Protein AF-0000000083193748 (afdb_homodimer)

Sequence (412 aa):
MLLKLQGGKSLAHTTGHLLLILLLTEAGKTLGNAHSLHLDLTVKKQSSPGQTWCQVQGSVDAKPFLQYDSDSNKVNDTKAWTELSQTLGEAARELRMVLPVIKLDKKEMRGPPSLQVRLCCQREAEQCSGASLLFSLNGWTALLLDNMSITWTGIDPGATGIKEEWENNQELAEYFRKISVGDCSYWLREFLEHWENMLLPEPTGNMLLKLQGGKSLAHTTGHLLLILLLTEAGKTLGNAHSLHLDLTVKKQSSPGQTWCQVQGSVDAKPFLQYDSDSNKVNDTKAWTELSQTLGEAARELRMVLPVIKLDKKEMRGPPSLQVRLCCQREAEQCSGASLLFSLNGWTALLLDNMSITWTGIDPGATGIKEEWENNQELAEYFRKISVGDCSYWLREFLEHWENMLLPEPTGN

InterPro domains:
  IPR011161 MHC class I-like antigen recognition-like [PF00129] (34-198)
  IPR011162 MHC classes I/II-like antigen recognition protein [SSF54452] (34-198)
  IPR037055 MHC class I-like antigen recognition-like superfamily [G3DSA:3.30.500.10] (33-197)
  IPR050208 Antigen-presenting and immune regulatory MHC class I-related [PTHR16675] (28-201)

Organism: Muntiacus reevesi (NCBI:txid9886)

Solvent-accessible surface area (backbone atoms only — not comparable to full-atom values): 22075 Å² total; per-residue (Å²): 142,77,82,84,79,74,85,84,69,56,64,77,73,60,70,66,50,56,52,57,64,61,48,61,53,80,20,60,52,56,58,75,76,52,44,36,34,39,39,37,41,37,30,30,65,66,45,58,93,95,45,58,34,34,41,39,37,33,22,52,55,60,44,76,43,47,31,36,53,60,84,67,65,62,51,57,94,49,72,57,48,48,52,49,50,52,54,51,49,55,50,40,57,44,48,42,70,36,42,81,46,63,44,54,23,44,77,54,72,63,64,67,50,28,43,34,42,36,37,26,22,26,33,45,85,91,42,70,44,50,47,21,37,37,38,22,49,63,87,38,64,24,39,34,54,36,73,87,78,54,43,72,42,78,40,28,51,50,34,50,31,49,47,54,52,49,62,72,31,60,67,59,40,51,51,51,38,44,28,27,53,48,34,41,46,52,51,42,51,49,48,51,56,48,48,52,55,66,68,42,73,72,77,71,80,125,138,81,80,86,84,74,88,80,64,57,64,72,68,61,66,67,51,56,45,59,66,61,41,73,53,77,17,60,50,55,60,74,76,52,44,36,33,39,39,36,40,37,31,31,65,67,46,58,93,93,46,59,34,37,40,38,38,33,22,54,56,58,44,76,42,49,32,37,52,60,83,66,65,58,50,59,86,46,70,57,48,46,53,48,50,52,52,52,49,54,51,40,58,51,49,43,69,42,43,82,41,63,43,54,21,44,80,50,73,56,65,69,48,28,41,34,43,37,36,25,23,27,33,45,84,94,41,72,44,51,47,20,37,37,38,22,48,64,90,38,63,25,37,36,53,37,74,87,78,55,44,72,44,79,40,28,51,50,36,50,32,49,47,55,54,51,62,72,32,61,66,59,40,51,51,51,38,43,30,25,53,47,34,41,45,52,52,43,50,50,46,49,54,49,49,52,55,65,67,44,73,72,76,73,80,125

Radius of gyration: 22.83 Å; Cα contacts (8 Å, |Δi|>4): 803; chains: 2; bounding box: 43×97×52 Å

pLDDT: mean 73.44, std 21.29, range [18.62, 97.56]

Nearest PDB structures (foldseek):
  5u1r-assembly1_C  TM=7.324E-01  e=1.916E-12  Homo sapiens
  4pji-assembly2_C  TM=7.465E-01  e=1.008E-11  Homo sapiens
  9bu0-assembly1_C  TM=7.450E-01  e=1.688E-11  Homo sapiens
  4l8s-assembly1_C  TM=7.306E-01  e=1.893E-11  Bos taurus
  5u72-assembly1_A  TM=7.216E-01  e=2.004E-11  Homo sapiens

Secondary structure (DSSP, 8-state):
----------SS--HHHHHHHT---------TTEEEEEEEEEEES---TT--SEEEEEEETTEEEEEE-SS-----S-HHHHHHHHHHHHHHHHHHHHGGG---SS----SS-EEEEEEEEEEETTEEEEEEEEEEETTEEEEEEETTTTEEEE--GGGHHHHHHHHT-HHHHHHHHIIIIIIHHHHHHHHHHHHHHHHS------/----------SS--HHHHHHHHH--------TTEEEEEEEEEEES---TT--SEEEEEEETTEEEEEE-SS-----S-HHHHHHHHHHHHHHHHHHHHGGG---SS----SS-EEEEEEEEEEETTEEEEEEEEEEETTEEEEEEETTTTEEEE--GGGHHHHHHHHT-HHHHHHHHIIIIIIHHHHHHHHHHHHHHHHS------

Foldseek 3Di:
DDPPPDDPQDDPNDPPVVCVVVPDPPPPPCPPQKKKKKKKWKAWLDADVVGARIWIWMDINPHIWTATPDPDGPTPDDPLSVVVVVVSVVVNVVVNVCQVVQDFQDCCVDDTKMKMKMWMWMDDDHDIDDFWIWIDIPPHTAWIQDLVVLAIDGDDPRCVVVRVVVRVPSVNSVVVSCCRGPVRVVSSVVVVVVVVVVPPPDPPDD/DDDDPDDCCDDCSPPPVVCVVVPDPPVPPPPPQKKKKKKKWKAFLDDDVVGARIWIWMDINPHIFTAGPDPDGPTDDDPLSNVVVVVSVVVRVVVNVCQVVQDFQDVCVDDTKMKMKMWMWMDDDHDIDDFWIWIDIPPHTAWIQDLVVLAIDGDDPRCVVVRVVVRVPSVNSVVVSCCRGPVRVVSSVVVVVVVVVVVPPDPPDD

Structure (mmCIF, N/CA/C/O backbone):
data_AF-0000000083193748-model_v1
#
loop_
_entity.id
_entity.type
_entity.pdbx_description
1 polymer 'MHC class I-like antigen recognition-like domain-containing protein'
#
loop_
_atom_site.group_PDB
_atom_site.id
_atom_site.type_symbol
_atom_site.label_atom_id
_atom_site.label_alt_id
_atom_site.label_comp_id
_atom_site.label_asym_id
_atom_site.label_entity_id
_atom_site.label_seq_id
_atom_site.pdbx_PDB_ins_code
_atom_site.Cartn_x
_atom_site.Cartn_y
_atom_site.Cartn_z
_atom_site.occupancy
_atom_site.B_iso_or_equiv
_atom_site.auth_seq_id
_atom_site.auth_comp_id
_atom_site.auth_asym_id
_atom_site.auth_atom_id
_atom_site.pdbx_PDB_model_num
ATOM 1 N N . MET A 1 1 ? 5.582 -49.125 -7.113 1 19.84 1 MET A N 1
ATOM 2 C CA . MET A 1 1 ? 6.406 -48.781 -5.961 1 19.84 1 MET A CA 1
ATOM 3 C C . MET A 1 1 ? 6.492 -47.25 -5.781 1 19.84 1 MET A C 1
ATOM 5 O O . MET A 1 1 ? 7.223 -46.594 -6.512 1 19.84 1 MET A O 1
ATOM 9 N N . LEU A 1 2 ? 5.344 -46.594 -5.52 1 19.86 2 LEU A N 1
ATOM 10 C CA . LEU A 1 2 ? 4.5 -45.406 -5.676 1 19.86 2 LEU A CA 1
ATOM 11 C C . LEU A 1 2 ? 4.875 -44.344 -4.656 1 19.86 2 LEU A C 1
ATOM 13 O O . LEU A 1 2 ? 4.703 -44.531 -3.451 1 19.86 2 LEU A O 1
ATOM 17 N N . LEU A 1 3 ? 5.957 -43.656 -4.859 1 21.92 3 LEU A N 1
ATOM 18 C CA . LEU A 1 3 ? 6.637 -42.75 -3.955 1 21.92 3 LEU A CA 1
ATOM 19 C C . LEU A 1 3 ? 5.66 -41.719 -3.387 1 21.92 3 LEU A C 1
ATOM 21 O O . LEU A 1 3 ? 4.844 -41.156 -4.121 1 21.92 3 LEU A O 1
ATOM 25 N N . LYS A 1 4 ? 5.18 -41.844 -2.041 1 25.06 4 LYS A N 1
ATOM 26 C CA . LYS A 1 4 ? 4.551 -41.188 -0.892 1 25.06 4 LYS A CA 1
ATOM 27 C C . LYS A 1 4 ? 4.785 -39.688 -0.906 1 25.06 4 LYS A C 1
ATOM 29 O O . LYS A 1 4 ? 5.898 -39.219 -0.637 1 25.06 4 LYS A O 1
ATOM 34 N N . LEU A 1 5 ? 4.262 -38.875 -1.808 1 26.62 5 LEU A N 1
ATOM 35 C CA . LEU A 1 5 ? 3.979 -37.469 -2.051 1 26.62 5 LEU A CA 1
ATOM 36 C C . LEU A 1 5 ? 3.248 -36.844 -0.864 1 26.62 5 LEU A C 1
ATOM 38 O O . LEU A 1 5 ? 2.021 -36.938 -0.772 1 26.62 5 LEU A O 1
ATOM 42 N N . GLN A 1 6 ? 3.539 -37.188 0.425 1 25.23 6 GLN A N 1
ATOM 43 C CA . GLN A 1 6 ? 2.801 -36.906 1.649 1 25.23 6 GLN A CA 1
ATOM 44 C C . GLN A 1 6 ? 2.262 -35.469 1.637 1 25.23 6 GLN A C 1
ATOM 46 O O . GLN A 1 6 ? 2.635 -34.656 0.779 1 25.23 6 GLN A O 1
ATOM 51 N N . GLY A 1 7 ? 1.93 -34.906 3.049 1 29.66 7 GLY A N 1
ATOM 52 C CA . GLY A 1 7 ? 1.125 -33.906 3.76 1 29.66 7 GLY A CA 1
ATOM 53 C C . GLY A 1 7 ? 1.436 -32.5 3.361 1 29.66 7 GLY A C 1
ATOM 54 O O . GLY A 1 7 ? 2.594 -32.062 3.393 1 29.66 7 GLY A O 1
ATOM 55 N N . GLY A 1 8 ? 0.866 -31.766 2.699 1 35.59 8 GLY A N 1
ATOM 56 C CA . GLY A 1 8 ? 1.01 -30.469 2.064 1 35.59 8 GLY A CA 1
ATOM 57 C C . GLY A 1 8 ? 1.087 -29.312 3.057 1 35.59 8 GLY A C 1
ATOM 58 O O . GLY A 1 8 ? 0.879 -28.156 2.693 1 35.59 8 GLY A O 1
ATOM 59 N N . LYS A 1 9 ? 1.437 -29.25 4.34 1 39.78 9 LYS A N 1
ATOM 60 C CA . LYS A 1 9 ? 0.972 -28.406 5.445 1 39.78 9 LYS A CA 1
ATOM 61 C C . LYS A 1 9 ? 1.51 -26.984 5.324 1 39.78 9 LYS A C 1
ATOM 63 O O . LYS A 1 9 ? 1.411 -26.203 6.27 1 39.78 9 LYS A O 1
ATOM 68 N N . SER A 1 10 ? 2.23 -26.281 4.539 1 35.25 10 SER A N 1
ATOM 69 C CA . SER A 1 10 ? 3.111 -25.141 4.77 1 35.25 10 SER A CA 1
ATOM 70 C C . SER A 1 10 ? 2.332 -23.828 4.766 1 35.25 10 SER A C 1
ATOM 72 O O . SER A 1 10 ? 2.891 -22.766 5.051 1 35.25 10 SER A O 1
ATOM 74 N N . LEU A 1 11 ? 1.702 -23 4.617 1 38.62 11 LEU A N 1
ATOM 75 C CA . LEU A 1 11 ? 2.137 -21.641 4.871 1 38.62 11 LEU A CA 1
ATOM 76 C C . LEU A 1 11 ? 2.523 -21.453 6.332 1 38.62 11 LEU A C 1
ATOM 78 O O . LEU A 1 11 ? 3.586 -20.891 6.633 1 38.62 11 LEU A O 1
ATOM 82 N N . ALA A 1 12 ? 2.195 -20.734 7.625 1 39.25 12 ALA A N 1
ATOM 83 C CA . ALA A 1 12 ? 2.428 -20.938 9.055 1 39.25 12 ALA A CA 1
ATOM 84 C C . ALA A 1 12 ? 1.925 -22.312 9.484 1 39.25 12 ALA A C 1
ATOM 86 O O . ALA A 1 12 ? 0.737 -22.625 9.359 1 39.25 12 ALA A O 1
ATOM 87 N N . HIS A 1 13 ? 2.197 -23.547 9.445 1 40.09 13 HIS A N 1
ATOM 88 C CA . HIS A 1 13 ? 1.539 -24.703 10.023 1 40.09 13 HIS A CA 1
ATOM 89 C C . HIS A 1 13 ? 0.739 -24.328 11.266 1 40.09 13 HIS A C 1
ATOM 91 O O . HIS A 1 13 ? -0.198 -25.031 11.648 1 40.09 13 HIS A O 1
ATOM 97 N N . THR A 1 14 ? 1.309 -23.734 12.383 1 34.16 14 THR A N 1
ATOM 98 C CA . THR A 1 14 ? 0.969 -23.406 13.766 1 34.16 14 THR A CA 1
ATOM 99 C C . THR A 1 14 ? -0.057 -22.266 13.812 1 34.16 14 THR A C 1
ATOM 101 O O . THR A 1 14 ? 0.222 -21.156 13.367 1 34.16 14 THR A O 1
ATOM 104 N N . THR A 1 15 ? -1.143 -22.219 13.867 1 41.94 15 THR A N 1
ATOM 105 C CA . THR A 1 15 ? -2.188 -21.312 14.352 1 41.94 15 THR A CA 1
ATOM 106 C C . THR A 1 15 ? -1.711 -20.547 15.578 1 41.94 15 THR A C 1
ATOM 108 O O . THR A 1 15 ? -2.111 -19.391 15.789 1 41.94 15 THR A O 1
ATOM 111 N N . GLY A 1 16 ? -1.272 -21.344 16.438 1 37.62 16 GLY A N 1
ATOM 112 C CA . GLY A 1 16 ? -1.035 -20.875 17.781 1 37.62 16 GLY A CA 1
ATOM 113 C C . GLY A 1 16 ? -0.067 -19.719 17.844 1 37.62 16 GLY A C 1
ATOM 114 O O . GLY A 1 16 ? 0.029 -19.031 18.875 1 37.62 16 GLY A O 1
ATOM 115 N N . HIS A 1 17 ? 0.947 -19.828 16.953 1 40.97 17 HIS A N 1
ATOM 116 C CA . HIS A 1 17 ? 2.047 -18.891 17.109 1 40.97 17 HIS A CA 1
ATOM 117 C C . HIS A 1 17 ? 1.643 -17.484 16.672 1 40.97 17 HIS A C 1
ATOM 119 O O . HIS A 1 17 ? 2.197 -16.5 17.156 1 40.97 17 HIS A O 1
ATOM 125 N N . LEU A 1 18 ? 0.911 -17.484 15.617 1 42.19 18 LEU A N 1
ATOM 126 C CA . LEU A 1 18 ? 0.604 -16.125 15.195 1 42.19 18 LEU A CA 1
ATOM 127 C C . LEU A 1 18 ? -0.006 -15.328 16.344 1 42.19 18 LEU A C 1
ATOM 129 O O . LEU A 1 18 ? 0.306 -14.141 16.516 1 42.19 18 LEU A O 1
ATOM 133 N N . LEU A 1 19 ? -1.039 -16.125 16.953 1 40.5 19 LEU A N 1
ATOM 134 C CA . LEU A 1 19 ? -1.692 -15.461 18.078 1 40.5 19 LEU A CA 1
ATOM 135 C C . LEU A 1 19 ? -0.665 -14.969 19.094 1 40.5 19 LEU A C 1
ATOM 137 O O . LEU A 1 19 ? -0.81 -13.875 19.641 1 40.5 19 LEU A O 1
ATOM 141 N N . LEU A 1 20 ? 0.193 -15.969 19.391 1 40.03 20 LEU A N 1
ATOM 142 C CA . LEU A 1 20 ? 1.068 -15.625 20.5 1 40.03 20 LEU A CA 1
ATOM 143 C C . LEU A 1 20 ? 1.964 -14.445 20.156 1 40.03 20 LEU A C 1
ATOM 145 O O . LEU A 1 20 ? 2.242 -13.594 21 1 40.03 20 LEU A O 1
ATOM 149 N N . ILE A 1 21 ? 2.379 -14.578 18.906 1 40.19 21 ILE A N 1
ATOM 150 C CA . ILE A 1 21 ? 3.422 -13.594 18.625 1 40.19 21 ILE A CA 1
ATOM 151 C C . ILE A 1 21 ? 2.795 -12.219 18.422 1 40.19 21 ILE A C 1
ATOM 153 O O . ILE A 1 21 ? 3.377 -11.203 18.812 1 40.19 21 ILE A O 1
ATOM 157 N N . LEU A 1 22 ? 1.704 -12.297 17.656 1 41.94 22 LEU A N 1
ATOM 158 C CA . LEU A 1 22 ? 1.165 -10.945 17.547 1 41.94 22 LEU A CA 1
ATOM 159 C C . LEU A 1 22 ? 0.717 -10.43 18.906 1 41.94 22 LEU A C 1
ATOM 161 O O . LEU A 1 22 ? -0.025 -9.445 19 1 41.94 22 LEU A O 1
ATOM 165 N N . LEU A 1 23 ? 0.833 -11.266 19.938 1 36.59 23 LEU A N 1
ATOM 166 C CA . LEU A 1 23 ? 0.428 -10.719 21.234 1 36.59 23 LEU A CA 1
ATOM 167 C C . LEU A 1 23 ? 0.732 -9.227 21.312 1 36.59 23 LEU A C 1
ATOM 169 O O . LEU A 1 23 ? 1.722 -8.758 20.734 1 36.59 23 LEU A O 1
ATOM 173 N N . LEU A 1 24 ? -0.2 -8.523 22.062 1 40.75 24 LEU A N 1
ATOM 174 C CA . LEU A 1 24 ? -0.834 -7.238 22.328 1 40.75 24 LEU A CA 1
ATOM 175 C C . LEU A 1 24 ? 0.201 -6.199 22.75 1 40.75 24 LEU A C 1
ATOM 177 O O . LEU A 1 24 ? 0.623 -6.164 23.906 1 40.75 24 LEU A O 1
ATOM 181 N N . THR A 1 25 ? 1.222 -6.137 22.141 1 37.84 25 THR A N 1
ATOM 182 C CA . THR A 1 25 ? 2.008 -5.016 22.641 1 37.84 25 THR A CA 1
ATOM 183 C C . THR A 1 25 ? 1.188 -3.729 22.609 1 37.84 25 THR A C 1
ATOM 185 O O . THR A 1 25 ? 0.416 -3.498 21.688 1 37.84 25 THR A O 1
ATOM 188 N N . GLU A 1 26 ? 0.745 -3.346 23.734 1 40.78 26 GLU A N 1
ATOM 189 C CA . GLU A 1 26 ? 0.411 -1.95 24 1 40.78 26 GLU A CA 1
ATOM 190 C C . GLU A 1 26 ? 1.393 -1.006 23.312 1 40.78 26 GLU A C 1
ATOM 192 O O . GLU A 1 26 ? 2.467 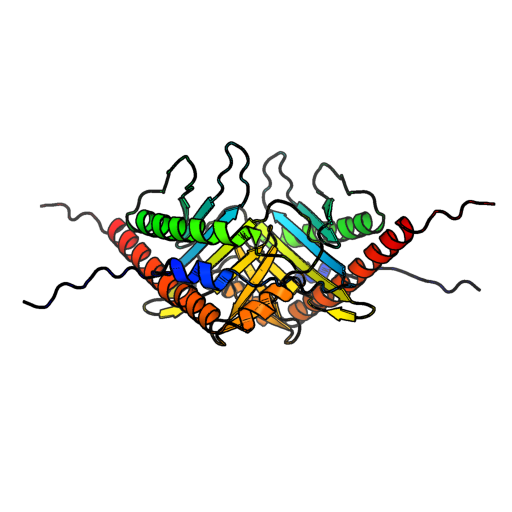-0.723 23.844 1 40.78 26 GLU A O 1
ATOM 197 N N . ALA A 1 27 ? 1.502 -1.1 22.094 1 42.94 27 ALA A N 1
ATOM 198 C CA . ALA A 1 27 ? 2.375 -0.133 21.422 1 42.94 27 ALA A CA 1
ATOM 199 C C . ALA A 1 27 ? 1.941 1.298 21.734 1 42.94 27 ALA A C 1
ATOM 201 O O . ALA A 1 27 ? 1.377 1.979 20.875 1 42.94 27 ALA A O 1
ATOM 202 N N . GLY A 1 28 ? 1.044 1.525 22.656 1 41.06 28 GLY A N 1
ATOM 203 C CA . GLY A 1 28 ? 0.665 2.91 22.891 1 41.06 28 GLY A CA 1
ATOM 204 C C . GLY A 1 28 ? 1.852 3.816 23.156 1 41.06 28 GLY A C 1
ATOM 205 O O . GLY A 1 28 ? 2.115 4.18 24.312 1 41.06 28 GLY A O 1
ATOM 206 N N . LYS A 1 29 ? 3.014 3.58 22.672 1 42.31 29 LYS A N 1
ATOM 207 C CA . LYS A 1 29 ? 3.734 4.816 22.969 1 42.31 29 LYS A CA 1
ATOM 208 C C . LYS A 1 29 ? 3.033 6.02 22.344 1 42.31 29 LYS A C 1
ATOM 210 O O . LYS A 1 29 ? 2.773 6.035 21.125 1 42.31 29 LYS A O 1
ATOM 215 N N . THR A 1 30 ? 2.186 6.629 22.984 1 44.47 30 THR A N 1
ATOM 216 C CA . THR A 1 30 ? 1.689 7.961 22.656 1 44.47 30 THR A CA 1
ATOM 217 C C . THR A 1 30 ? 2.807 8.828 22.078 1 44.47 30 THR A C 1
ATOM 219 O O . THR A 1 30 ? 3.818 9.07 22.75 1 44.47 30 THR A O 1
ATOM 222 N N . LEU A 1 31 ? 3.316 8.594 20.906 1 49.91 31 LEU A N 1
ATOM 223 C CA . LEU A 1 31 ? 4.059 9.766 20.469 1 49.91 31 LEU A CA 1
ATOM 224 C C . LEU A 1 31 ? 3.295 11.047 20.797 1 49.91 31 LEU A C 1
ATOM 226 O O . LEU A 1 31 ? 2.363 11.414 20.078 1 49.91 31 LEU A O 1
ATOM 230 N N . GLY A 1 32 ? 3.139 11.305 22.016 1 55.03 32 GLY A N 1
ATOM 231 C CA . GLY A 1 32 ? 2.305 12.336 22.625 1 55.03 32 GLY A CA 1
ATOM 232 C C . GLY A 1 32 ? 2.125 13.555 21.719 1 55.03 32 GLY A C 1
ATOM 233 O O . GLY A 1 32 ? 0.999 13.984 21.484 1 55.03 32 GLY A O 1
ATOM 234 N N . ASN A 1 33 ? 3.141 14.336 21.266 1 71.12 33 ASN A N 1
ATOM 235 C CA . ASN A 1 33 ? 2.932 15.633 20.625 1 71.12 33 ASN A CA 1
ATOM 236 C C . ASN A 1 33 ? 3.137 15.547 19.109 1 71.12 33 ASN A C 1
ATOM 238 O O . ASN A 1 33 ? 3.389 16.562 18.469 1 71.12 33 ASN A O 1
ATOM 242 N N . ALA A 1 34 ? 3.029 14.219 18.547 1 82.81 34 ALA A N 1
ATOM 243 C CA . ALA A 1 34 ? 3.27 14.133 17.109 1 82.81 34 ALA A CA 1
ATOM 244 C C . ALA A 1 34 ? 1.962 14.219 16.328 1 82.81 34 ALA A C 1
ATOM 246 O O . ALA A 1 34 ? 0.918 13.766 16.812 1 82.81 34 ALA A O 1
ATOM 247 N N . HIS A 1 35 ? 1.98 14.945 15.234 1 87.06 35 HIS A N 1
ATOM 248 C CA . HIS A 1 35 ? 0.88 15.047 14.281 1 87.06 35 HIS A CA 1
ATOM 249 C C . HIS A 1 35 ? 1.235 14.383 12.953 1 87.06 35 HIS A C 1
ATOM 251 O O . HIS A 1 35 ? 2.404 14.359 12.562 1 87.06 35 HIS A O 1
ATOM 257 N N . SER A 1 36 ? 0.266 13.773 12.297 1 89.88 36 SER A N 1
ATOM 258 C CA . SER A 1 36 ? 0.543 13.109 11.023 1 89.88 36 SER A CA 1
ATOM 259 C C . SER A 1 36 ? -0.421 13.57 9.938 1 89.88 36 SER A C 1
ATOM 261 O O . SER A 1 36 ? -1.557 13.953 10.227 1 89.88 36 SER A O 1
ATOM 263 N N . LEU A 1 37 ? 0.033 13.648 8.773 1 91.19 37 LEU A N 1
ATOM 264 C CA . LEU A 1 37 ? -0.767 13.922 7.586 1 91.19 37 LEU A CA 1
ATOM 265 C C . LEU A 1 37 ? -0.775 12.719 6.648 1 91.19 37 LEU A C 1
ATOM 267 O O . LEU A 1 37 ? 0.272 12.125 6.391 1 91.19 37 LEU A O 1
ATOM 271 N N . HIS A 1 38 ? -1.982 12.273 6.234 1 92.81 38 HIS A N 1
ATOM 272 C CA . HIS A 1 38 ? -2.174 11.242 5.219 1 92.81 38 HIS A CA 1
ATOM 273 C C . HIS A 1 38 ? -2.93 11.797 4.012 1 92.81 38 HIS A C 1
ATOM 275 O O . HIS A 1 38 ? -3.984 12.414 4.164 1 92.81 38 HIS A O 1
ATOM 281 N N . LEU A 1 39 ? -2.314 11.641 2.914 1 92.75 39 LEU A N 1
ATOM 282 C CA . LEU A 1 39 ? -2.955 12.062 1.671 1 92.75 39 LEU A CA 1
ATOM 283 C C . LEU A 1 39 ? -3.068 10.891 0.7 1 92.75 39 LEU A C 1
ATOM 285 O O . LEU A 1 39 ? -2.15 10.07 0.594 1 92.75 39 LEU A O 1
ATOM 289 N N . ASP A 1 40 ? -4.152 10.789 0.03 1 94.12 40 ASP A N 1
ATOM 290 C CA . ASP A 1 40 ? -4.441 9.758 -0.958 1 94.12 40 ASP A CA 1
ATOM 291 C C . ASP A 1 40 ? -5.055 10.359 -2.221 1 94.12 40 ASP A C 1
ATOM 293 O O . ASP A 1 40 ? -6.121 10.969 -2.166 1 94.12 40 ASP A O 1
ATOM 297 N N . LEU A 1 41 ? -4.383 10.203 -3.307 1 92 41 LEU A N 1
ATOM 298 C CA . LEU A 1 41 ? -4.867 10.625 -4.617 1 92 41 LEU A CA 1
ATOM 299 C C . LEU A 1 41 ? -5.074 9.422 -5.531 1 92 41 LEU A C 1
ATOM 301 O O . LEU A 1 41 ? -4.133 8.672 -5.797 1 92 41 LEU A O 1
ATOM 305 N N . THR A 1 42 ? -6.266 9.195 -5.988 1 91.88 42 THR A N 1
ATOM 306 C CA . THR A 1 42 ? -6.578 8.117 -6.926 1 91.88 42 THR A CA 1
ATOM 307 C C . THR A 1 42 ? -7.062 8.688 -8.258 1 91.88 42 THR A C 1
ATOM 309 O O . THR A 1 42 ? -7.941 9.547 -8.289 1 91.88 42 THR A O 1
ATOM 312 N N . VAL A 1 43 ? -6.414 8.227 -9.297 1 89.69 43 VAL A N 1
ATOM 313 C CA . VAL A 1 43 ? -6.77 8.641 -10.656 1 89.69 43 VAL A CA 1
ATOM 314 C C . VAL A 1 43 ? -7.152 7.414 -11.484 1 89.69 43 VAL A C 1
ATOM 316 O O . VAL A 1 43 ? -6.445 6.406 -11.469 1 89.69 43 VAL A O 1
ATOM 319 N N . LYS A 1 44 ? -8.242 7.484 -12.141 1 87.44 44 LYS A N 1
ATOM 320 C CA . LYS A 1 44 ? -8.711 6.418 -13.023 1 87.44 44 LYS A CA 1
ATOM 321 C C . LYS A 1 44 ? -8.82 6.902 -14.461 1 87.44 44 LYS A C 1
ATOM 323 O O . LYS A 1 44 ? -9.25 8.031 -14.711 1 87.44 44 LYS A O 1
ATOM 328 N N . LYS A 1 45 ? -8.367 6.051 -15.367 1 81.75 45 LYS A N 1
ATOM 329 C CA . LYS A 1 45 ? -8.5 6.402 -16.781 1 81.75 45 LYS A CA 1
ATOM 330 C C . LYS A 1 45 ? -9.969 6.527 -17.188 1 81.75 45 LYS A C 1
ATOM 332 O O . LYS A 1 45 ? -10.359 7.512 -17.812 1 81.75 45 LYS A O 1
ATOM 337 N N . GLN A 1 46 ? -10.648 5.43 -16.953 1 73.5 46 GLN A N 1
ATOM 338 C CA . GLN A 1 46 ? -12.07 5.418 -17.297 1 73.5 46 GLN A CA 1
ATOM 339 C C . GLN A 1 46 ? -12.93 5.426 -16.031 1 73.5 46 GLN A C 1
ATOM 341 O O . GLN A 1 46 ? -12.555 4.855 -15.008 1 73.5 46 GLN A O 1
ATOM 346 N N . SER A 1 47 ? -13.836 6.406 -16.047 1 67.94 47 SER A N 1
ATOM 347 C CA . SER A 1 47 ? -14.789 6.363 -14.953 1 67.94 47 SER A CA 1
ATOM 348 C C . SER A 1 47 ? -16.203 6.141 -15.461 1 67.94 47 SER A C 1
ATOM 350 O O . SER A 1 47 ? -16.562 6.605 -16.547 1 67.94 47 SER A O 1
ATOM 352 N 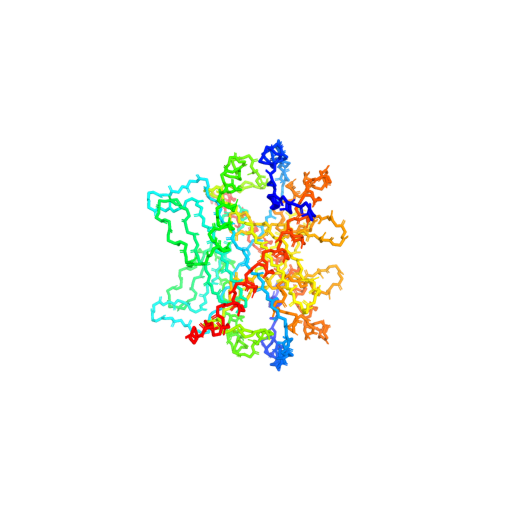N . SER A 1 48 ? -16.703 5.098 -14.977 1 63 48 SER A N 1
ATOM 353 C CA . SER A 1 48 ? -18.109 4.891 -15.305 1 63 48 SER A CA 1
ATOM 354 C C . SER A 1 48 ? -18.938 6.141 -15.008 1 63 48 SER A C 1
ATOM 356 O O . SER A 1 48 ? -18.516 6.988 -14.211 1 63 48 SER A O 1
ATOM 358 N N . PRO A 1 49 ? -20.109 6.227 -15.836 1 65.12 49 PRO A N 1
ATOM 359 C CA . PRO A 1 49 ? -21 7.348 -15.5 1 65.12 49 PRO A CA 1
ATOM 360 C C . PRO A 1 49 ? -21.297 7.43 -14 1 65.12 49 PRO A C 1
ATOM 362 O O . PRO A 1 49 ? -21.578 6.41 -13.367 1 65.12 49 PRO A O 1
ATOM 365 N N . GLY A 1 50 ? -21.125 8.562 -13.352 1 63.47 50 GLY A N 1
ATOM 366 C CA . GLY A 1 50 ? -21.359 8.742 -11.93 1 63.47 50 GLY A CA 1
ATOM 367 C C . GLY A 1 50 ? -20.141 8.492 -11.078 1 63.47 50 GLY A C 1
ATOM 368 O O . GLY A 1 50 ? -20.109 8.852 -9.898 1 63.47 50 GLY A O 1
ATOM 369 N N . GLN A 1 51 ? -19.188 7.793 -11.789 1 70.44 51 GLN A N 1
ATOM 370 C CA . GLN A 1 51 ? -18 7.52 -11 1 70.44 51 GLN A CA 1
ATOM 371 C C . GLN A 1 51 ? -16.938 8.586 -11.219 1 70.44 51 GLN A C 1
ATOM 373 O O . GLN A 1 51 ? -16.766 9.078 -12.344 1 70.44 51 GLN A O 1
ATOM 378 N N . THR A 1 52 ? -16.266 8.93 -10.211 1 80.06 52 THR A N 1
ATOM 379 C CA . THR A 1 52 ? -15.219 9.938 -10.273 1 80.06 52 THR A CA 1
ATOM 380 C C . THR A 1 52 ? -13.914 9.336 -10.797 1 80.06 52 THR A C 1
ATOM 382 O O . THR A 1 52 ? -13.633 8.164 -10.555 1 80.06 52 THR A O 1
ATOM 385 N N . TRP A 1 53 ? -13.359 10.188 -11.648 1 85.5 53 TRP A N 1
ATOM 386 C CA . TRP A 1 53 ? -12.086 9.703 -12.172 1 85.5 53 TRP A CA 1
ATOM 387 C C . TRP A 1 53 ? -10.938 10.078 -11.242 1 85.5 53 TRP A C 1
ATOM 389 O O . TRP A 1 53 ? -9.828 9.547 -11.375 1 85.5 53 TRP A O 1
ATOM 399 N N . CYS A 1 54 ? -11.289 10.961 -10.352 1 87.75 54 CYS A N 1
ATOM 400 C CA . CYS A 1 54 ? -10.273 11.398 -9.398 1 87.75 54 CYS A CA 1
ATOM 401 C C . CYS A 1 54 ? -10.859 11.5 -7.996 1 87.75 54 CYS A C 1
ATOM 403 O O . CYS A 1 54 ? -11.977 11.992 -7.816 1 87.75 54 CYS A O 1
ATOM 405 N N . GLN A 1 55 ? -10.156 10.984 -7.129 1 88.12 55 GLN A N 1
ATOM 406 C CA . GLN A 1 55 ? -10.523 11.086 -5.719 1 88.12 55 GLN A CA 1
ATOM 407 C C . GLN A 1 55 ? -9.32 11.484 -4.867 1 88.12 55 GLN A C 1
ATOM 409 O O . GLN A 1 55 ? -8.234 10.922 -5.016 1 88.12 55 GLN A O 1
ATOM 414 N N . VAL A 1 56 ? -9.531 12.539 -4.059 1 87.56 56 VAL A N 1
ATOM 415 C CA . VAL A 1 56 ? -8.516 12.984 -3.113 1 87.56 56 VAL A CA 1
ATOM 416 C C . VAL A 1 56 ? -9.031 12.82 -1.685 1 87.56 56 VAL A C 1
ATOM 418 O O . VAL A 1 56 ? -10.133 13.266 -1.361 1 87.56 56 VAL A O 1
ATOM 421 N N . GLN A 1 57 ? -8.305 12.102 -0.995 1 87.06 57 GLN A N 1
ATOM 422 C CA . GLN A 1 57 ? -8.609 11.93 0.421 1 87.06 57 GLN A CA 1
ATOM 423 C C . GLN A 1 57 ? -7.398 12.234 1.292 1 87.06 57 GLN A C 1
ATOM 425 O O . GLN A 1 57 ? -6.258 12 0.882 1 87.06 57 GLN A O 1
ATOM 430 N N . GLY A 1 58 ? -7.703 12.812 2.469 1 85.81 58 GLY A N 1
ATOM 431 C CA . GLY A 1 58 ? -6.629 13.094 3.408 1 85.81 58 GLY A CA 1
ATOM 432 C C . GLY A 1 58 ? -7.082 13.047 4.855 1 85.81 58 GLY A C 1
ATOM 433 O O . GLY A 1 58 ? -8.273 12.938 5.137 1 85.81 58 GLY A O 1
ATOM 434 N N . SER A 1 59 ? -6.148 13 5.68 1 84.19 59 SER A N 1
ATOM 435 C CA . SER A 1 59 ? -6.438 13.094 7.109 1 84.19 59 SER A CA 1
ATOM 436 C C . SER A 1 59 ? -5.266 13.703 7.875 1 84.19 59 SER A C 1
ATOM 438 O O . SER A 1 59 ? -4.109 13.523 7.492 1 84.19 59 SER A O 1
ATOM 440 N N . VAL A 1 60 ? -5.59 14.531 8.82 1 85.12 60 VAL A N 1
ATOM 441 C CA . VAL A 1 60 ? -4.633 14.961 9.836 1 85.12 60 VAL A CA 1
ATOM 442 C C . VAL A 1 60 ? -4.961 14.312 11.172 1 85.12 60 VAL A C 1
ATOM 444 O O . VAL A 1 60 ? -6.086 14.438 11.672 1 85.12 60 VAL A O 1
ATOM 447 N N . ASP A 1 61 ? -4.023 13.648 11.711 1 80.38 61 ASP A N 1
ATOM 448 C CA . ASP A 1 61 ? -4.223 12.93 12.961 1 80.38 61 ASP A CA 1
ATOM 449 C C . ASP A 1 61 ? -5.457 12.031 12.883 1 80.38 61 ASP A C 1
ATOM 451 O O . ASP A 1 61 ? -6.301 12.047 13.781 1 80.38 61 ASP A O 1
ATOM 455 N N . ALA A 1 62 ? -5.617 11.359 11.703 1 75.69 62 ALA A N 1
ATOM 456 C CA . ALA A 1 62 ? -6.633 10.344 11.445 1 75.69 62 ALA A CA 1
ATOM 457 C C . ALA A 1 62 ? -8.023 10.969 11.336 1 75.69 62 ALA A C 1
ATOM 459 O O . ALA A 1 62 ? -9.031 10.258 11.32 1 75.69 62 ALA A O 1
ATOM 460 N N . LYS A 1 63 ? -8.094 12.227 11.375 1 77.12 63 LYS A N 1
ATOM 461 C CA . LYS A 1 63 ? -9.344 12.914 11.086 1 77.12 63 LYS A CA 1
ATOM 462 C C . LYS A 1 63 ? -9.5 13.188 9.594 1 77.12 63 LYS A C 1
ATOM 464 O O . LYS A 1 63 ? -8.766 14.008 9.031 1 77.12 63 LYS A O 1
ATOM 469 N N . PRO A 1 64 ? -10.5 12.602 9.047 1 78.12 64 PRO A N 1
ATOM 470 C CA . PRO A 1 64 ? -10.547 12.555 7.586 1 78.12 64 PRO A CA 1
ATOM 471 C C . PRO A 1 64 ? -11.117 13.836 6.977 1 78.12 64 PRO A C 1
ATOM 473 O O . PRO A 1 64 ? -11.969 14.492 7.586 1 78.12 64 PRO A O 1
ATOM 476 N N . PHE A 1 65 ? -10.57 14.242 5.852 1 76.06 65 PHE A N 1
ATOM 477 C CA . PHE A 1 65 ? -11.148 15.188 4.902 1 76.06 65 PHE A CA 1
ATOM 478 C C . PHE A 1 65 ? -11.117 14.625 3.488 1 76.06 65 PHE A C 1
ATOM 480 O O . PHE A 1 65 ? -10.242 13.828 3.152 1 76.06 65 PHE A O 1
ATOM 487 N N . LEU A 1 66 ? -12.273 14.766 2.746 1 67.06 66 LEU A N 1
ATOM 488 C CA . LEU A 1 66 ? -12.391 14.172 1.418 1 67.06 66 LEU A CA 1
ATOM 489 C C . LEU A 1 66 ? -12.781 15.227 0.385 1 67.06 66 LEU A C 1
ATOM 491 O O . LEU A 1 66 ? -13.578 16.125 0.675 1 67.06 66 LEU A O 1
ATOM 495 N N . GLN A 1 67 ? -12.039 15.305 -0.643 1 68.75 67 GLN A N 1
ATOM 496 C CA . GLN A 1 67 ? -12.43 16.062 -1.829 1 68.75 67 GLN A CA 1
ATOM 497 C C . GLN A 1 67 ? -12.492 15.156 -3.059 1 68.75 67 GLN A C 1
ATOM 499 O O . GLN A 1 67 ? -11.656 14.273 -3.232 1 68.75 67 GLN A O 1
ATOM 504 N N . TYR A 1 68 ? -13.75 15.203 -3.648 1 60.59 68 TYR A N 1
ATOM 505 C CA . TYR A 1 68 ? -13.891 14.461 -4.895 1 60.59 68 TYR A CA 1
ATOM 506 C C . TYR A 1 68 ? -13.977 15.398 -6.086 1 60.59 68 TYR A C 1
ATOM 508 O O . TYR A 1 68 ? -14.484 16.516 -5.969 1 60.59 68 TYR A O 1
ATOM 516 N N . ASP A 1 69 ? -12.93 15.617 -6.949 1 57.56 69 ASP A N 1
ATOM 517 C CA . ASP A 1 69 ? -13.188 16.438 -8.125 1 57.56 69 ASP A CA 1
ATOM 518 C C . ASP A 1 69 ? -14.375 15.906 -8.93 1 57.56 69 ASP A C 1
ATOM 520 O O . ASP A 1 69 ? -15.18 16.688 -9.445 1 57.56 69 ASP A O 1
ATOM 524 N N . SER A 1 70 ? -14.422 14.695 -9.625 1 51.22 70 SER A N 1
ATOM 525 C CA . SER A 1 70 ? -15.031 15.07 -10.898 1 51.22 70 SER A CA 1
ATOM 526 C C . SER A 1 70 ? -16.25 15.969 -10.688 1 51.22 70 SER A C 1
ATOM 528 O O . SER A 1 70 ? -16.344 17.031 -11.297 1 51.22 70 SER A O 1
ATOM 530 N N . ASP A 1 71 ? -17.422 15.5 -10.781 1 46.47 71 ASP A N 1
ATOM 531 C CA . ASP A 1 71 ? -18.484 16.5 -10.82 1 46.47 71 ASP A CA 1
ATOM 532 C C . ASP A 1 71 ? -18.703 17.125 -9.438 1 46.47 71 ASP A C 1
ATOM 534 O O . ASP A 1 71 ? -19.141 18.266 -9.328 1 46.47 71 ASP A O 1
ATOM 538 N N . SER A 1 72 ? -18.984 16.438 -8.281 1 47.44 72 SER A N 1
ATOM 539 C CA . SER A 1 72 ? -19.594 17.172 -7.184 1 47.44 72 SER A CA 1
ATOM 540 C C . SER A 1 72 ? -18.547 17.609 -6.156 1 47.44 72 SER A C 1
ATOM 542 O O . SER A 1 72 ? -17.672 16.812 -5.793 1 47.44 72 SER A O 1
ATOM 544 N N . ASN A 1 73 ? -17.828 18.766 -6.035 1 43.81 73 ASN A N 1
ATOM 545 C CA . ASN A 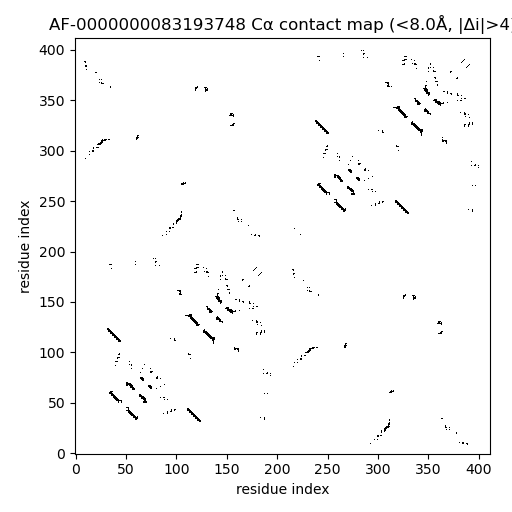1 73 ? -16.922 19.625 -5.266 1 43.81 73 ASN A CA 1
ATOM 546 C C . ASN A 1 73 ? -17.062 19.359 -3.768 1 43.81 73 ASN A C 1
ATOM 548 O O . ASN A 1 73 ? -16.656 20.203 -2.957 1 43.81 73 ASN A O 1
ATOM 552 N N . LYS A 1 74 ? -17.531 18.422 -2.971 1 48.09 74 LYS A N 1
ATOM 553 C CA . LYS A 1 74 ? -17.703 18.906 -1.606 1 48.09 74 LYS A CA 1
ATOM 554 C C . LYS A 1 74 ? -16.422 18.781 -0.801 1 48.09 74 LYS A C 1
ATOM 556 O O . LYS A 1 74 ? -15.828 17.703 -0.713 1 48.09 74 LYS A O 1
ATOM 561 N N . VAL A 1 75 ? -15.344 19.516 -0.852 1 49.5 75 VAL A N 1
ATOM 562 C CA . VAL A 1 75 ? -14.188 19.719 0.017 1 49.5 75 VAL A CA 1
ATOM 563 C C . VAL A 1 75 ? -14.656 20.141 1.406 1 49.5 75 VAL A C 1
ATOM 565 O O . VAL A 1 75 ? -15.484 21.047 1.54 1 49.5 75 VAL A O 1
ATOM 568 N N . ASN A 1 76 ? -14.586 19.219 2.34 1 49.59 76 ASN A N 1
ATOM 569 C CA . ASN A 1 76 ? -14.648 19.75 3.697 1 49.59 76 ASN A CA 1
ATOM 570 C C . ASN A 1 76 ? -13.578 20.812 3.93 1 49.59 76 ASN A C 1
ATOM 572 O O . ASN A 1 76 ? -12.516 20.766 3.307 1 49.59 76 ASN A O 1
ATOM 576 N N . ASP A 1 77 ? -13.75 21.969 5.113 1 56 77 ASP A N 1
ATOM 577 C CA . ASP A 1 77 ? -14.289 23.328 5.133 1 56 77 ASP A CA 1
ATOM 578 C C . ASP A 1 77 ? -13.172 24.344 5.367 1 56 77 ASP A C 1
ATOM 580 O O . ASP A 1 77 ? -13.375 25.547 5.168 1 56 77 ASP A O 1
ATOM 584 N N . THR A 1 78 ? -11.68 23.703 5.375 1 69.88 78 THR A N 1
ATOM 585 C CA . THR A 1 78 ? -10.719 24.75 5.684 1 69.88 78 THR A CA 1
ATOM 586 C C . THR A 1 78 ? -10.047 25.266 4.414 1 69.88 78 THR A C 1
ATOM 588 O O . THR A 1 78 ? -10.117 24.609 3.367 1 69.88 78 THR A O 1
ATOM 591 N N . LYS A 1 79 ? -9.438 26.453 4.566 1 77.5 79 LYS A N 1
ATOM 592 C CA . LYS A 1 79 ? -8.68 27.078 3.48 1 77.5 79 LYS A CA 1
ATOM 593 C C . LYS A 1 79 ? -7.539 26.172 3.018 1 77.5 79 LYS A C 1
ATOM 595 O O . LYS A 1 79 ? -7.316 26.016 1.816 1 77.5 79 LYS A O 1
ATOM 600 N N . ALA A 1 80 ? -6.887 25.5 3.93 1 81.38 80 ALA A N 1
ATOM 601 C CA . ALA A 1 80 ? -5.746 24.641 3.611 1 81.38 80 ALA A CA 1
ATOM 602 C C . ALA A 1 80 ? -6.18 23.453 2.771 1 81.38 80 ALA A C 1
ATOM 604 O O . ALA A 1 80 ? -5.523 23.109 1.785 1 81.38 80 ALA A O 1
ATOM 605 N N . TRP A 1 81 ? -7.289 22.844 3.086 1 83.31 81 TRP A N 1
ATOM 606 C CA . TRP A 1 81 ? -7.762 21.688 2.34 1 83.31 81 TRP A CA 1
ATOM 607 C C . TRP A 1 81 ? -8.219 22.078 0.94 1 83.31 81 TRP A C 1
ATOM 609 O O . TRP A 1 81 ? -7.977 21.359 -0.029 1 83.31 81 TRP A O 1
ATOM 619 N N . THR A 1 82 ? -8.812 23.219 0.906 1 80.44 82 THR A N 1
ATOM 620 C CA . THR A 1 82 ? -9.25 23.688 -0.402 1 80.44 82 THR A CA 1
ATOM 621 C C . THR A 1 82 ? -8.062 23.891 -1.335 1 80.44 82 THR A C 1
ATOM 623 O O . THR A 1 82 ? -8.086 23.438 -2.484 1 80.44 82 THR A O 1
ATOM 626 N N . GLU A 1 83 ? -7.059 24.516 -0.842 1 82.94 83 GLU A N 1
ATOM 627 C CA . GLU A 1 83 ? -5.867 24.781 -1.647 1 82.94 83 GLU A CA 1
ATOM 628 C C . GLU A 1 83 ? -5.156 23.469 -2.008 1 82.94 83 GLU A C 1
ATOM 630 O O . GLU A 1 83 ? -4.762 23.281 -3.16 1 82.94 83 GLU A O 1
ATOM 635 N N . LEU A 1 84 ? -5.023 22.641 -1.066 1 85.38 84 LEU A N 1
ATOM 636 C CA . LEU A 1 84 ? -4.34 21.375 -1.303 1 85.38 84 LEU A CA 1
ATOM 637 C C . LEU A 1 84 ? -5.117 20.516 -2.295 1 85.38 84 LEU A C 1
ATOM 639 O O . LEU A 1 84 ? -4.527 19.938 -3.213 1 85.38 84 LEU A O 1
ATOM 643 N N . SER A 1 85 ? -6.438 20.422 -2.119 1 81.94 85 SER A N 1
ATOM 644 C CA . SER A 1 85 ? -7.242 19.594 -3.008 1 81.94 85 SER A CA 1
ATOM 645 C C . SER A 1 85 ? -7.195 20.109 -4.441 1 81.94 85 SER A C 1
ATOM 647 O O . SER A 1 85 ? -7.227 19.328 -5.391 1 81.94 85 SER A O 1
ATOM 649 N N . GLN A 1 86 ? -7.117 21.422 -4.562 1 80.44 86 GLN A N 1
ATOM 650 C CA . GLN A 1 86 ? -6.98 22 -5.898 1 80.44 86 GLN A CA 1
ATOM 651 C C . GLN A 1 86 ? -5.641 21.625 -6.523 1 80.44 86 GLN A C 1
ATOM 653 O O . GLN A 1 86 ? -5.582 21.25 -7.699 1 80.44 86 GLN A O 1
ATOM 658 N N . THR A 1 87 ? -4.609 21.734 -5.688 1 83.31 87 THR A N 1
ATOM 659 C CA . THR A 1 87 ? -3.273 21.375 -6.148 1 83.31 87 THR A CA 1
ATOM 660 C C . THR A 1 87 ? -3.225 19.906 -6.562 1 83.31 87 THR A C 1
ATOM 662 O O . THR A 1 87 ? -2.691 19.562 -7.625 1 83.31 87 THR A O 1
ATOM 665 N N . LEU A 1 88 ? -3.814 19 -5.801 1 84.06 88 LEU A N 1
ATOM 666 C CA . LEU A 1 88 ? -3.828 17.578 -6.094 1 84.06 88 LEU A CA 1
ATOM 667 C C . LEU A 1 88 ? -4.711 17.281 -7.301 1 84.06 88 LEU A C 1
ATOM 669 O O . LEU A 1 88 ? -4.418 16.359 -8.078 1 84.06 88 LEU A O 1
ATOM 673 N N . GLY A 1 89 ? -5.734 18.078 -7.461 1 79.69 89 GLY A N 1
ATOM 674 C CA . GLY A 1 89 ? -6.574 17.938 -8.641 1 79.69 89 GLY A CA 1
ATOM 675 C C . GLY A 1 89 ? -5.84 18.234 -9.93 1 79.69 89 GLY A C 1
ATOM 676 O O . GLY A 1 89 ? -6.035 17.547 -10.938 1 79.69 89 GLY A O 1
ATOM 677 N N . GLU A 1 90 ? -5.047 19.234 -9.836 1 79.94 90 GLU A N 1
ATOM 678 C CA . GLU A 1 90 ? -4.234 19.562 -11 1 79.94 90 GLU A CA 1
ATOM 679 C C . GLU A 1 90 ? -3.227 18.469 -11.305 1 79.94 90 GLU A C 1
ATOM 681 O O . GLU A 1 90 ? -3.037 18.094 -12.469 1 79.94 90 GLU A O 1
ATOM 686 N N . ALA A 1 91 ? -2.646 18 -10.273 1 81.94 91 ALA A N 1
ATOM 687 C CA . ALA A 1 91 ? -1.724 16.875 -10.453 1 81.94 91 ALA A CA 1
ATOM 688 C C . ALA A 1 91 ? -2.439 15.656 -11.031 1 81.94 91 ALA A C 1
ATOM 690 O O . ALA A 1 91 ? -1.879 14.938 -11.859 1 81.94 91 ALA A O 1
ATOM 691 N N . ALA A 1 92 ? -3.656 15.438 -10.641 1 85.25 92 ALA A N 1
ATOM 692 C CA . ALA A 1 92 ? -4.453 14.305 -11.094 1 85.25 92 ALA A CA 1
ATOM 693 C C . ALA A 1 92 ? -4.691 14.375 -12.602 1 85.25 92 ALA A C 1
ATOM 695 O O . ALA A 1 92 ? -4.652 13.352 -13.289 1 85.25 92 ALA A O 1
ATOM 696 N N . ARG A 1 93 ? -4.93 15.531 -13.086 1 82.81 93 ARG A N 1
ATOM 697 C CA . ARG A 1 93 ? -5.148 15.695 -14.523 1 82.81 93 ARG A CA 1
ATOM 698 C C . ARG A 1 93 ? -3.908 15.297 -15.312 1 82.81 93 ARG A C 1
ATOM 700 O O . ARG A 1 93 ? -4.016 14.633 -16.344 1 82.81 93 ARG A O 1
ATOM 707 N N . GLU A 1 94 ? -2.844 15.617 -14.773 1 79.44 94 GLU A N 1
ATOM 708 C CA . GLU A 1 94 ? -1.596 15.25 -15.438 1 79.44 94 GLU A CA 1
ATOM 709 C C . GLU A 1 94 ? -1.371 13.742 -15.375 1 79.44 94 GLU A C 1
ATOM 711 O O . GLU A 1 94 ? -0.964 13.125 -16.375 1 79.44 94 GLU A O 1
ATOM 716 N N . LEU A 1 95 ? -1.617 13.203 -14.281 1 82.75 95 LEU A N 1
ATOM 717 C CA . LEU A 1 95 ? -1.435 11.766 -14.109 1 82.75 95 LEU A CA 1
ATOM 718 C C . LEU A 1 95 ? -2.393 10.984 -15 1 82.75 95 LEU A C 1
ATOM 720 O O . LEU A 1 95 ? -2.031 9.93 -15.539 1 82.75 95 LEU A O 1
ATOM 724 N N . ARG A 1 96 ? -3.518 11.508 -15.133 1 83.06 96 ARG A N 1
ATOM 725 C CA . ARG A 1 96 ? -4.523 10.836 -15.945 1 83.06 96 ARG A CA 1
ATOM 726 C C . ARG A 1 96 ? -4.07 10.734 -17.406 1 83.06 96 ARG A C 1
ATOM 728 O O . ARG A 1 96 ? -4.371 9.75 -18.078 1 83.06 96 ARG A O 1
ATOM 735 N N . MET A 1 97 ? -3.33 11.641 -17.828 1 78 97 MET A N 1
ATOM 736 C CA . MET A 1 97 ? -2.846 11.656 -19.203 1 78 97 MET A CA 1
ATOM 737 C C . MET A 1 97 ? -1.766 10.602 -19.422 1 78 97 MET A C 1
ATOM 739 O O . MET A 1 97 ? -1.642 10.039 -20.516 1 78 97 MET A O 1
ATOM 743 N N . VAL A 1 98 ? -1.104 10.25 -18.391 1 74.31 98 VAL A N 1
ATOM 744 C CA . VAL A 1 98 ? 0.012 9.32 -18.547 1 74.31 98 VAL A CA 1
ATOM 745 C C . VAL A 1 98 ? -0.439 7.906 -18.203 1 74.31 98 VAL A C 1
ATOM 747 O O . VAL A 1 98 ? 0.261 6.934 -18.5 1 74.31 98 VAL A O 1
ATOM 750 N N . LEU A 1 99 ? -1.543 7.742 -17.641 1 80.44 99 LEU A N 1
ATOM 751 C CA . LEU A 1 99 ? -2.031 6.461 -17.141 1 80.44 99 LEU A CA 1
ATOM 752 C C . LEU A 1 99 ? -2.102 5.434 -18.266 1 80.44 99 LEU A C 1
ATOM 754 O O . LEU A 1 99 ? -1.714 4.277 -18.078 1 80.44 99 LEU A O 1
ATOM 758 N N . PRO A 1 100 ? -2.477 5.855 -19.516 1 73.38 100 PRO A N 1
ATOM 759 C CA . PRO A 1 100 ? -2.557 4.859 -20.578 1 73.38 100 PRO A CA 1
ATOM 760 C C . PRO A 1 100 ? -1.186 4.355 -21.031 1 73.38 100 PRO A C 1
ATOM 762 O O . PRO A 1 100 ? -1.083 3.291 -21.641 1 73.38 100 PRO A O 1
ATOM 765 N N . VAL A 1 101 ? -0.186 5.09 -20.703 1 70.69 101 VAL A N 1
ATOM 766 C CA . VAL A 1 101 ? 1.148 4.73 -21.172 1 70.69 101 VAL A CA 1
ATOM 767 C C . VAL A 1 101 ? 1.851 3.875 -20.125 1 70.69 101 VAL A C 1
ATOM 769 O O . VAL A 1 101 ? 2.85 3.215 -20.422 1 70.69 101 VAL A O 1
ATOM 772 N N . ILE A 1 102 ? 1.283 3.854 -18.969 1 71.75 102 ILE A N 1
ATOM 773 C CA . ILE A 1 102 ? 1.873 3.016 -17.938 1 71.75 102 ILE A CA 1
ATOM 774 C C . ILE A 1 102 ? 1.507 1.553 -18.188 1 71.75 102 ILE A C 1
ATOM 776 O O . ILE A 1 102 ? 0.341 1.171 -18.062 1 71.75 102 ILE A O 1
ATOM 780 N N . LYS A 1 103 ? 2.398 0.794 -18.812 1 64.81 103 LYS A N 1
ATOM 781 C CA . LYS A 1 103 ? 2.184 -0.623 -19.094 1 64.81 103 LYS A CA 1
ATOM 782 C C . LYS A 1 103 ? 2.869 -1.498 -18.047 1 64.81 103 LYS A C 1
ATOM 784 O O . LYS A 1 103 ? 4.027 -1.263 -17.688 1 64.81 103 LYS A O 1
ATOM 789 N N . LEU A 1 104 ? 2.033 -2.236 -17.391 1 64.19 104 LEU A N 1
ATOM 790 C CA . LEU A 1 104 ? 2.604 -3.232 -16.484 1 64.19 104 LEU A CA 1
ATOM 791 C C . LEU A 1 104 ? 3.248 -4.367 -17.281 1 64.19 104 LEU A C 1
ATOM 793 O O . LEU A 1 104 ? 2.986 -4.527 -18.469 1 64.19 104 LEU A O 1
ATOM 797 N N . ASP A 1 105 ? 4.375 -4.84 -16.766 1 60.34 105 ASP A N 1
ATOM 798 C CA . ASP A 1 105 ? 5.172 -5.855 -17.438 1 60.34 105 ASP A CA 1
ATOM 799 C C . ASP A 1 105 ? 4.285 -6.98 -17.969 1 60.34 105 ASP A C 1
ATOM 801 O O . ASP A 1 105 ? 4.559 -7.547 -19.031 1 60.34 105 ASP A O 1
ATOM 805 N N . LYS A 1 106 ? 3.518 -7.473 -17.078 1 53.97 106 LYS A N 1
ATOM 806 C CA . LYS A 1 106 ? 2.812 -8.688 -17.469 1 53.97 106 LYS A CA 1
ATOM 807 C C . LYS A 1 106 ? 1.425 -8.367 -18.016 1 53.97 106 LYS A C 1
ATOM 809 O O . LYS A 1 106 ? 0.908 -7.266 -17.812 1 53.97 106 LYS A O 1
ATOM 814 N N . LYS A 1 107 ? 0.979 -9.258 -18.984 1 50.09 107 LYS A N 1
ATOM 815 C CA . LYS A 1 107 ? -0.346 -9.242 -19.594 1 50.09 107 LYS A CA 1
ATOM 816 C C . LYS A 1 107 ? -1.394 -8.695 -18.641 1 50.09 107 LYS A C 1
ATOM 818 O O . LYS A 1 107 ? -2.176 -9.453 -18.062 1 50.09 107 LYS A O 1
ATOM 823 N N . GLU A 1 108 ? -0.856 -7.875 -17.812 1 51.72 108 GLU A N 1
ATOM 824 C CA . GLU A 1 108 ? -1.909 -7.402 -16.922 1 51.72 108 GLU A CA 1
ATOM 825 C C . GLU A 1 108 ? -3.018 -6.699 -17.703 1 51.72 108 GLU A C 1
ATOM 827 O O . GLU A 1 108 ? -2.842 -5.57 -18.172 1 51.72 108 GLU A O 1
ATOM 832 N N . MET A 1 109 ? -3.654 -7.484 -18.516 1 49.31 109 MET A N 1
ATOM 833 C CA . MET A 1 109 ? -4.867 -7.016 -19.188 1 49.31 109 MET A CA 1
ATOM 834 C C . MET A 1 109 ? -5.797 -6.312 -18.203 1 49.31 109 MET A C 1
ATOM 836 O O . MET A 1 109 ? -6.871 -5.848 -18.578 1 49.31 109 MET A O 1
ATOM 840 N N . ARG A 1 110 ? -5.676 -6.359 -16.906 1 49.25 110 ARG A N 1
ATOM 841 C CA . ARG A 1 110 ? -6.91 -6.203 -16.156 1 49.25 110 ARG A CA 1
ATOM 842 C C . ARG A 1 110 ? -7.16 -4.738 -15.805 1 49.25 110 ARG A C 1
ATOM 844 O O . ARG A 1 110 ? -6.406 -4.137 -15.039 1 49.25 110 ARG A O 1
ATOM 851 N N . GLY A 1 111 ? -8.234 -4.238 -16.547 1 56.84 111 GLY A N 1
ATOM 852 C CA . GLY A 1 111 ? -9.156 -3.131 -16.328 1 56.84 111 GLY A CA 1
ATOM 853 C C . GLY A 1 111 ? -8.539 -1.776 -16.625 1 56.84 111 GLY A C 1
ATOM 854 O O . GLY A 1 111 ? -7.371 -1.692 -17.016 1 56.84 111 GLY A O 1
ATOM 855 N N . PRO A 1 112 ? -9.445 -0.993 -16.516 1 63.88 112 PRO A N 1
ATOM 856 C CA . PRO A 1 112 ? -8.945 0.365 -16.734 1 63.88 112 PRO A CA 1
ATOM 857 C C . PRO A 1 112 ? -7.832 0.75 -15.758 1 63.88 112 PRO A C 1
ATOM 859 O O . PRO A 1 112 ? -7.906 0.434 -14.57 1 63.88 112 PRO A O 1
ATOM 862 N N . PRO A 1 113 ? -6.871 1.145 -16.344 1 80.56 113 PRO A N 1
ATOM 863 C CA . PRO A 1 113 ? -5.711 1.492 -15.516 1 80.56 113 PRO A CA 1
ATOM 864 C C . PRO A 1 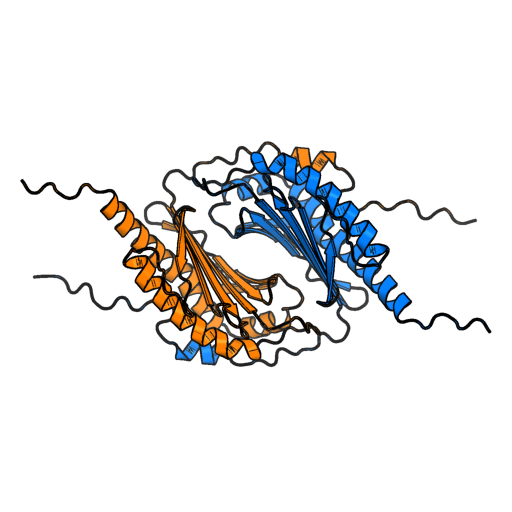113 ? -6.039 2.533 -14.445 1 80.56 113 PRO A C 1
ATOM 866 O O . PRO A 1 113 ? -6.828 3.449 -14.695 1 80.56 113 PRO A O 1
ATOM 869 N N . SER A 1 114 ? -5.727 2.258 -13.297 1 87.94 114 SER A N 1
ATOM 870 C CA . SER A 1 114 ? -5.832 3.219 -12.203 1 87.94 114 SER A CA 1
ATOM 871 C C . SER A 1 114 ? -4.484 3.42 -11.516 1 87.94 114 SER A C 1
ATOM 873 O O . SER A 1 114 ? -3.67 2.496 -11.461 1 87.94 114 SER A O 1
ATOM 875 N N . LEU A 1 115 ? -4.293 4.645 -11.102 1 90.75 115 LEU A N 1
ATOM 876 C CA . LEU A 1 115 ? -3.092 5.031 -10.367 1 90.75 115 LEU A CA 1
ATOM 877 C C . LEU A 1 115 ? -3.451 5.648 -9.023 1 90.75 115 LEU A C 1
ATOM 879 O O . LEU A 1 115 ? -4.371 6.465 -8.938 1 90.75 115 LEU A O 1
ATOM 883 N N . GLN A 1 116 ? -2.883 5.176 -8.023 1 93.31 116 GLN A N 1
ATOM 884 C CA . GLN A 1 116 ? -3.045 5.727 -6.684 1 93.31 116 GLN A CA 1
ATOM 885 C C . GLN A 1 116 ? -1.705 6.176 -6.109 1 93.31 116 GLN A C 1
ATOM 887 O O . GLN A 1 116 ? -0.708 5.461 -6.211 1 93.31 116 GLN A O 1
ATOM 892 N N . VAL A 1 117 ? -1.617 7.402 -5.629 1 94.56 117 VAL A N 1
ATOM 893 C CA . VAL A 1 117 ? -0.445 7.949 -4.953 1 94.56 117 VAL A CA 1
ATOM 894 C C . VAL A 1 117 ? -0.781 8.25 -3.496 1 94.56 117 VAL A C 1
ATOM 896 O O . VAL A 1 117 ? -1.74 8.977 -3.211 1 94.56 117 VAL A O 1
ATOM 899 N N . ARG A 1 118 ? -0.032 7.688 -2.625 1 96.44 118 ARG A N 1
ATOM 900 C CA . ARG A 1 118 ? -0.235 7.938 -1.202 1 96.44 118 ARG A CA 1
ATOM 901 C C . ARG A 1 118 ? 1.012 8.547 -0.568 1 96.44 118 ARG A C 1
ATOM 903 O O . ARG A 1 118 ? 2.133 8.133 -0.874 1 96.44 118 ARG A O 1
ATOM 910 N N . LEU A 1 119 ? 0.762 9.531 0.229 1 95.25 119 LEU A N 1
ATOM 911 C CA . LEU A 1 119 ? 1.833 10.211 0.955 1 95.25 119 LEU A CA 1
ATOM 912 C C . LEU A 1 119 ? 1.482 10.352 2.432 1 95.25 119 LEU A C 1
ATOM 914 O O . LEU A 1 119 ? 0.328 10.609 2.777 1 95.25 119 LEU A O 1
ATOM 918 N N . CYS A 1 120 ? 2.463 10.164 3.223 1 95.31 120 CYS A N 1
ATOM 919 C CA . CYS A 1 120 ? 2.283 10.398 4.652 1 95.31 120 CYS A CA 1
ATOM 920 C C . CYS A 1 120 ? 3.535 11.008 5.266 1 95.31 120 CYS A C 1
ATOM 922 O O . CYS A 1 120 ? 4.641 10.828 4.75 1 95.31 120 CYS A O 1
ATOM 924 N N . CYS A 1 121 ? 3.35 11.797 6.254 1 94.75 121 CYS A N 1
ATOM 925 C CA . CYS A 1 121 ? 4.441 12.352 7.051 1 94.75 121 CYS A CA 1
ATOM 926 C C . CYS A 1 121 ? 3.982 12.641 8.477 1 94.75 121 CYS A C 1
ATOM 928 O O . CYS A 1 121 ? 2.789 12.578 8.773 1 94.75 121 CYS A O 1
ATOM 930 N N . GLN A 1 122 ? 4.918 12.836 9.289 1 91.81 122 GLN A N 1
ATOM 931 C CA . GLN A 1 122 ? 4.641 13.148 10.688 1 91.81 122 GLN A CA 1
ATOM 932 C C . GLN A 1 122 ? 5.504 14.312 11.172 1 91.81 122 GLN A C 1
ATOM 934 O O . GLN A 1 122 ? 6.602 14.539 10.656 1 91.81 122 GLN A O 1
ATOM 939 N N . ARG A 1 123 ? 4.934 15.047 12.055 1 90 123 ARG A N 1
ATOM 940 C CA . ARG A 1 123 ? 5.648 16.188 12.641 1 90 123 ARG A CA 1
ATOM 941 C C . ARG A 1 123 ? 5.609 16.125 14.164 1 90 123 ARG A C 1
ATOM 943 O O . ARG A 1 123 ? 4.547 15.922 14.758 1 90 123 ARG A O 1
ATOM 950 N N . GLU A 1 124 ? 6.754 16.141 14.703 1 85.88 124 GLU A N 1
ATOM 951 C CA . GLU A 1 124 ? 6.926 16.297 16.141 1 85.88 124 GLU A CA 1
ATOM 952 C C . GLU A 1 124 ? 7.715 17.547 16.469 1 85.88 124 GLU A C 1
ATOM 954 O O . GLU A 1 124 ? 8.906 17.641 16.156 1 85.88 124 GLU A O 1
ATOM 959 N N . ALA A 1 125 ? 6.98 18.5 17.188 1 81.94 125 ALA A N 1
ATOM 960 C CA . ALA A 1 125 ? 7.586 19.797 17.422 1 81.94 125 ALA A CA 1
ATOM 961 C C . ALA A 1 125 ? 8.023 20.453 16.109 1 81.94 125 ALA A C 1
ATOM 963 O O . ALA A 1 125 ? 7.211 20.641 15.203 1 81.94 125 ALA A O 1
ATOM 964 N N . GLU A 1 126 ? 9.266 20.703 15.859 1 81.06 126 GLU A N 1
ATOM 965 C CA . GLU A 1 126 ? 9.727 21.391 14.656 1 81.06 126 GLU A CA 1
ATOM 966 C C . GLU A 1 126 ? 10.375 20.406 13.688 1 81.06 126 GLU A C 1
ATOM 968 O O . GLU A 1 126 ? 10.938 20.812 12.664 1 81.06 126 GLU A O 1
ATOM 973 N N . GLN A 1 127 ? 10.188 19.156 14 1 88.12 127 GLN A N 1
ATOM 974 C CA . GLN A 1 127 ? 10.852 18.172 13.164 1 88.12 127 GLN A CA 1
ATOM 975 C C . GLN A 1 127 ? 9.828 17.297 12.422 1 88.12 127 GLN A C 1
ATOM 977 O O . GLN A 1 127 ? 8.82 16.891 13 1 88.12 127 GLN A O 1
ATOM 982 N N . CYS A 1 128 ? 10.094 17.219 11.156 1 87.5 128 CYS A N 1
ATOM 983 C CA . CYS A 1 128 ? 9.258 16.344 10.336 1 87.5 128 CYS A CA 1
ATOM 984 C C . CYS A 1 128 ? 10 15.047 9.992 1 87.5 128 CYS A C 1
ATOM 986 O O . CYS A 1 128 ? 11.203 15.07 9.727 1 87.5 128 CYS A O 1
ATOM 988 N N . SER A 1 129 ? 9.305 13.961 10.18 1 89.75 129 SER A N 1
ATOM 989 C CA . SER A 1 129 ? 9.867 12.641 9.922 1 89.75 129 SER A CA 1
ATOM 990 C C . SER A 1 129 ? 8.82 11.695 9.344 1 89.75 129 SER A C 1
ATOM 992 O O . SER A 1 129 ? 7.676 12.086 9.125 1 89.75 129 SER A O 1
ATOM 994 N N . GLY A 1 130 ? 9.328 10.531 8.953 1 90.06 130 GLY A N 1
ATOM 995 C CA . GLY A 1 130 ? 8.438 9.445 8.578 1 90.06 130 GLY A CA 1
ATOM 996 C C . GLY A 1 130 ? 7.766 9.656 7.234 1 90.06 130 GLY A C 1
ATOM 997 O O . GLY A 1 130 ? 6.688 9.117 6.98 1 90.06 130 GLY A O 1
ATOM 998 N N . ALA A 1 131 ? 8.312 10.602 6.422 1 95.38 131 ALA A N 1
ATOM 999 C CA . ALA A 1 131 ? 7.723 10.859 5.109 1 95.38 131 ALA A CA 1
ATOM 1000 C C . ALA A 1 131 ? 7.781 9.617 4.227 1 95.38 131 ALA A C 1
ATOM 1002 O O . ALA A 1 131 ? 8.797 8.914 4.207 1 95.38 131 ALA A O 1
ATOM 1003 N N . SER A 1 132 ? 6.715 9.328 3.576 1 97 132 SER A N 1
ATOM 1004 C CA . SER A 1 132 ? 6.656 8.195 2.652 1 97 132 SER A CA 1
ATOM 1005 C C . SER A 1 132 ? 5.773 8.516 1.447 1 97 132 SER A C 1
ATOM 1007 O O . SER A 1 132 ? 4.848 9.32 1.545 1 97 132 SER A O 1
ATOM 1009 N N . LEU A 1 133 ? 6.109 7.957 0.406 1 97.25 133 LEU A N 1
ATOM 1010 C CA . LEU A 1 133 ? 5.355 8.086 -0.835 1 97.25 133 LEU A CA 1
ATOM 1011 C C . LEU A 1 133 ? 5.27 6.75 -1.562 1 97.25 133 LEU A C 1
ATOM 1013 O O . LEU A 1 133 ? 6.293 6.121 -1.835 1 97.25 133 LEU A O 1
ATOM 1017 N N . LEU A 1 134 ? 3.99 6.324 -1.854 1 97.44 134 LEU A N 1
ATOM 1018 C CA . LEU A 1 134 ? 3.705 5.051 -2.506 1 97.44 134 LEU A CA 1
ATOM 1019 C C . LEU A 1 134 ? 2.918 5.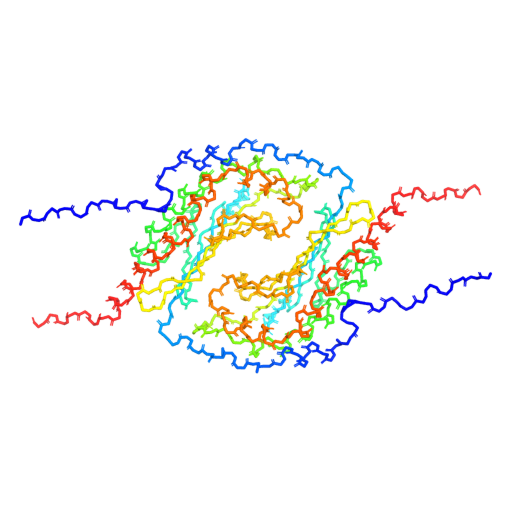266 -3.795 1 97.44 134 LEU A C 1
ATOM 1021 O O . LEU A 1 134 ? 2.023 6.109 -3.848 1 97.44 134 LEU A O 1
ATOM 1025 N N . PHE A 1 135 ? 3.314 4.477 -4.801 1 93.88 135 PHE A N 1
ATOM 1026 C CA . PHE A 1 135 ? 2.521 4.379 -6.02 1 93.88 135 PHE A CA 1
ATOM 1027 C C . PHE A 1 135 ? 1.842 3.02 -6.113 1 93.88 135 PHE A C 1
ATOM 1029 O O . PHE A 1 135 ? 2.479 1.984 -5.902 1 93.88 135 PHE A O 1
ATOM 1036 N N . SER A 1 136 ? 0.556 3.053 -6.367 1 93.69 136 SER A N 1
ATOM 1037 C CA . SER A 1 136 ? -0.193 1.831 -6.637 1 93.69 136 SER A CA 1
ATOM 1038 C C . SER A 1 136 ? -0.793 1.849 -8.039 1 93.69 136 SER A C 1
ATOM 1040 O O . SER A 1 136 ? -1.246 2.893 -8.516 1 93.69 136 SER A O 1
ATOM 1042 N N . LEU A 1 137 ? -0.72 0.716 -8.648 1 88.31 137 LEU A N 1
ATOM 1043 C CA . LEU A 1 137 ? -1.301 0.526 -9.969 1 88.31 137 LEU A CA 1
ATOM 1044 C C . LEU A 1 137 ? -2.391 -0.54 -9.938 1 88.31 137 LEU A C 1
ATOM 1046 O O . LEU A 1 137 ? -2.162 -1.652 -9.461 1 88.31 137 LEU A O 1
ATOM 1050 N N . ASN A 1 138 ? -3.582 -0.1 -10.453 1 84.12 138 ASN A N 1
ATOM 1051 C CA . ASN A 1 138 ? -4.723 -1.004 -10.523 1 84.12 138 ASN A CA 1
ATOM 1052 C C . ASN A 1 138 ? -4.984 -1.688 -9.188 1 84.12 138 ASN A C 1
ATOM 1054 O O . ASN A 1 138 ? -5.242 -2.893 -9.141 1 84.12 138 ASN A O 1
ATOM 1058 N N . GLY A 1 139 ? -4.75 -0.981 -8.102 1 86.62 139 GLY A N 1
ATOM 1059 C CA . GLY A 1 139 ? -5.141 -1.447 -6.777 1 86.62 139 GLY A CA 1
ATOM 1060 C C . GLY A 1 139 ? -4.02 -2.148 -6.035 1 86.62 139 GLY A C 1
ATOM 1061 O O . GLY A 1 139 ? -4.184 -2.541 -4.879 1 86.62 139 GLY A O 1
ATOM 1062 N N . TRP A 1 140 ? -2.854 -2.348 -6.723 1 90.38 140 TRP A N 1
ATOM 1063 C CA . TRP A 1 140 ? -1.729 -2.996 -6.055 1 90.38 140 TRP A CA 1
ATOM 1064 C C . TRP A 1 140 ? -0.568 -2.025 -5.875 1 90.38 140 TRP A C 1
ATOM 1066 O O . TRP A 1 140 ? -0.214 -1.295 -6.805 1 90.38 140 TRP A O 1
ATOM 1076 N N . THR A 1 141 ? -0.04 -2.037 -4.594 1 94.06 141 THR A N 1
ATOM 1077 C CA . THR A 1 141 ? 1.12 -1.193 -4.332 1 94.06 141 THR A CA 1
ATOM 1078 C C . THR A 1 141 ? 2.314 -1.644 -5.168 1 94.06 141 THR A C 1
ATOM 1080 O O . THR A 1 141 ? 2.693 -2.816 -5.137 1 94.06 141 THR A O 1
ATOM 1083 N N . ALA A 1 142 ? 2.855 -0.718 -5.906 1 93.38 142 ALA A N 1
ATOM 1084 C CA . ALA A 1 142 ? 3.881 -1.079 -6.883 1 93.38 142 ALA A CA 1
ATOM 1085 C C . ALA A 1 142 ? 5.262 -0.617 -6.426 1 93.38 142 ALA A C 1
ATOM 1087 O O . ALA A 1 142 ? 6.211 -1.401 -6.414 1 93.38 142 ALA A O 1
ATOM 1088 N N . LEU A 1 143 ? 5.332 0.626 -6.031 1 95.44 143 LEU A N 1
ATOM 1089 C CA . LEU A 1 143 ? 6.629 1.23 -5.762 1 95.44 143 LEU A CA 1
ATOM 1090 C C . LEU A 1 143 ? 6.582 2.076 -4.492 1 95.44 143 LEU A C 1
ATOM 1092 O O . LEU A 1 143 ? 5.582 2.75 -4.23 1 95.44 143 LEU A O 1
ATOM 1096 N N . LEU A 1 144 ? 7.602 1.986 -3.764 1 97.5 144 LEU A N 1
ATOM 1097 C CA . LEU A 1 144 ? 7.859 2.828 -2.6 1 97.5 144 LEU A CA 1
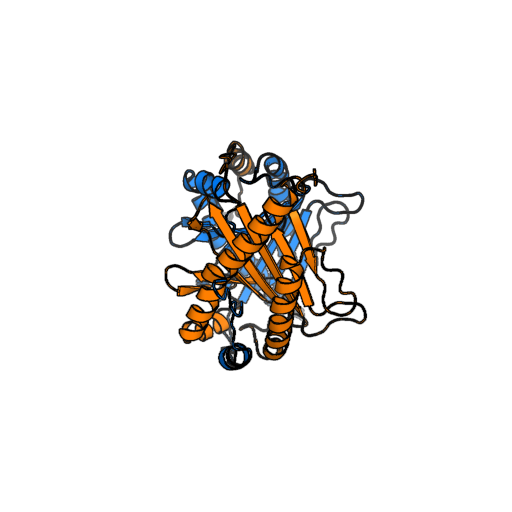ATOM 1098 C C . LEU A 1 144 ? 9.125 3.65 -2.795 1 97.5 144 LEU A C 1
ATOM 1100 O O . LEU A 1 144 ? 10.172 3.111 -3.178 1 97.5 144 LEU A O 1
ATOM 1104 N N . LEU A 1 145 ? 9 4.969 -2.617 1 97 145 LEU A N 1
ATOM 1105 C CA . LEU A 1 145 ? 10.18 5.82 -2.703 1 97 145 LEU A CA 1
ATOM 1106 C C . LEU A 1 145 ? 10.992 5.758 -1.412 1 97 145 LEU A C 1
ATOM 1108 O O . LEU A 1 145 ? 10.453 5.98 -0.325 1 97 145 LEU A O 1
ATOM 1112 N N . ASP A 1 146 ? 12.203 5.379 -1.543 1 95.31 146 ASP A N 1
ATOM 1113 C CA . ASP A 1 146 ? 13.125 5.543 -0.426 1 95.31 146 ASP A CA 1
ATOM 1114 C C . ASP A 1 146 ? 13.672 6.965 -0.371 1 95.31 146 ASP A C 1
ATOM 1116 O O . ASP A 1 146 ? 14.508 7.348 -1.192 1 95.31 146 ASP A O 1
ATOM 1120 N N . ASN A 1 147 ? 13.266 7.68 0.636 1 94.62 147 ASN A N 1
ATOM 1121 C CA . ASN A 1 147 ? 13.602 9.094 0.718 1 94.62 147 ASN A CA 1
ATOM 1122 C C . ASN A 1 147 ? 15.062 9.312 1.097 1 94.62 147 ASN A C 1
ATOM 1124 O O . ASN A 1 147 ? 15.617 10.383 0.859 1 94.62 147 ASN A O 1
ATOM 1128 N N . MET A 1 148 ? 15.641 8.336 1.787 1 92.25 148 MET A N 1
ATOM 1129 C CA . MET A 1 148 ? 17.031 8.484 2.225 1 92.25 148 MET A CA 1
ATOM 1130 C C . MET A 1 148 ? 17.984 8.25 1.064 1 92.25 148 MET A C 1
ATOM 1132 O O . MET A 1 148 ? 18.844 9.094 0.783 1 92.25 148 MET A O 1
ATOM 1136 N N . SER A 1 149 ? 17.781 7.148 0.299 1 94.56 149 SER A N 1
ATOM 1137 C CA . SER A 1 149 ? 18.641 6.824 -0.826 1 94.56 149 SER A CA 1
ATOM 1138 C C . SER A 1 149 ? 18.109 7.41 -2.127 1 94.56 149 SER A C 1
ATOM 1140 O O . SER A 1 149 ? 18.797 7.402 -3.15 1 94.56 149 SER A O 1
ATOM 1142 N N . ILE A 1 150 ? 16.984 7.98 -2.1 1 95.56 150 ILE A N 1
ATOM 1143 C CA . ILE A 1 150 ? 16.297 8.562 -3.25 1 95.56 150 ILE A CA 1
ATOM 1144 C C . ILE A 1 150 ? 16.25 7.543 -4.387 1 95.56 150 ILE A C 1
ATOM 1146 O O . ILE A 1 150 ? 16.609 7.852 -5.523 1 95.56 150 ILE A O 1
ATOM 1150 N N . THR A 1 151 ? 15.875 6.359 -4.078 1 95.94 151 THR A N 1
ATOM 1151 C CA . THR A 1 151 ? 15.688 5.266 -5.027 1 95.94 151 THR A CA 1
ATOM 1152 C C . THR A 1 151 ? 14.305 4.641 -4.867 1 95.94 151 THR A C 1
ATOM 1154 O O . THR A 1 151 ? 13.57 4.973 -3.932 1 95.94 151 THR A O 1
ATOM 1157 N N . TRP A 1 152 ? 13.961 3.822 -5.84 1 95.25 152 TRP A N 1
ATOM 1158 C CA . TRP A 1 152 ? 12.648 3.178 -5.828 1 95.25 152 TRP A CA 1
ATOM 1159 C C . TRP A 1 152 ? 12.75 1.743 -5.32 1 95.25 152 TRP A C 1
ATOM 1161 O O . TRP A 1 152 ? 13.602 0.974 -5.781 1 95.25 152 TRP A O 1
ATOM 1171 N N . THR A 1 153 ? 11.984 1.429 -4.32 1 95.19 153 THR A N 1
ATOM 1172 C CA . THR A 1 153 ? 11.805 0.049 -3.881 1 95.19 153 THR A CA 1
ATOM 1173 C C . THR A 1 153 ? 10.617 -0.595 -4.582 1 95.19 153 THR A C 1
ATOM 1175 O O . THR A 1 153 ? 9.492 -0.093 -4.492 1 95.19 153 THR A O 1
ATOM 1178 N N . GLY A 1 154 ? 10.93 -1.683 -5.316 1 94.25 154 GLY A N 1
ATOM 1179 C CA . GLY A 1 154 ? 9.859 -2.43 -5.969 1 94.25 154 GLY A CA 1
ATOM 1180 C C . GLY A 1 154 ? 9.094 -3.33 -5.02 1 94.25 154 GLY A C 1
ATOM 1181 O O . GLY A 1 154 ? 9.695 -4.043 -4.215 1 94.25 154 GLY A O 1
ATOM 1182 N N . ILE A 1 155 ? 7.738 -3.256 -5.105 1 94.88 155 ILE A N 1
ATOM 1183 C CA . ILE A 1 155 ? 6.891 -4.086 -4.254 1 94.88 155 ILE A CA 1
ATOM 1184 C C . ILE A 1 155 ? 6.141 -5.105 -5.109 1 94.88 155 ILE A C 1
ATOM 1186 O O . ILE A 1 155 ? 6.117 -6.297 -4.789 1 94.88 155 ILE A O 1
ATOM 1190 N N . ASP A 1 156 ? 5.516 -4.707 -6.109 1 91.12 156 ASP A N 1
ATOM 1191 C CA . ASP A 1 156 ? 4.832 -5.57 -7.07 1 91.12 156 ASP A CA 1
ATOM 1192 C C . ASP A 1 156 ? 5.793 -6.039 -8.164 1 91.12 156 ASP A C 1
ATOM 1194 O O . ASP A 1 156 ? 6.324 -5.227 -8.922 1 91.12 156 ASP A O 1
ATOM 1198 N N . PRO A 1 157 ? 5.949 -7.363 -8.281 1 86.75 157 PRO A N 1
ATOM 1199 C CA . PRO A 1 157 ? 6.852 -7.84 -9.336 1 86.75 157 PRO A CA 1
ATOM 1200 C C . PRO A 1 157 ? 6.348 -7.508 -10.742 1 86.75 157 PRO A C 1
ATOM 1202 O O . PRO A 1 157 ? 7.141 -7.441 -11.68 1 86.75 157 PRO A O 1
ATOM 1205 N N . GLY A 1 158 ? 5.121 -7.258 -10.828 1 81.56 158 GLY A N 1
ATOM 1206 C CA . GLY A 1 158 ? 4.574 -6.855 -12.109 1 81.56 158 GLY A CA 1
ATOM 1207 C C . GLY A 1 158 ? 4.977 -5.449 -12.523 1 81.56 158 GLY A C 1
ATOM 1208 O O . GLY A 1 158 ? 4.777 -5.051 -13.672 1 81.56 158 GLY A O 1
ATOM 1209 N N . ALA A 1 159 ? 5.57 -4.727 -11.617 1 86.88 159 ALA A N 1
ATOM 1210 C CA . ALA A 1 159 ? 5.938 -3.34 -11.898 1 86.88 159 ALA A CA 1
ATOM 1211 C C . ALA A 1 159 ? 7.449 -3.201 -12.078 1 86.88 159 ALA A C 1
ATOM 1213 O O . ALA A 1 159 ? 8 -2.109 -11.922 1 86.88 159 ALA A O 1
ATOM 1214 N N . THR A 1 160 ? 8.125 -4.355 -12.367 1 85.88 160 THR A N 1
ATOM 1215 C CA . THR A 1 160 ? 9.578 -4.348 -12.5 1 85.88 160 THR A CA 1
ATOM 1216 C C . THR A 1 160 ? 10.008 -3.43 -13.641 1 85.88 160 THR A C 1
ATOM 1218 O O . THR A 1 160 ? 11.008 -2.711 -13.523 1 85.88 160 THR A O 1
ATOM 1221 N N . GLY A 1 161 ? 9.312 -3.432 -14.727 1 83.56 161 GLY A N 1
ATOM 1222 C CA . GLY A 1 161 ? 9.633 -2.555 -15.844 1 83.56 161 GLY A CA 1
ATOM 1223 C C . GLY A 1 161 ? 9.523 -1.082 -15.492 1 83.56 161 GLY A C 1
ATOM 1224 O O . GLY A 1 161 ? 10.398 -0.287 -15.859 1 83.56 161 GLY A O 1
ATOM 1225 N N . ILE A 1 162 ? 8.43 -0.729 -14.797 1 85.12 162 ILE A N 1
ATOM 1226 C CA . ILE A 1 162 ? 8.227 0.649 -14.367 1 85.12 162 ILE A CA 1
ATOM 1227 C C . ILE A 1 162 ? 9.336 1.061 -13.398 1 85.12 162 ILE A C 1
ATOM 1229 O O . ILE A 1 162 ? 9.891 2.158 -13.516 1 85.12 162 ILE A O 1
ATOM 1233 N N . LYS A 1 163 ? 9.641 0.226 -12.516 1 89.38 163 LYS A N 1
ATOM 1234 C CA . LYS A 1 163 ? 10.703 0.526 -11.562 1 89.38 163 LYS A CA 1
ATOM 1235 C C . LYS A 1 163 ? 12.016 0.83 -12.273 1 89.38 163 LYS A C 1
ATOM 1237 O O . LYS A 1 163 ? 12.703 1.799 -11.938 1 89.38 163 LYS A O 1
ATOM 1242 N N . GLU A 1 164 ? 12.367 -0.06 -13.18 1 88.38 164 GLU A N 1
ATOM 1243 C CA . GLU A 1 164 ? 13.617 0.119 -13.906 1 88.38 164 GLU A CA 1
ATOM 1244 C C . GLU A 1 164 ? 13.633 1.451 -14.648 1 88.38 164 GLU A C 1
ATOM 1246 O O . GLU A 1 164 ? 14.641 2.164 -14.633 1 88.38 164 GLU A O 1
ATOM 1251 N N . GLU A 1 165 ? 12.57 1.723 -15.211 1 85.25 165 GLU A N 1
ATOM 1252 C CA . GLU A 1 165 ? 12.461 2.988 -15.93 1 85.25 165 GLU A CA 1
ATOM 1253 C C . GLU A 1 165 ? 12.617 4.176 -14.984 1 85.25 165 GLU A C 1
ATOM 1255 O O . GLU A 1 165 ? 13.32 5.137 -15.297 1 85.25 165 GLU A O 1
ATOM 1260 N N . TRP A 1 166 ? 11.977 4.141 -13.922 1 87.75 166 TRP A N 1
ATOM 1261 C CA . TRP A 1 166 ? 12.008 5.25 -12.977 1 87.75 166 TRP A CA 1
ATOM 1262 C C . TRP A 1 166 ? 13.367 5.359 -12.305 1 87.75 166 TRP A C 1
ATOM 1264 O O . TRP A 1 166 ? 13.836 6.461 -12 1 87.75 166 TRP A O 1
ATOM 1274 N N . GLU A 1 167 ? 14.023 4.195 -12.094 1 90.06 167 GLU A N 1
ATOM 1275 C CA . GLU A 1 167 ? 15.359 4.184 -11.523 1 90.06 167 GLU A CA 1
ATOM 1276 C C . GLU A 1 167 ? 16.359 4.879 -12.438 1 90.06 167 GLU A C 1
ATOM 1278 O O . GLU A 1 167 ? 17.344 5.469 -11.969 1 90.06 167 GLU A O 1
ATOM 1283 N N . ASN A 1 168 ? 16.109 4.797 -13.648 1 89.31 168 ASN A N 1
ATOM 1284 C CA . ASN A 1 168 ? 17 5.41 -14.625 1 89.31 168 ASN A CA 1
ATOM 1285 C C . ASN A 1 168 ? 16.734 6.906 -14.758 1 89.31 168 ASN A C 1
ATOM 1287 O O . ASN A 1 168 ? 17.469 7.609 -15.461 1 89.31 168 ASN A O 1
ATOM 1291 N N . ASN A 1 169 ? 15.789 7.391 -14.109 1 87.56 169 ASN A N 1
ATOM 1292 C CA . ASN A 1 169 ? 15.453 8.812 -14.086 1 87.56 169 ASN A CA 1
ATOM 1293 C C . ASN A 1 169 ? 15.617 9.406 -12.695 1 87.56 169 ASN A C 1
ATOM 1295 O O . ASN A 1 169 ? 14.641 9.547 -11.953 1 87.56 169 ASN A O 1
ATOM 1299 N N . GLN A 1 170 ? 16.766 9.867 -12.398 1 89.5 170 GLN A N 1
ATOM 1300 C CA . GLN A 1 170 ? 17.062 10.375 -11.062 1 89.5 170 GLN A CA 1
ATOM 1301 C C . GLN A 1 170 ? 16.297 11.656 -10.766 1 89.5 170 GLN A C 1
ATOM 1303 O O . GLN A 1 170 ? 15.922 11.906 -9.617 1 89.5 170 GLN A O 1
ATOM 1308 N N . GLU A 1 171 ? 16.094 12.422 -11.742 1 88.69 171 GLU A N 1
ATOM 1309 C CA . GLU A 1 171 ? 15.352 13.664 -11.562 1 88.69 171 GLU A CA 1
ATOM 1310 C C . GLU A 1 171 ? 13.93 13.391 -11.086 1 88.69 171 GLU A C 1
ATOM 1312 O O . GLU A 1 171 ? 13.383 14.148 -10.281 1 88.69 171 GLU A O 1
ATOM 1317 N N . LEU A 1 172 ? 13.367 12.352 -11.586 1 87.75 172 LEU A N 1
ATOM 1318 C CA . LEU A 1 172 ? 12.016 11.961 -11.18 1 87.75 172 LEU A CA 1
ATOM 1319 C C . LEU A 1 172 ? 11.977 11.609 -9.695 1 87.75 172 LEU A C 1
ATOM 1321 O O . LEU A 1 172 ? 11.07 12.055 -8.977 1 87.75 172 LEU A O 1
ATOM 1325 N N . ALA A 1 173 ? 12.93 10.828 -9.305 1 92.56 173 ALA A N 1
ATOM 1326 C CA . ALA A 1 173 ? 12.992 10.445 -7.895 1 92.56 173 ALA A CA 1
ATOM 1327 C C . ALA A 1 173 ? 13.18 11.672 -7.004 1 92.56 173 ALA A C 1
ATOM 1329 O O . ALA A 1 173 ? 12.547 11.781 -5.949 1 92.56 173 ALA A O 1
ATOM 1330 N N . GLU A 1 174 ? 14.008 12.602 -7.406 1 92.44 174 GLU A N 1
ATOM 1331 C CA . GLU A 1 174 ? 14.234 13.828 -6.641 1 92.44 174 GLU A CA 1
ATOM 1332 C C . GLU A 1 174 ? 12.969 14.68 -6.566 1 92.44 174 GLU A C 1
ATOM 1334 O O . GLU A 1 174 ? 12.68 15.273 -5.527 1 92.44 174 GLU A O 1
ATOM 1339 N N . TYR A 1 175 ? 12.344 14.711 -7.637 1 89.81 175 TYR A N 1
ATOM 1340 C CA . TYR A 1 175 ? 11.086 15.445 -7.691 1 89.81 175 TYR A CA 1
ATOM 1341 C C . TYR A 1 175 ? 10.094 14.906 -6.668 1 89.81 175 TYR A C 1
ATOM 1343 O O . TYR A 1 175 ? 9.523 15.664 -5.883 1 89.81 175 TYR A O 1
ATOM 1351 N N . PHE A 1 176 ? 9.898 13.625 -6.672 1 91.75 176 PHE A N 1
ATOM 1352 C CA . PHE A 1 176 ? 8.938 13.016 -5.758 1 91.75 176 PHE A CA 1
ATOM 1353 C C . PHE A 1 176 ? 9.438 13.094 -4.32 1 91.75 176 PHE A C 1
ATOM 1355 O O . PHE A 1 176 ? 8.641 13.18 -3.385 1 91.75 176 PHE A O 1
ATOM 1362 N N . ARG A 1 177 ? 10.727 13.133 -4.133 1 94.25 177 ARG A N 1
ATOM 1363 C CA . ARG A 1 177 ? 11.258 13.336 -2.791 1 94.25 177 ARG A CA 1
ATOM 1364 C C . ARG A 1 177 ? 10.883 14.711 -2.252 1 94.25 177 ARG A C 1
ATOM 1366 O O . ARG A 1 177 ? 10.539 14.852 -1.075 1 94.25 177 ARG A O 1
ATOM 1373 N N . LYS A 1 178 ? 10.922 15.695 -3.078 1 93.88 178 LYS A N 1
ATOM 1374 C CA . LYS A 1 178 ? 10.508 17.031 -2.668 1 93.88 178 LYS A CA 1
ATOM 1375 C C . LYS A 1 178 ? 9.047 17.047 -2.238 1 93.88 178 LYS A C 1
ATOM 1377 O O . LYS A 1 178 ? 8.68 17.75 -1.288 1 93.88 178 LYS A O 1
ATOM 1382 N N . ILE A 1 179 ? 8.25 16.281 -2.885 1 92.75 179 ILE A N 1
ATOM 1383 C CA . ILE A 1 179 ? 6.836 16.203 -2.547 1 92.75 179 ILE A CA 1
ATOM 1384 C C . ILE A 1 179 ? 6.66 15.453 -1.232 1 92.75 179 ILE A C 1
ATOM 1386 O O . ILE A 1 179 ? 6 15.938 -0.311 1 92.75 179 ILE A O 1
ATOM 1390 N N . SER A 1 180 ? 7.316 14.289 -1.189 1 95.12 180 SER A N 1
ATOM 1391 C CA . SER A 1 180 ? 7.156 13.391 -0.053 1 95.12 180 SER A CA 1
ATOM 1392 C C . SER A 1 180 ? 7.668 14.031 1.233 1 95.12 180 SER A C 1
ATOM 1394 O O . SER A 1 180 ? 7.02 13.945 2.277 1 95.12 180 SER A O 1
ATOM 1396 N N . VAL A 1 181 ? 8.805 14.672 1.173 1 94.69 181 VAL A N 1
ATOM 1397 C CA . VAL A 1 181 ? 9.438 15.211 2.375 1 94.69 181 VAL A CA 1
ATOM 1398 C C . VAL A 1 181 ? 9.062 16.688 2.545 1 94.69 181 VAL A C 1
ATOM 1400 O O . VAL A 1 181 ? 8.625 17.094 3.621 1 94.69 181 VAL A O 1
ATOM 1403 N N . GLY A 1 182 ? 9.148 17.438 1.503 1 94 182 GLY A N 1
ATOM 1404 C CA . GLY A 1 182 ? 8.938 18.875 1.564 1 94 182 GLY A CA 1
ATOM 1405 C C . GLY A 1 182 ? 7.477 19.266 1.612 1 94 182 GLY A C 1
ATOM 1406 O O . GLY A 1 182 ? 7.012 19.828 2.607 1 94 182 GLY A O 1
ATOM 1407 N N . ASP A 1 183 ? 6.719 18.922 0.545 1 91.81 183 ASP A N 1
ATOM 1408 C CA . ASP A 1 183 ? 5.324 19.344 0.44 1 91.81 183 ASP A CA 1
ATOM 1409 C C . ASP A 1 183 ? 4.484 18.719 1.558 1 91.81 183 ASP A C 1
ATOM 1411 O O . ASP A 1 183 ? 3.623 19.391 2.131 1 91.81 183 ASP A O 1
ATOM 1415 N N . CYS A 1 184 ? 4.73 17.469 1.8 1 94.19 184 CYS A N 1
ATOM 1416 C CA . CYS A 1 184 ? 3.971 16.812 2.859 1 94.19 184 CYS A CA 1
ATOM 1417 C C . CYS A 1 184 ? 4.133 17.547 4.184 1 94.19 184 CYS A C 1
ATOM 1419 O O . CYS A 1 184 ? 3.146 17.828 4.867 1 94.19 184 CYS A O 1
ATOM 1421 N N . SER A 1 185 ? 5.371 17.891 4.543 1 93.25 185 SER A N 1
ATOM 1422 C CA . SER A 1 185 ? 5.656 18.609 5.777 1 93.25 185 SER A CA 1
ATOM 1423 C C . SER A 1 185 ? 5.035 20 5.754 1 93.25 185 SER A C 1
ATOM 1425 O O . SER A 1 185 ? 4.469 20.453 6.754 1 93.25 185 SER A O 1
ATOM 1427 N N . TYR A 1 186 ? 5.18 20.703 4.68 1 91.69 186 TYR A N 1
ATOM 1428 C CA . TYR A 1 186 ? 4.621 22.031 4.527 1 91.69 186 TYR A CA 1
ATOM 1429 C C . TYR A 1 186 ? 3.119 22.031 4.785 1 91.69 186 TYR A C 1
ATOM 1431 O O . TYR A 1 186 ? 2.617 22.828 5.57 1 91.69 186 TYR A O 1
ATOM 1439 N N . TRP A 1 187 ? 2.379 21.094 4.129 1 90.38 187 TRP A N 1
ATOM 1440 C CA . TRP A 1 187 ? 0.925 21.078 4.242 1 90.38 187 TRP A CA 1
ATOM 1441 C C . TRP A 1 187 ? 0.496 20.641 5.637 1 90.38 187 TRP A C 1
ATOM 1443 O O . TRP A 1 187 ? -0.506 21.125 6.164 1 90.38 187 TRP A O 1
ATOM 1453 N N . LEU A 1 188 ? 1.247 19.672 6.188 1 91.5 188 LEU A N 1
ATOM 1454 C CA . LEU A 1 188 ? 0.938 19.312 7.566 1 91.5 188 LEU A CA 1
ATOM 1455 C C . LEU A 1 188 ? 1.015 20.531 8.477 1 91.5 188 LEU A C 1
ATOM 1457 O O . LEU A 1 188 ? 0.138 20.734 9.32 1 91.5 188 LEU A O 1
ATOM 1461 N N . ARG A 1 189 ? 2.014 21.359 8.32 1 90.38 189 ARG A N 1
ATOM 1462 C CA . ARG A 1 189 ? 2.158 22.578 9.109 1 90.38 189 ARG A CA 1
ATOM 1463 C C . ARG A 1 189 ? 0.99 23.531 8.859 1 90.38 189 ARG A C 1
ATOM 1465 O O . ARG A 1 189 ? 0.447 24.109 9.797 1 90.38 189 ARG A O 1
ATOM 1472 N N . GLU A 1 190 ? 0.607 23.688 7.598 1 87 190 GLU A N 1
ATOM 1473 C CA . GLU A 1 190 ? -0.505 24.562 7.254 1 87 190 GLU A CA 1
ATOM 1474 C C . GLU A 1 190 ? -1.797 24.109 7.93 1 87 190 GLU A C 1
ATOM 1476 O O . GLU A 1 190 ? -2.574 24.938 8.406 1 87 190 GLU A O 1
ATOM 1481 N N . PHE A 1 191 ? -2.057 22.844 7.953 1 85.81 191 PHE A N 1
ATOM 1482 C CA . PHE A 1 191 ? -3.26 22.312 8.586 1 85.81 191 PHE A CA 1
ATOM 1483 C C . PHE A 1 191 ? -3.232 22.547 10.086 1 85.81 191 PHE A C 1
ATOM 1485 O O . PHE A 1 191 ? -4.246 22.922 10.68 1 85.81 191 PHE A O 1
ATOM 1492 N N . LEU A 1 192 ? -2.09 22.297 10.688 1 84.69 192 LEU A N 1
ATOM 1493 C CA . LEU A 1 192 ? -1.967 22.422 12.141 1 84.69 192 LEU A CA 1
ATOM 1494 C C . LEU A 1 192 ? -2.1 23.891 12.562 1 84.69 192 LEU A C 1
ATOM 1496 O O . LEU A 1 192 ? -2.664 24.188 13.617 1 84.69 192 LEU A O 1
ATOM 1500 N N . GLU A 1 193 ? -1.531 24.766 11.797 1 81.38 193 GLU A N 1
ATOM 1501 C CA . GLU A 1 193 ? -1.683 26.188 12.094 1 81.38 193 GLU A CA 1
ATOM 1502 C C . GLU A 1 193 ? -3.148 26.609 12.031 1 81.38 193 GLU A C 1
ATOM 1504 O O . GLU A 1 193 ? -3.605 27.391 12.867 1 81.38 193 GLU A O 1
ATOM 1509 N N . HIS A 1 194 ? -3.859 26.047 11.102 1 73.94 194 HIS A N 1
ATOM 1510 C CA . HIS A 1 194 ? -5.277 26.359 10.969 1 73.94 194 HIS A CA 1
ATOM 1511 C C . HIS A 1 194 ? -6.078 25.766 12.125 1 73.94 194 HIS A C 1
ATOM 1513 O O . HIS A 1 194 ? -6.98 26.422 12.656 1 73.94 194 HIS A O 1
ATOM 1519 N N . TRP A 1 195 ? -5.793 24.531 12.414 1 67.5 195 TRP A N 1
ATOM 1520 C CA . TRP A 1 195 ? -6.492 23.859 13.508 1 67.5 195 TRP A CA 1
ATOM 1521 C C . TRP A 1 195 ? -6.219 24.562 14.836 1 67.5 195 TRP A C 1
ATOM 1523 O O . TRP A 1 195 ? -7.125 24.719 15.656 1 67.5 195 TRP A O 1
ATOM 1533 N N . GLU A 1 196 ? -4.98 24.875 15.117 1 63.75 196 GLU A N 1
ATOM 1534 C CA . GLU A 1 196 ? -4.656 25.641 16.328 1 63.75 196 GLU A CA 1
ATOM 1535 C C . GLU A 1 196 ? -5.426 26.953 16.375 1 63.75 196 GLU A C 1
ATOM 1537 O O . GLU A 1 196 ? -5.895 27.375 17.438 1 63.75 196 GLU A O 1
ATOM 1542 N N . ASN A 1 197 ? -5.531 27.516 15.211 1 59.38 197 ASN A N 1
ATOM 1543 C CA . ASN A 1 197 ? -6.25 28.781 15.148 1 59.38 197 ASN A CA 1
ATOM 1544 C C . ASN A 1 197 ? -7.746 28.594 15.367 1 59.38 197 ASN A C 1
ATOM 1546 O O . ASN A 1 197 ? -8.43 29.5 15.844 1 59.38 197 ASN A O 1
ATOM 1550 N N . MET A 1 198 ? -8.156 27.375 14.906 1 51.78 198 MET A N 1
ATOM 1551 C CA . MET A 1 198 ? -9.562 27.094 15.148 1 51.78 198 MET A CA 1
ATOM 1552 C C . MET A 1 198 ? -9.82 26.812 16.625 1 51.78 198 MET A C 1
ATOM 1554 O O . MET A 1 198 ? -10.922 27.062 17.125 1 51.78 198 MET A O 1
ATOM 1558 N N . LEU A 1 199 ? -8.883 26.172 17.281 1 48.66 199 LEU A N 1
ATOM 1559 C CA . LEU A 1 199 ? -9.031 25.906 18.719 1 48.66 199 LEU A CA 1
ATOM 1560 C C . LEU A 1 199 ? -8.797 27.156 19.531 1 48.66 199 LEU A C 1
ATOM 1562 O O . LEU A 1 199 ? -9.148 27.219 20.703 1 48.66 199 LEU A O 1
ATOM 1566 N N . LEU A 1 200 ? -8.117 28.172 19.062 1 47.31 200 LEU A N 1
ATOM 1567 C CA . LEU A 1 200 ? -7.961 29.422 19.812 1 47.31 200 LEU A CA 1
ATOM 1568 C C . LEU A 1 200 ? -9.273 30.203 19.844 1 47.31 200 LEU A C 1
ATOM 1570 O O . LEU A 1 200 ? -9.961 30.312 18.828 1 47.31 200 LEU A O 1
ATOM 1574 N N . PRO A 1 201 ? -9.812 30.344 21.047 1 46.38 201 PRO A N 1
ATOM 1575 C CA . PRO A 1 201 ? -11.008 31.172 21.25 1 46.38 201 PRO A CA 1
ATOM 1576 C C . PRO A 1 201 ? -10.977 32.469 20.453 1 46.38 201 PRO A C 1
ATOM 1578 O O . PRO A 1 201 ? -9.898 33.031 20.234 1 46.38 201 PRO A O 1
ATOM 1581 N N . GLU A 1 202 ? -11.891 32.625 19.484 1 47.94 202 GLU A N 1
ATOM 1582 C CA . GLU A 1 202 ? -12.062 33.938 18.891 1 47.94 202 GLU A CA 1
ATOM 1583 C C . GLU A 1 202 ? -11.844 35.062 19.906 1 47.94 202 GLU A C 1
ATOM 1585 O O . GLU A 1 202 ? -12.297 34.938 21.047 1 47.94 202 GLU A O 1
ATOM 1590 N N . PRO A 1 203 ? -10.844 35.844 19.797 1 44.94 203 PRO A N 1
ATOM 1591 C CA . PRO A 1 203 ? -10.812 36.969 20.734 1 44.94 203 PRO A CA 1
ATOM 1592 C C . PRO A 1 203 ? -12.195 37.562 20.953 1 44.94 203 PRO A C 1
ATOM 1594 O O . PRO A 1 203 ? -12.938 37.781 20 1 44.94 203 PRO A O 1
ATOM 1597 N N . THR A 1 204 ? -12.906 37.219 22 1 43.06 204 THR A N 1
ATOM 1598 C CA . THR A 1 204 ? -14.062 38 22.406 1 43.06 204 THR A CA 1
ATOM 1599 C C . THR A 1 204 ? -13.758 39.5 22.297 1 43.06 204 THR A C 1
ATOM 1601 O O . THR A 1 204 ? -12.742 39.969 22.812 1 43.06 204 THR A O 1
ATOM 1604 N N . GLY A 1 205 ? -13.961 40.094 21.125 1 37.84 205 GLY A N 1
ATOM 1605 C CA . GLY A 1 205 ? -14.031 41.562 21.219 1 37.84 205 GLY A CA 1
ATOM 1606 C C . GLY A 1 205 ? -14.633 42.062 22.516 1 37.84 205 GLY A C 1
ATOM 1607 O O . GLY A 1 205 ? -15.75 41.688 22.875 1 37.84 205 GLY A O 1
ATOM 1608 N N . ASN A 1 206 ? -13.742 42.469 23.469 1 32.62 206 ASN A N 1
ATOM 1609 C CA . ASN A 1 206 ? -14.289 43.469 24.391 1 32.62 206 ASN A CA 1
ATOM 1610 C C . ASN A 1 206 ? -14.836 44.688 23.641 1 32.62 206 ASN A C 1
ATOM 1612 O O . ASN A 1 206 ? -14.195 45.188 22.719 1 32.62 206 ASN A O 1
ATOM 1616 N N . MET B 1 1 ? 10.086 48.469 6.191 1 18.62 1 MET B N 1
ATOM 1617 C CA . MET B 1 1 ? 9.703 48.5 4.781 1 18.62 1 MET B CA 1
ATOM 1618 C C . MET B 1 1 ? 10.094 47.219 4.082 1 18.62 1 MET B C 1
ATOM 1620 O O . MET B 1 1 ? 10.312 47.188 2.871 1 18.62 1 MET B O 1
ATOM 1624 N N . LEU B 1 2 ? 10.5 46.219 4.68 1 20.11 2 LEU B N 1
ATOM 1625 C CA . LEU B 1 2 ? 10.867 44.812 4.648 1 20.11 2 LEU B CA 1
ATOM 1626 C C . LEU B 1 2 ? 9.859 44 3.846 1 20.11 2 LEU B C 1
ATOM 1628 O O . LEU B 1 2 ? 8.648 44.094 4.09 1 20.11 2 LEU B O 1
ATOM 1632 N N . LEU B 1 3 ? 10.281 43.625 2.674 1 19.8 3 LEU B N 1
ATOM 1633 C CA . LEU B 1 3 ? 9.766 43 1.457 1 19.8 3 LEU B CA 1
ATOM 1634 C C . LEU B 1 3 ? 8.781 41.875 1.79 1 19.8 3 LEU B C 1
ATOM 1636 O O . LEU B 1 3 ? 8.828 41.312 2.881 1 19.8 3 LEU B O 1
ATOM 1640 N N . LYS B 1 4 ? 7.547 41.781 0.998 1 23.41 4 LYS B N 1
ATOM 1641 C CA . LYS B 1 4 ? 6.52 41 0.307 1 23.41 4 LYS B CA 1
ATOM 1642 C C . LYS B 1 4 ? 6.914 39.531 0.187 1 23.41 4 LYS B C 1
ATOM 1644 O O . LYS B 1 4 ? 7.902 39.188 -0.474 1 23.41 4 LYS B O 1
ATOM 1649 N N . LEU B 1 5 ? 6.812 38.625 1.047 1 25.55 5 LEU B N 1
ATOM 1650 C CA . LEU B 1 5 ? 6.938 37.188 1.354 1 25.55 5 LEU B CA 1
ATOM 1651 C C . LEU B 1 5 ? 6.277 36.344 0.274 1 25.55 5 LEU B C 1
ATOM 1653 O O . LEU B 1 5 ? 5.047 36.312 0.167 1 25.55 5 LEU B O 1
ATOM 1657 N N . GLN B 1 6 ? 6.574 36.375 -1.048 1 26.14 6 GLN B N 1
ATOM 1658 C CA . GLN B 1 6 ? 6.016 35.938 -2.316 1 26.14 6 GLN B CA 1
ATOM 1659 C C . GLN B 1 6 ? 5.418 34.531 -2.182 1 26.14 6 GLN B C 1
ATOM 1661 O O . GLN B 1 6 ? 5.699 33.812 -1.216 1 26.14 6 GLN B O 1
ATOM 1666 N N . GLY B 1 7 ? 4.477 34.062 -3.379 1 30.73 7 GLY B N 1
ATOM 1667 C CA . GLY B 1 7 ? 3.445 33.125 -3.76 1 30.73 7 GLY B CA 1
ATOM 1668 C C . GLY B 1 7 ? 3.869 31.656 -3.584 1 30.73 7 GLY B C 1
ATOM 1669 O O . GLY B 1 7 ? 4.629 31.125 -4.395 1 30.73 7 GLY B O 1
ATOM 1670 N N . GLY B 1 8 ? 4.281 31.016 -2.725 1 33.59 8 GLY B N 1
ATOM 1671 C CA . GLY B 1 8 ? 5.094 29.812 -2.65 1 33.59 8 GLY B CA 1
ATOM 1672 C C . GLY B 1 8 ? 4.402 28.578 -3.229 1 33.59 8 GLY B C 1
ATOM 1673 O O . GLY B 1 8 ? 3.441 28.078 -2.65 1 33.59 8 GLY B O 1
ATOM 1674 N N . LYS B 1 9 ? 4.09 28.25 -4.449 1 41.62 9 LYS B N 1
ATOM 1675 C CA . LYS B 1 9 ? 3.375 27.203 -5.18 1 41.62 9 LYS B CA 1
ATOM 1676 C C . LYS B 1 9 ? 3.998 25.828 -4.938 1 41.62 9 LYS B C 1
ATOM 1678 O O . LYS B 1 9 ? 3.875 24.938 -5.77 1 41.62 9 LYS B O 1
ATOM 1683 N N . SER B 1 10 ? 4.426 25.234 -4.055 1 36.22 10 SER B N 1
ATOM 1684 C CA . SER B 1 10 ? 5.316 24.094 -3.977 1 36.22 10 SER B CA 1
ATOM 1685 C C . SER B 1 10 ? 4.562 22.781 -4.246 1 36.22 10 SER B C 1
ATOM 1687 O O . SER B 1 10 ? 5.176 21.719 -4.352 1 36.22 10 SER B O 1
ATOM 1689 N N . LEU B 1 11 ? 3.857 21.969 -4.238 1 39.38 11 LEU B N 1
ATOM 1690 C CA . LEU B 1 11 ? 4.215 20.562 -4.406 1 39.38 11 LEU B CA 1
ATOM 1691 C C . LEU B 1 11 ? 4.973 20.359 -5.715 1 39.38 11 LEU B C 1
ATOM 1693 O O . LEU B 1 11 ? 6.023 19.719 -5.73 1 39.38 11 LEU B O 1
ATOM 1697 N N . ALA B 1 12 ? 4.617 19.906 -7.145 1 40 12 ALA B N 1
ATOM 1698 C CA . ALA B 1 12 ? 5.121 20.031 -8.508 1 40 12 ALA B CA 1
ATOM 1699 C C . ALA B 1 12 ? 4.977 21.469 -9.008 1 40 12 ALA B C 1
ATOM 1701 O O . ALA B 1 12 ? 3.859 21.969 -9.18 1 40 12 ALA B O 1
ATOM 1702 N N . HIS B 1 13 ? 5.203 22.484 -8.625 1 40.16 13 HIS B N 1
ATOM 1703 C CA . HIS B 1 13 ? 4.793 23.656 -9.383 1 40.16 13 HIS B CA 1
ATOM 1704 C C . HIS B 1 13 ? 4.60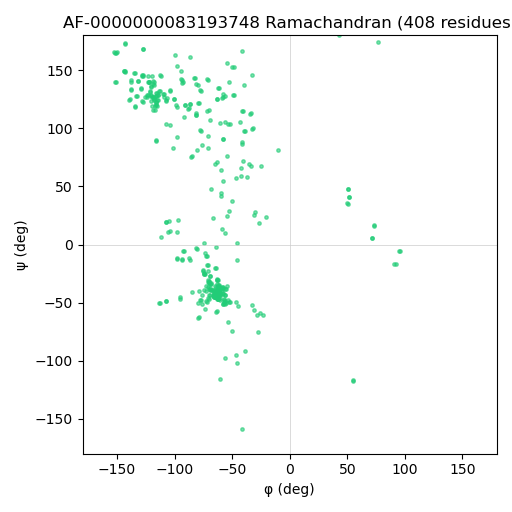2 23.312 -10.859 1 40.16 13 HIS B C 1
ATOM 1706 O O . HIS B 1 13 ? 3.846 23.984 -11.562 1 40.16 13 HIS B O 1
ATOM 1712 N N . THR B 1 14 ? 5.586 22.844 -11.609 1 35.06 14 THR B N 1
ATOM 1713 C CA . THR B 1 14 ? 5.805 22.641 -13.039 1 35.06 14 THR B CA 1
ATOM 1714 C C . THR B 1 14 ? 4.941 21.5 -13.562 1 35.06 14 THR B C 1
ATOM 1716 O O . THR B 1 14 ? 5.141 20.344 -13.195 1 35.06 14 THR B O 1
ATOM 1719 N N . THR B 1 15 ? 3.848 21.562 -13.883 1 42.5 15 THR B N 1
ATOM 1720 C CA . THR B 1 15 ? 2.916 20.719 -14.609 1 42.5 15 THR B CA 1
ATOM 1721 C C . THR B 1 15 ? 3.65 19.875 -15.648 1 42.5 15 THR B C 1
ATOM 1723 O O . THR B 1 15 ? 3.316 18.703 -15.859 1 42.5 15 THR B O 1
ATOM 1726 N N . GLY B 1 16 ? 4.266 20.656 -16.391 1 38.72 16 GLY B N 1
ATOM 1727 C CA . GLY B 1 16 ? 4.824 20.141 -17.625 1 38.72 16 GLY B CA 1
ATOM 1728 C C . GLY B 1 16 ? 5.734 18.938 -17.406 1 38.72 16 GLY B C 1
ATOM 1729 O O . GLY B 1 16 ? 6.035 18.203 -18.344 1 38.72 16 GLY B O 1
ATOM 1730 N N . HIS B 1 17 ? 6.441 19.031 -16.266 1 42.53 17 HIS B N 1
ATOM 1731 C CA . HIS B 1 17 ? 7.512 18.062 -16.109 1 42.53 17 HIS B CA 1
ATOM 1732 C C . HIS B 1 17 ? 6.957 16.672 -15.766 1 42.53 17 HIS B C 1
ATOM 1734 O O . HIS B 1 17 ? 7.566 15.656 -16.094 1 42.53 17 HIS B O 1
ATOM 1740 N N . LEU B 1 18 ? 5.953 16.703 -14.953 1 43.94 18 LEU B N 1
ATOM 1741 C CA . LEU B 1 18 ? 5.496 15.359 -14.586 1 43.94 18 LEU B CA 1
ATOM 1742 C C . LEU B 1 18 ? 5.156 14.547 -15.828 1 43.94 18 LEU B C 1
ATOM 1744 O O . LEU B 1 18 ? 5.48 13.359 -15.906 1 43.94 18 LEU B O 1
ATOM 1748 N N . LEU B 1 19 ? 4.285 15.336 -16.719 1 42.44 19 LEU B N 1
ATOM 1749 C CA . LEU B 1 19 ? 3.896 14.641 -17.953 1 42.44 19 LEU B CA 1
ATOM 1750 C C . LEU B 1 19 ? 5.117 14.086 -18.672 1 42.44 19 LEU B C 1
ATOM 1752 O O . LEU B 1 19 ? 5.078 12.977 -19.203 1 42.44 19 LEU B O 1
ATOM 1756 N N . LEU B 1 20 ? 6.02 15.031 -18.781 1 41.38 20 LEU B N 1
ATOM 1757 C CA . LEU B 1 20 ? 7.137 14.641 -19.641 1 41.38 20 LEU B CA 1
ATOM 1758 C C . LEU B 1 20 ? 7.871 13.438 -19.062 1 41.38 20 LEU B C 1
ATOM 1760 O O . LEU B 1 20 ? 8.312 12.555 -19.797 1 41.38 20 LEU B O 1
ATOM 1764 N N . ILE B 1 21 ? 7.914 13.508 -17.781 1 41.66 21 ILE B N 1
ATOM 1765 C CA . ILE B 1 21 ? 8.812 12.5 -17.219 1 41.66 21 ILE B CA 1
ATOM 1766 C C . ILE B 1 21 ? 8.109 11.141 -17.203 1 41.66 21 ILE B C 1
ATOM 1768 O O . ILE B 1 21 ? 8.734 10.109 -17.438 1 41.66 21 ILE B O 1
ATOM 1772 N N . LEU B 1 22 ? 6.797 11.219 -16.859 1 44 22 LEU B N 1
ATOM 1773 C CA . LEU B 1 22 ? 6.172 9.898 -16.828 1 44 22 LEU B CA 1
ATOM 1774 C C . LEU B 1 22 ? 6.004 9.352 -18.234 1 44 22 LEU B C 1
ATOM 1776 O O . LEU B 1 22 ? 5.434 8.273 -18.422 1 44 22 LEU B O 1
ATOM 1780 N N . LEU B 1 23 ? 5.961 10.18 -19.344 1 36.78 23 LEU B N 1
ATOM 1781 C CA . LEU B 1 23 ? 5.633 9.711 -20.688 1 36.78 23 LEU B CA 1
ATOM 1782 C C . LEU B 1 23 ? 6.246 8.344 -20.953 1 36.78 23 LEU B C 1
ATOM 1784 O O . LEU B 1 23 ? 5.562 7.43 -21.422 1 36.78 23 LEU B O 1
ATOM 1788 N N . LEU B 1 24 ? 7.531 8.258 -21.547 1 38.16 24 LEU B N 1
ATOM 1789 C CA . LEU B 1 24 ? 7.832 7.359 -22.656 1 38.16 24 LEU B CA 1
ATOM 1790 C C . LEU B 1 24 ? 7.91 5.914 -22.172 1 38.16 24 LEU B C 1
ATOM 1792 O O . LEU B 1 24 ? 8.445 5.051 -22.875 1 38.16 24 LEU B O 1
ATOM 1796 N N . THR B 1 25 ? 7.859 5.656 -20.922 1 38.22 25 THR B N 1
ATOM 1797 C CA . THR B 1 25 ? 8.562 4.387 -20.797 1 38.22 25 THR B CA 1
ATOM 1798 C C . THR B 1 25 ? 7.684 3.234 -21.281 1 38.22 25 THR B C 1
ATOM 1800 O O . THR B 1 25 ? 6.555 3.072 -20.812 1 38.22 25 THR B O 1
ATOM 1803 N N . GLU B 1 26 ? 7.719 3.002 -22.531 1 41.78 26 GLU B N 1
ATOM 1804 C CA . GLU B 1 26 ? 7.379 1.65 -22.969 1 41.78 26 GLU B CA 1
ATOM 1805 C C . GLU B 1 26 ? 8.008 0.6 -22.062 1 41.78 26 GLU B C 1
ATOM 1807 O O . GLU B 1 26 ? 9.156 0.205 -22.266 1 41.78 26 GLU B O 1
ATOM 1812 N N . ALA B 1 27 ? 7.715 0.634 -20.844 1 43.19 27 ALA B N 1
ATOM 1813 C CA . ALA B 1 27 ? 8.289 -0.394 -19.984 1 43.19 27 ALA B CA 1
ATOM 1814 C C . ALA B 1 27 ? 7.895 -1.79 -20.453 1 43.19 27 ALA B C 1
ATOM 1816 O O . ALA B 1 27 ? 7.062 -2.449 -19.812 1 43.19 27 ALA B O 1
ATOM 1817 N N . GLY B 1 28 ? 7.359 -1.974 -21.625 1 41.34 28 GLY B N 1
ATOM 1818 C CA . GLY B 1 28 ? 6.988 -3.328 -22.016 1 41.34 28 GLY B CA 1
ATOM 1819 C C . GLY B 1 28 ? 8.133 -4.312 -21.906 1 41.34 28 GLY B C 1
ATOM 1820 O O . GLY B 1 28 ? 8.703 -4.734 -22.906 1 41.34 28 GLY B O 1
ATOM 1821 N N . LYS B 1 29 ? 9.133 -4.129 -21.109 1 42.75 29 LYS B N 1
ATOM 1822 C CA . LYS B 1 29 ? 9.844 -5.402 -21.203 1 42.75 29 LYS B CA 1
ATOM 1823 C C . LYS B 1 29 ? 8.93 -6.562 -20.797 1 42.75 29 LYS B C 1
ATOM 1825 O O . LYS B 1 29 ? 8.344 -6.562 -19.719 1 42.75 29 LYS B O 1
ATOM 1830 N N . THR B 1 30 ? 8.258 -7.145 -21.656 1 44.56 30 THR B N 1
ATOM 1831 C CA . THR B 1 30 ? 7.652 -8.461 -21.5 1 44.56 30 THR B CA 1
ATOM 1832 C C . THR B 1 30 ? 8.531 -9.359 -20.625 1 44.56 30 THR B C 1
ATOM 1834 O O . THR B 1 30 ? 9.68 -9.633 -20.969 1 44.56 30 THR B O 1
ATOM 1837 N N . LEU B 1 31 ? 8.711 -9.148 -19.391 1 49.78 31 LEU B N 1
ATOM 1838 C CA . LEU B 1 31 ? 9.266 -10.352 -18.781 1 49.78 31 LEU B CA 1
ATOM 1839 C C . LEU B 1 31 ? 8.594 -11.602 -19.344 1 49.78 31 LEU B C 1
ATOM 1841 O O . LEU B 1 31 ? 7.457 -11.906 -18.969 1 49.78 31 LEU B O 1
ATOM 1845 N N . GLY B 1 32 ? 8.875 -11.906 -20.516 1 54.59 32 GLY B N 1
ATOM 1846 C CA . GLY B 1 32 ? 8.234 -12.945 -21.312 1 54.59 32 GLY B CA 1
ATOM 1847 C C . GLY B 1 32 ? 7.668 -14.07 -20.469 1 54.59 32 GLY B C 1
ATOM 1848 O O . GLY B 1 32 ? 6.469 -14.359 -20.547 1 54.59 32 GLY B O 1
ATOM 1849 N N . ASN B 1 33 ? 8.414 -15.055 -19.859 1 70.69 33 ASN B N 1
ATOM 1850 C CA . ASN B 1 33 ? 7.926 -16.312 -19.312 1 70.69 33 ASN B CA 1
ATOM 1851 C C . ASN B 1 33 ? 7.691 -16.234 -17.812 1 70.69 33 ASN B C 1
ATOM 1853 O O . ASN B 1 33 ? 7.688 -17.25 -17.125 1 70.69 33 ASN B O 1
ATOM 1857 N N . ALA B 1 34 ? 7.52 -14.898 -17.281 1 82.62 34 ALA B N 1
ATOM 1858 C CA . ALA B 1 34 ? 7.348 -14.82 -15.836 1 82.62 34 ALA B CA 1
ATOM 1859 C C . ALA B 1 34 ? 5.871 -14.836 -15.461 1 82.62 34 ALA B C 1
ATOM 1861 O O . ALA B 1 34 ? 5.027 -14.336 -16.203 1 82.62 34 ALA B O 1
ATOM 1862 N N . HIS B 1 35 ? 5.551 -15.547 -14.391 1 87.06 35 HIS B N 1
ATOM 1863 C CA . HIS B 1 35 ? 4.223 -15.594 -13.789 1 87.06 35 HIS B CA 1
ATOM 1864 C C . HIS B 1 35 ? 4.219 -14.938 -12.406 1 87.06 35 HIS B C 1
ATOM 1866 O O . HIS B 1 35 ? 5.227 -14.969 -11.703 1 87.06 35 HIS B O 1
ATOM 1872 N N . SER B 1 36 ? 3.127 -14.289 -12.055 1 89.75 36 SER B N 1
ATOM 1873 C CA . SER B 1 36 ? 3.064 -13.625 -10.758 1 89.75 36 SER B CA 1
ATOM 1874 C C . SER B 1 36 ? 1.815 -14.039 -9.984 1 89.75 36 SER B C 1
ATOM 1876 O O . SER B 1 36 ? 0.793 -14.383 -10.586 1 89.75 36 SER B O 1
ATOM 1878 N N . LEU B 1 37 ? 1.917 -14.133 -8.742 1 91.19 37 LEU B N 1
ATOM 1879 C CA . LEU B 1 37 ? 0.804 -14.367 -7.824 1 91.19 37 LEU B CA 1
ATOM 1880 C C . LEU B 1 37 ? 0.586 -13.156 -6.918 1 91.19 37 LEU B C 1
ATOM 1882 O O . LEU B 1 37 ? 1.544 -12.609 -6.371 1 91.19 37 LEU B O 1
ATOM 1886 N N . HIS B 1 38 ? -0.658 -12.656 -6.852 1 92.81 38 HIS B N 1
ATOM 1887 C CA . HIS B 1 38 ? -1.082 -11.617 -5.922 1 92.81 38 HIS B CA 1
ATOM 1888 C C . HIS B 1 38 ? -2.17 -12.125 -4.984 1 92.81 38 HIS B C 1
ATOM 1890 O O . HIS B 1 38 ? -3.164 -12.703 -5.434 1 92.81 38 HIS B O 1
ATOM 1896 N N . LEU B 1 39 ? -1.902 -11.984 -3.768 1 92.88 39 LEU B N 1
ATOM 1897 C CA . LEU B 1 39 ? -2.885 -12.359 -2.76 1 92.88 39 LEU B CA 1
ATOM 1898 C C . LEU B 1 39 ? -3.217 -11.18 -1.851 1 92.88 39 LEU B C 1
ATOM 1900 O O . LEU B 1 39 ? -2.33 -10.406 -1.484 1 92.88 39 LEU B O 1
ATOM 1904 N N . ASP B 1 40 ? -4.441 -11.047 -1.521 1 94.25 40 ASP B N 1
ATOM 1905 C CA . ASP B 1 40 ? -4.953 -10 -0.647 1 94.25 40 ASP B CA 1
ATOM 1906 C C . ASP B 1 40 ? -5.922 -10.562 0.388 1 94.25 40 ASP B C 1
ATOM 1908 O O . ASP B 1 40 ? -6.957 -11.133 0.032 1 94.25 40 ASP B O 1
ATOM 1912 N N . LEU B 1 41 ? -5.574 -10.406 1.624 1 92.19 41 LEU B N 1
ATOM 1913 C CA . LEU B 1 41 ? -6.422 -10.805 2.742 1 92.19 41 LEU B CA 1
ATOM 1914 C C . LEU B 1 41 ? -6.824 -9.594 3.576 1 92.19 41 LEU B C 1
ATOM 1916 O O . LEU B 1 41 ? -5.961 -8.883 4.105 1 92.19 41 LEU B O 1
ATOM 1920 N N . THR B 1 42 ? -8.078 -9.32 3.686 1 91.62 42 THR B N 1
ATOM 1921 C CA . THR B 1 42 ? -8.586 -8.234 4.508 1 91.62 42 THR B CA 1
ATOM 1922 C C . THR B 1 42 ? -9.453 -8.773 5.645 1 91.62 42 THR B C 1
ATOM 1924 O O . THR B 1 42 ? -10.344 -9.594 5.418 1 91.62 42 THR B O 1
ATOM 1927 N N . VAL B 1 43 ? -9.109 -8.336 6.824 1 89.5 43 VAL B N 1
ATOM 1928 C CA . VAL B 1 43 ? -9.852 -8.719 8.023 1 89.5 43 VAL B CA 1
ATOM 1929 C C . VAL B 1 43 ? -10.398 -7.477 8.719 1 89.5 43 VAL B C 1
ATOM 1931 O O . VAL B 1 43 ? -9.68 -6.496 8.906 1 89.5 43 VAL B O 1
ATOM 1934 N N . LYS B 1 44 ? -11.625 -7.504 9.055 1 87 44 LYS B N 1
ATOM 1935 C CA . LYS B 1 44 ? -12.273 -6.41 9.773 1 87 44 LYS B CA 1
ATOM 1936 C C . LYS B 1 44 ? -12.805 -6.883 11.125 1 87 44 LYS B C 1
ATOM 1938 O O . LYS B 1 44 ? -13.328 -7.992 11.234 1 87 44 LYS B O 1
ATOM 1943 N N . LYS B 1 45 ? -12.594 -6.035 12.133 1 80.81 45 LYS B N 1
ATOM 1944 C CA . LYS B 1 45 ? -13.133 -6.371 13.445 1 80.81 45 LYS B CA 1
ATOM 1945 C C . LYS B 1 45 ? -14.656 -6.422 13.43 1 80.81 45 LYS B C 1
ATOM 1947 O O . LYS B 1 45 ? -15.25 -7.387 13.906 1 80.81 45 LYS B O 1
ATOM 1952 N N . GLN B 1 46 ? -15.195 -5.277 13.039 1 71.88 46 GLN B N 1
ATOM 1953 C CA . GLN B 1 46 ? -16.656 -5.203 12.977 1 71.88 46 GLN B CA 1
ATOM 1954 C C . GLN B 1 46 ? -17.141 -5.207 11.531 1 71.88 46 GLN B C 1
ATOM 1956 O O . GLN B 1 46 ? -16.469 -4.672 10.641 1 71.88 46 GLN B O 1
ATOM 1961 N N . SER B 1 47 ? -18.031 -6.164 11.312 1 66.88 47 SER B N 1
ATOM 1962 C CA . SER B 1 47 ? -18.656 -6.09 9.992 1 66.88 47 SER B CA 1
ATOM 1963 C C . SER B 1 47 ? -20.156 -5.828 10.094 1 66.88 47 SER B C 1
ATOM 1965 O O . SER B 1 47 ? -20.797 -6.273 11.039 1 66.88 47 SER B O 1
ATOM 1967 N N . SER B 1 48 ? -20.469 -4.742 9.5 1 61.91 48 SER B N 1
ATOM 1968 C CA . SER B 1 48 ? -21.906 -4.496 9.43 1 61.91 48 SER B CA 1
ATOM 1969 C C . SER B 1 48 ? -22.641 -5.727 8.93 1 61.91 48 SER B C 1
ATOM 1971 O O . SER B 1 48 ? -22.062 -6.594 8.273 1 61.91 48 SER B O 1
ATOM 1973 N N . PRO B 1 49 ? -24.016 -5.785 9.414 1 64.19 49 PRO B N 1
ATOM 1974 C CA . PRO B 1 49 ? -24.797 -6.883 8.852 1 64.19 49 PRO B CA 1
ATOM 1975 C C . PRO B 1 49 ? -24.688 -6.965 7.328 1 64.19 49 PRO B C 1
ATOM 1977 O O . PRO B 1 49 ? -24.766 -5.938 6.645 1 64.19 49 PRO B O 1
ATOM 1980 N N . GLY B 1 50 ? -24.375 -8.094 6.742 1 62.97 50 GLY B N 1
ATOM 1981 C CA . GLY B 1 50 ? -24.234 -8.273 5.305 1 62.97 50 GLY B CA 1
ATOM 1982 C C . GLY B 1 50 ? -22.812 -8.07 4.812 1 62.97 50 GLY B C 1
ATOM 1983 O O . GLY B 1 50 ? -22.484 -8.43 3.68 1 62.97 50 GLY B O 1
ATOM 1984 N N . GLN B 1 51 ? -22.078 -7.402 5.766 1 69.62 51 GLN B N 1
ATOM 1985 C CA . GLN B 1 51 ? -20.703 -7.164 5.32 1 69.62 51 GLN B CA 1
ATOM 1986 C C . GLN B 1 51 ? -19.766 -8.273 5.801 1 69.62 51 GLN B C 1
ATOM 1988 O O . GLN B 1 51 ? -19.906 -8.773 6.918 1 69.62 51 GLN B O 1
ATOM 1993 N N . THR B 1 52 ? -18.875 -8.633 4.992 1 79.12 52 THR B N 1
ATOM 1994 C CA . THR B 1 52 ? -17.906 -9.68 5.312 1 79.12 52 THR B CA 1
ATOM 1995 C C . THR B 1 52 ? -16.781 -9.125 6.18 1 79.12 52 THR B C 1
ATOM 1997 O O . THR B 1 52 ? -16.406 -7.957 6.051 1 79.12 52 THR B O 1
ATOM 2000 N N . TRP B 1 53 ? -16.5 -10.008 7.152 1 85.12 53 TRP B N 1
ATOM 2001 C CA . TRP B 1 53 ? -15.414 -9.562 8.008 1 85.12 53 TRP B CA 1
ATOM 2002 C C . TRP B 1 53 ? -14.062 -9.992 7.434 1 85.12 53 TRP B C 1
ATOM 2004 O O . TRP B 1 53 ? -13.016 -9.5 7.867 1 85.12 53 TRP B O 1
ATOM 2014 N N . CYS B 1 54 ? -14.18 -10.852 6.465 1 87.5 54 CYS B N 1
ATOM 2015 C CA . CYS B 1 54 ? -12.961 -11.336 5.824 1 87.5 54 CYS B CA 1
ATOM 2016 C C . CYS B 1 54 ? -13.133 -11.406 4.312 1 87.5 54 CYS B C 1
ATOM 2018 O O . CYS B 1 54 ? -14.172 -11.852 3.824 1 87.5 54 CYS B O 1
ATOM 2020 N N . GLN B 1 55 ? -12.195 -10.914 3.678 1 87.69 55 GLN B N 1
ATOM 2021 C CA . GLN B 1 55 ? -12.164 -11.008 2.223 1 87.69 55 GLN B CA 1
ATOM 2022 C C . GLN B 1 55 ? -10.789 -11.461 1.732 1 87.69 55 GLN B C 1
ATOM 2024 O O . GLN B 1 55 ? -9.766 -10.945 2.178 1 87.69 55 GLN B O 1
ATOM 2029 N N . VAL B 1 56 ? -10.828 -12.516 0.89 1 87.56 56 VAL B N 1
ATOM 2030 C CA . VAL B 1 56 ? -9.609 -13.016 0.264 1 87.56 56 VAL B CA 1
ATOM 2031 C C . VAL B 1 56 ? -9.695 -12.836 -1.251 1 87.56 56 VAL B C 1
ATOM 2033 O O . VAL B 1 56 ? -10.688 -13.227 -1.873 1 87.56 56 VAL B O 1
ATOM 2036 N N . GLN B 1 57 ? -8.766 -12.156 -1.708 1 86.94 57 GLN B N 1
ATOM 2037 C CA . GLN B 1 57 ? -8.656 -11.984 -3.152 1 86.94 57 GLN B CA 1
ATOM 2038 C C . GLN B 1 57 ? -7.258 -12.359 -3.648 1 86.94 57 GLN B C 1
ATOM 2040 O O . GLN B 1 57 ? -6.273 -12.18 -2.93 1 86.94 57 GLN B O 1
ATOM 2045 N N . GLY B 1 58 ? -7.242 -12.922 -4.867 1 85.81 58 GLY B N 1
ATOM 2046 C CA . GLY B 1 58 ? -5.961 -13.258 -5.469 1 85.81 58 GLY B CA 1
ATOM 2047 C C . GLY B 1 58 ? -5.98 -13.203 -6.984 1 85.81 58 GLY B C 1
ATOM 2048 O O . GLY B 1 58 ? -7.043 -13.039 -7.59 1 85.81 58 GLY B O 1
ATOM 2049 N N . SER B 1 59 ? -4.863 -13.195 -7.516 1 84.06 59 SER B N 1
ATOM 2050 C CA . SER B 1 59 ? -4.738 -13.273 -8.969 1 84.06 59 SER B CA 1
ATOM 2051 C C . SER B 1 59 ? -3.428 -13.938 -9.375 1 84.06 59 SER B C 1
ATOM 2053 O O . SER B 1 59 ? -2.416 -13.805 -8.68 1 84.06 59 SER B O 1
ATOM 2055 N N . VAL B 1 60 ? -3.502 -14.758 -10.391 1 85.06 60 VAL B N 1
ATOM 2056 C CA . VAL B 1 60 ? -2.318 -15.242 -11.086 1 85.06 60 VAL B CA 1
ATOM 2057 C C . VAL B 1 60 ? -2.221 -14.578 -12.461 1 85.06 60 VAL B C 1
ATOM 2059 O O . VAL B 1 60 ? -3.156 -14.656 -13.258 1 85.06 60 VAL B O 1
ATOM 2062 N N . ASP B 1 61 ? -1.137 -13.953 -12.695 1 80.38 61 ASP B N 1
ATOM 2063 C CA . ASP B 1 61 ? -0.937 -13.227 -13.938 1 80.38 61 ASP B CA 1
ATOM 2064 C C . ASP B 1 61 ? -2.098 -12.266 -14.211 1 80.38 61 ASP B C 1
ATOM 2066 O O . ASP B 1 61 ? -2.648 -12.242 -15.312 1 80.38 61 ASP B O 1
ATOM 2070 N N . ALA B 1 62 ? -2.564 -11.586 -13.125 1 75.69 62 ALA B N 1
ATOM 2071 C CA . ALA B 1 62 ? -3.566 -10.523 -13.148 1 75.69 62 ALA B CA 1
ATOM 2072 C C . ALA B 1 62 ? -4.953 -11.078 -13.445 1 75.69 62 ALA B C 1
ATOM 2074 O O . ALA B 1 62 ? -5.898 -10.328 -13.695 1 75.69 62 ALA B O 1
ATOM 2075 N N . LYS B 1 63 ? -5.059 -12.328 -13.508 1 77.12 63 LYS B N 1
ATOM 2076 C CA . LYS B 1 63 ? -6.371 -12.953 -13.602 1 77.12 63 LYS B CA 1
ATOM 2077 C C . LYS B 1 63 ? -6.949 -13.219 -12.211 1 77.12 63 LYS B C 1
ATOM 2079 O O . LYS B 1 63 ? -6.449 -14.07 -11.477 1 77.12 63 LYS B O 1
ATOM 2084 N N . PRO B 1 64 ? -8.039 -12.57 -11.961 1 77.75 64 PRO B N 1
ATOM 2085 C CA . PRO B 1 64 ? -8.5 -12.531 -10.57 1 77.75 64 PRO B CA 1
ATOM 2086 C C . PRO B 1 64 ? -9.273 -13.781 -10.164 1 77.75 64 PRO B C 1
ATOM 2088 O O . PRO B 1 64 ? -9.945 -14.391 -11 1 77.75 64 PRO B O 1
ATOM 2091 N N . PHE B 1 65 ? -9.086 -14.203 -8.953 1 75.5 65 PHE B N 1
ATOM 2092 C CA . PHE B 1 65 ? -9.945 -15.125 -8.219 1 75.5 65 PHE B CA 1
ATOM 2093 C C . PHE B 1 65 ? -10.305 -14.57 -6.848 1 75.5 65 PHE B C 1
ATOM 2095 O O . PHE B 1 65 ? -9.531 -13.797 -6.27 1 75.5 65 PHE B O 1
ATOM 2102 N N . LEU B 1 66 ? -11.633 -14.656 -6.473 1 66.12 66 LEU B N 1
ATOM 2103 C CA . LEU B 1 66 ? -12.094 -14.062 -5.219 1 66.12 66 LEU B CA 1
ATOM 2104 C C . LEU B 1 66 ? -12.789 -15.102 -4.352 1 66.12 66 LEU B C 1
ATOM 2106 O O . LEU B 1 66 ? -13.5 -15.969 -4.863 1 66.12 66 LEU B O 1
ATOM 2110 N N . GLN B 1 67 ? -12.352 -15.211 -3.162 1 66.81 67 GLN B N 1
ATOM 2111 C CA . GLN B 1 67 ? -13.086 -15.945 -2.139 1 66.81 67 GLN B CA 1
ATOM 2112 C C . GLN B 1 67 ? -13.461 -15.039 -0.969 1 66.81 67 GLN B C 1
ATOM 2114 O O . GLN B 1 67 ? -12.672 -14.195 -0.555 1 66.81 67 GLN B O 1
ATOM 2119 N N . TYR B 1 68 ? -14.828 -14.977 -0.821 1 59.12 68 TYR B N 1
ATOM 2120 C CA . TYR B 1 68 ? -15.289 -14.227 0.345 1 59.12 68 TYR B CA 1
ATOM 2121 C C . TYR B 1 68 ? -15.758 -15.172 1.445 1 59.12 68 TYR B C 1
ATOM 2123 O O . TYR B 1 68 ? -16.281 -16.25 1.162 1 59.12 68 TYR B O 1
ATOM 2131 N N . ASP B 1 69 ? -14.969 -15.422 2.523 1 57.03 69 ASP B N 1
ATOM 2132 C CA . ASP B 1 69 ? -15.57 -16.25 3.564 1 57.03 69 ASP B CA 1
ATOM 2133 C C . ASP B 1 69 ? -16.953 -15.727 3.947 1 57.03 69 ASP B C 1
ATOM 2135 O O . ASP B 1 69 ? -17.906 -16.516 4.078 1 57.03 69 ASP B O 1
ATOM 2139 N N . SER B 1 70 ? -17.125 -14.562 4.734 1 50.78 70 SER B N 1
ATOM 2140 C CA . SER B 1 70 ? -18.078 -14.984 5.754 1 50.78 70 SER B CA 1
ATOM 2141 C C . SER B 1 70 ? -19.25 -15.742 5.129 1 50.78 70 SER B C 1
ATOM 2143 O O . SER B 1 70 ? -19.578 -16.844 5.574 1 50.78 70 SER B O 1
ATOM 2145 N N . ASP B 1 71 ? -20.266 -15.164 4.852 1 46.88 71 ASP B N 1
ATOM 2146 C CA . ASP B 1 71 ? -21.359 -16.078 4.562 1 46.88 71 ASP B CA 1
ATOM 2147 C C . ASP B 1 71 ? -21.219 -16.688 3.176 1 46.88 71 ASP B C 1
ATOM 2149 O O . ASP B 1 71 ? -21.703 -17.797 2.926 1 46.88 71 ASP B O 1
ATOM 2153 N N . SER B 1 72 ? -21.016 -16 1.981 1 47.75 72 SER B N 1
ATOM 2154 C CA . SER B 1 72 ? -21.328 -16.688 0.735 1 47.75 72 SER B CA 1
ATOM 2155 C C . SER B 1 72 ? -20.062 -17.219 0.059 1 47.75 72 SER B C 1
ATOM 2157 O O . SER B 1 72 ? -19.078 -16.484 -0.053 1 47.75 72 SER B O 1
ATOM 2159 N N . ASN B 1 73 ? -19.328 -18.359 0.244 1 45.56 73 ASN B N 1
ATOM 2160 C CA . ASN B 1 73 ? -18.297 -19.266 -0.226 1 45.56 73 ASN B CA 1
ATOM 2161 C C . ASN B 1 73 ? -18.047 -19.109 -1.723 1 45.56 73 ASN B C 1
ATOM 2163 O O . ASN B 1 73 ? -17.75 -20.094 -2.416 1 45.56 73 ASN B O 1
ATOM 2167 N N . LYS B 1 74 ? -18.234 -18.156 -2.541 1 49.28 74 LYS B N 1
ATOM 2168 C CA . LYS B 1 74 ? -18 -18.562 -3.926 1 49.28 74 LYS B CA 1
ATOM 2169 C C . LYS B 1 74 ? -16.516 -18.562 -4.27 1 49.28 74 LYS B C 1
ATOM 2171 O O . LYS B 1 74 ? -15.844 -17.547 -4.098 1 49.28 74 LYS B O 1
ATOM 2176 N N . VAL B 1 75 ? -15.664 -19.484 -4 1 51 75 VAL B N 1
ATOM 2177 C CA . VAL B 1 75 ? -14.312 -19.719 -4.492 1 51 75 VAL B CA 1
ATOM 2178 C C . VAL B 1 75 ? -14.367 -20.141 -5.965 1 51 75 VAL B C 1
ATOM 2180 O O . VAL B 1 75 ? -15.211 -20.938 -6.363 1 51 75 VAL B O 1
ATOM 2183 N N . ASN B 1 76 ? -13.953 -19.188 -6.855 1 53.09 76 ASN B N 1
ATOM 2184 C CA . ASN B 1 76 ? -13.688 -19.719 -8.188 1 53.09 76 ASN B CA 1
ATOM 2185 C C . ASN B 1 76 ? -12.727 -20.906 -8.141 1 53.09 76 ASN B C 1
ATOM 2187 O O . ASN B 1 76 ? -11.781 -20.906 -7.348 1 53.09 76 ASN B O 1
ATOM 2191 N N . ASP B 1 77 ? -12.977 -22.016 -8.992 1 58.34 77 ASP B N 1
ATOM 2192 C CA . ASP B 1 77 ? -13.383 -23.391 -8.781 1 58.34 77 ASP B CA 1
ATOM 2193 C C . ASP B 1 77 ? -12.18 -24.328 -8.789 1 58.34 77 ASP B C 1
ATOM 2195 O O . ASP B 1 77 ? -12.328 -25.547 -8.656 1 58.34 77 ASP B O 1
ATOM 2199 N N . THR B 1 78 ? -10.781 -23.625 -8.742 1 70.12 78 THR B N 1
ATOM 2200 C CA . THR B 1 78 ? -9.805 -24.719 -8.789 1 70.12 78 THR B CA 1
ATOM 2201 C C . THR B 1 78 ? -9.516 -25.25 -7.395 1 70.12 78 THR B C 1
ATOM 2203 O O . THR B 1 78 ? -9.836 -24.609 -6.395 1 70.12 78 THR B O 1
ATOM 2206 N N . LYS B 1 79 ? -8.969 -26.438 -7.441 1 77.44 79 LYS B N 1
ATOM 2207 C CA . LYS B 1 79 ? -8.57 -27.094 -6.199 1 77.44 79 LYS B CA 1
ATOM 2208 C C . LYS B 1 79 ? -7.559 -26.25 -5.43 1 77.44 79 LYS B C 1
ATOM 2210 O O . LYS B 1 79 ? -7.672 -26.094 -4.211 1 77.44 79 LYS B O 1
ATOM 2215 N N . ALA B 1 80 ? -6.613 -25.625 -6.125 1 81.62 80 ALA B N 1
ATOM 2216 C CA . ALA B 1 80 ? -5.566 -24.828 -5.492 1 81.62 80 ALA B CA 1
ATOM 2217 C C . ALA B 1 80 ? -6.16 -23.594 -4.797 1 81.62 80 ALA B C 1
ATOM 2219 O O . ALA B 1 80 ? -5.785 -23.281 -3.666 1 81.62 80 ALA B O 1
ATOM 2220 N N . TRP B 1 81 ? -7.098 -22.953 -5.414 1 83.25 81 TRP B N 1
ATOM 2221 C CA . TRP B 1 81 ? -7.703 -21.766 -4.824 1 83.25 81 TRP B CA 1
ATOM 2222 C C . TRP B 1 81 ? -8.547 -22.141 -3.611 1 83.25 81 TRP B C 1
ATOM 2224 O O . TRP B 1 81 ? -8.555 -21.422 -2.607 1 83.25 81 TRP B O 1
ATOM 2234 N N . THR B 1 82 ? -9.195 -23.219 -3.758 1 80.38 82 THR B N 1
ATOM 2235 C CA . THR B 1 82 ? -10.008 -23.672 -2.631 1 80.38 82 THR B CA 1
ATOM 2236 C C . THR B 1 82 ? -9.141 -23.922 -1.403 1 80.38 82 THR B C 1
ATOM 2238 O O . THR B 1 82 ? -9.461 -23.469 -0.303 1 80.38 82 THR B O 1
ATOM 2241 N N . GLU B 1 83 ? -8.078 -24.609 -1.608 1 83.06 83 GLU B N 1
ATOM 2242 C CA . GLU B 1 83 ? -7.176 -24.922 -0.504 1 83.06 83 GLU B CA 1
ATOM 2243 C C . GLU B 1 83 ? -6.531 -23.656 0.055 1 83.06 83 GLU B C 1
ATOM 2245 O O . GLU B 1 83 ? -6.465 -23.469 1.272 1 83.06 83 GLU B O 1
ATOM 2250 N N . LEU B 1 84 ? -6.098 -22.844 -0.804 1 85.5 84 LEU B N 1
ATOM 2251 C CA . LEU B 1 84 ? -5.449 -21.609 -0.374 1 85.5 84 LEU B CA 1
ATOM 2252 C C . LEU B 1 84 ? -6.434 -20.703 0.37 1 85.5 84 LEU B C 1
ATOM 2254 O O . LEU B 1 84 ? -6.102 -20.156 1.418 1 85.5 84 LEU B O 1
ATOM 2258 N N . SER B 1 85 ? -7.641 -20.547 -0.17 1 82 85 SER B N 1
ATOM 2259 C CA . SER B 1 85 ? -8.625 -19.688 0.466 1 82 85 SER B CA 1
ATOM 2260 C C . SER B 1 85 ? -9 -20.188 1.854 1 82 85 SER B C 1
ATOM 2262 O O . SER B 1 85 ? -9.258 -19.406 2.764 1 82 85 SER B O 1
ATOM 2264 N N . GLN B 1 86 ? -9.016 -21.516 1.976 1 80.44 86 GLN B N 1
ATOM 2265 C CA . GLN B 1 86 ? -9.281 -22.094 3.289 1 80.44 86 GLN B CA 1
ATOM 2266 C C . GLN B 1 86 ? -8.156 -21.766 4.27 1 80.44 86 GLN B C 1
ATOM 2268 O O . GLN B 1 86 ? -8.414 -21.391 5.414 1 80.44 86 GLN B O 1
ATOM 2273 N N . THR B 1 87 ? -6.949 -21.906 3.752 1 83.19 87 THR B N 1
ATOM 2274 C CA . THR B 1 87 ? -5.781 -21.609 4.57 1 83.19 87 THR B CA 1
ATOM 2275 C C . THR B 1 87 ? -5.785 -20.141 4.988 1 83.19 87 THR B C 1
ATOM 2277 O O . THR B 1 87 ? -5.559 -19.828 6.16 1 83.19 87 THR B O 1
ATOM 2280 N N . LEU B 1 88 ? -6.086 -19.234 4.105 1 84.31 88 LEU B N 1
ATOM 2281 C CA . LEU B 1 88 ? -6.117 -17.797 4.395 1 84.31 88 LEU B CA 1
ATOM 2282 C C . LEU B 1 88 ? -7.289 -17.453 5.309 1 84.31 88 LEU B C 1
ATOM 2284 O O . LEU B 1 88 ? -7.188 -16.547 6.141 1 84.31 88 LEU B O 1
ATOM 2288 N N . GLY B 1 89 ? -8.344 -18.203 5.156 1 79.44 89 GLY B N 1
ATOM 2289 C CA . GLY B 1 89 ? -9.477 -18.031 6.055 1 79.44 89 GLY B CA 1
ATOM 2290 C C . GLY B 1 89 ? -9.141 -18.344 7.5 1 79.44 89 GLY B C 1
ATOM 2291 O O . GLY B 1 89 ? -9.586 -17.656 8.414 1 79.44 89 GLY B O 1
ATOM 2292 N N . GLU B 1 90 ? -8.406 -19.375 7.625 1 79.69 90 GLU B N 1
ATOM 2293 C CA . GLU B 1 90 ? -7.961 -19.734 8.969 1 79.69 90 GLU B CA 1
ATOM 2294 C C . GLU B 1 90 ? -7.035 -18.672 9.547 1 79.69 90 GLU B C 1
ATOM 2296 O O . GLU B 1 90 ? -7.156 -18.297 10.719 1 79.69 90 GLU B O 1
ATOM 2301 N N . ALA B 1 91 ? -6.164 -18.25 8.727 1 81.69 91 ALA B N 1
ATOM 2302 C CA . ALA B 1 91 ? -5.281 -17.156 9.156 1 81.69 91 ALA B CA 1
ATOM 2303 C C . ALA B 1 91 ? -6.078 -15.914 9.523 1 81.69 91 ALA B C 1
ATOM 2305 O O . ALA B 1 91 ? -5.738 -15.211 10.484 1 81.69 91 ALA B O 1
ATOM 2306 N N . ALA B 1 92 ? -7.125 -15.648 8.812 1 85.06 92 ALA B N 1
ATOM 2307 C CA . ALA B 1 92 ? -7.973 -14.477 9.039 1 85.06 92 ALA B CA 1
ATOM 2308 C C . ALA B 1 92 ? -8.617 -14.531 10.422 1 85.06 92 ALA B C 1
ATOM 2310 O O . ALA B 1 92 ? -8.734 -13.516 11.102 1 85.06 92 ALA B O 1
ATOM 2311 N N . ARG B 1 93 ? -9.023 -15.672 10.805 1 82.69 93 ARG B N 1
ATOM 2312 C CA . ARG B 1 93 ? -9.641 -15.82 12.125 1 82.69 93 ARG B CA 1
ATOM 2313 C C . ARG B 1 93 ? -8.656 -15.469 13.234 1 82.69 93 ARG B C 1
ATOM 2315 O O . ARG B 1 93 ? -9.016 -14.797 14.203 1 82.69 93 ARG B O 1
ATOM 2322 N N . GLU B 1 94 ? -7.504 -15.836 13.016 1 79.25 94 GLU B N 1
ATOM 2323 C CA . GLU B 1 94 ? -6.477 -15.508 13.992 1 79.25 94 GLU B CA 1
ATOM 2324 C C . GLU B 1 94 ? -6.18 -14.016 14.016 1 79.25 94 GLU B C 1
ATOM 2326 O O . GLU B 1 94 ? -6.039 -13.414 15.086 1 79.25 94 GLU B O 1
ATOM 2331 N N . LEU B 1 95 ? -6.094 -13.469 12.898 1 82.62 95 LEU B N 1
ATOM 2332 C CA . LEU B 1 95 ? -5.812 -12.047 12.797 1 82.62 95 LEU B CA 1
ATOM 2333 C C . LEU B 1 95 ? -6.945 -11.219 13.391 1 82.62 95 LEU B C 1
ATOM 2335 O O . LEU B 1 95 ? -6.707 -10.18 14.008 1 82.62 95 LEU B O 1
ATOM 2339 N N . ARG B 1 96 ? -8.086 -11.703 13.195 1 82.81 96 ARG B N 1
ATOM 2340 C CA . ARG B 1 96 ? -9.25 -10.992 13.711 1 82.81 96 ARG B CA 1
ATOM 2341 C C . ARG B 1 96 ? -9.211 -10.898 15.234 1 82.81 96 ARG B C 1
ATOM 2343 O O . ARG B 1 96 ? -9.648 -9.906 15.812 1 82.81 96 ARG B O 1
ATOM 2350 N N . MET B 1 97 ? -8.641 -11.828 15.844 1 77.69 97 MET B N 1
ATOM 2351 C CA . MET B 1 97 ? -8.555 -11.859 17.297 1 77.69 97 MET B CA 1
ATOM 2352 C C . MET B 1 97 ? -7.527 -10.852 17.812 1 77.69 97 MET B C 1
ATOM 2354 O O . MET B 1 97 ? -7.684 -10.297 18.891 1 77.69 97 MET B O 1
ATOM 2358 N N . VAL B 1 98 ? -6.602 -10.539 17 1 74.25 98 VAL B N 1
ATOM 2359 C CA . VAL B 1 98 ? -5.531 -9.656 17.469 1 74.25 98 VAL B CA 1
ATOM 2360 C C . VAL B 1 98 ? -5.824 -8.219 17.031 1 74.25 98 VAL B C 1
ATOM 2362 O O . VAL B 1 98 ? -5.203 -7.277 17.531 1 74.25 98 VAL B O 1
ATOM 2365 N N . LEU B 1 99 ? -6.73 -8.031 16.188 1 80.19 99 LEU B N 1
ATOM 2366 C CA . LEU B 1 99 ? -7.02 -6.73 15.602 1 80.19 99 LEU B CA 1
ATOM 2367 C C . LEU B 1 99 ? -7.363 -5.707 16.672 1 80.19 99 LEU B C 1
ATOM 2369 O O . LEU B 1 99 ? -6.902 -4.566 16.625 1 80.19 99 LEU B O 1
ATOM 2373 N N . PRO B 1 100 ? -8.078 -6.117 17.766 1 73.5 100 PRO B N 1
ATOM 2374 C CA . PRO B 1 100 ? -8.422 -5.125 18.781 1 73.5 100 PRO B CA 1
ATOM 2375 C C . PRO B 1 100 ? -7.211 -4.68 19.609 1 73.5 100 PRO B C 1
ATOM 2377 O O . PRO B 1 100 ? -7.246 -3.621 20.234 1 73.5 100 PRO B O 1
ATOM 2380 N N . VAL B 1 101 ? -6.184 -5.461 19.547 1 70.69 101 VAL B N 1
ATOM 2381 C CA . VAL B 1 101 ? -5.02 -5.156 20.375 1 70.69 101 VAL B CA 1
ATOM 2382 C C . VAL B 1 101 ? -4.023 -4.32 19.578 1 70.69 101 VAL B C 1
ATOM 2384 O O . VAL B 1 101 ? -3.117 -3.707 20.141 1 70.69 101 VAL B O 1
ATOM 2387 N N . ILE B 1 102 ? -4.254 -4.266 18.312 1 71.94 102 ILE B N 1
ATOM 2388 C CA . ILE B 1 102 ? -3.365 -3.451 17.5 1 71.94 102 ILE B CA 1
ATOM 2389 C C . ILE B 1 102 ? -3.727 -1.976 17.641 1 71.94 102 ILE B C 1
ATOM 2391 O O . ILE B 1 102 ? -4.809 -1.551 17.234 1 71.94 102 ILE B O 1
ATOM 2395 N N . LYS B 1 103 ? -2.998 -1.253 18.484 1 64.88 103 LYS B N 1
ATOM 2396 C CA . LYS B 1 103 ? -3.217 0.174 18.703 1 64.88 103 LYS B CA 1
ATOM 2397 C C . LYS B 1 103 ? -2.229 1.013 17.891 1 64.88 103 LYS B C 1
ATOM 2399 O O . LYS B 1 103 ? -1.032 0.719 17.875 1 64.88 103 LYS B O 1
ATOM 2404 N N . LEU B 1 104 ? -2.805 1.802 17.062 1 64.44 104 LEU B N 1
ATOM 2405 C CA . LEU B 1 104 ? -1.959 2.768 16.375 1 64.44 104 LEU B CA 1
ATOM 2406 C C . LEU B 1 104 ? -1.507 3.873 17.328 1 64.44 104 LEU B C 1
ATOM 2408 O O . LEU B 1 104 ? -2.09 4.055 18.391 1 64.44 104 LEU B O 1
ATOM 2412 N N . ASP B 1 105 ? -0.275 4.285 17.141 1 60.38 105 ASP B N 1
ATOM 2413 C CA . ASP B 1 105 ? 0.359 5.258 18.031 1 60.38 105 ASP B CA 1
ATOM 2414 C C . ASP B 1 105 ? -0.567 6.441 18.297 1 60.38 105 ASP B C 1
ATOM 2416 O O . ASP B 1 105 ? -0.553 7.012 19.391 1 60.38 105 ASP B O 1
ATOM 2420 N N . LYS B 1 106 ? -1.05 6.93 17.25 1 54.09 106 LYS B N 1
ATOM 2421 C CA . LYS B 1 106 ? -1.741 8.195 17.453 1 54.09 106 LYS B CA 1
ATOM 2422 C C . LYS B 1 106 ? -3.248 7.988 17.578 1 54.09 106 LYS B C 1
ATOM 2424 O O . LYS B 1 106 ? -3.762 6.918 17.25 1 54.09 106 LYS B O 1
ATOM 2429 N N . LYS B 1 107 ? -3.9 8.992 18.328 1 50.34 107 LYS B N 1
ATOM 2430 C CA . LYS B 1 107 ? -5.344 9.102 18.516 1 50.34 107 LYS B CA 1
ATOM 2431 C C . LYS B 1 107 ? -6.102 8.562 17.312 1 50.34 107 LYS B C 1
ATOM 2433 O O . LYS B 1 107 ? -6.656 9.336 16.516 1 50.34 107 LYS B O 1
ATOM 2438 N N . GLU B 1 108 ? -5.371 7.703 16.703 1 51.53 108 GLU B N 1
ATOM 2439 C CA . GLU B 1 108 ? -6.117 7.277 15.531 1 51.53 108 GLU B CA 1
ATOM 2440 C C . GLU B 1 108 ? -7.418 6.582 15.922 1 51.53 108 GLU B C 1
ATOM 2442 O O . GLU B 1 108 ? -7.398 5.473 16.469 1 51.53 108 GLU B O 1
ATOM 2447 N N . MET B 1 109 ? -8.305 7.387 16.406 1 49.84 109 MET B N 1
ATOM 2448 C CA . MET B 1 109 ? -9.68 6.949 16.594 1 49.84 109 MET B CA 1
ATOM 2449 C C . MET B 1 109 ? -10.188 6.207 15.359 1 49.84 109 MET B C 1
ATOM 2451 O O . MET B 1 109 ? -11.375 5.902 15.25 1 49.84 109 MET B O 1
ATOM 2455 N N . ARG B 1 110 ? -9.508 5.988 14.352 1 49.97 110 ARG B N 1
ATOM 2456 C CA . ARG B 1 110 ? -10.297 5.691 13.156 1 49.97 110 ARG B CA 1
ATOM 2457 C C . ARG B 1 110 ? -10.742 4.23 13.141 1 49.97 110 ARG B C 1
ATOM 2459 O O . ARG B 1 110 ? -9.906 3.328 13.031 1 49.97 110 ARG B O 1
ATOM 2466 N N . GLY B 1 111 ? -12.172 4.227 13.281 1 56.41 111 GLY B N 1
ATOM 2467 C CA . GLY B 1 111 ? -13.133 3.18 12.969 1 56.41 111 GLY B CA 1
ATOM 2468 C C . GLY B 1 111 ? -12.68 1.802 13.414 1 56.41 111 GLY B C 1
ATOM 2469 O O . GLY B 1 111 ? -11.625 1.661 14.039 1 56.41 111 GLY B O 1
ATOM 2470 N N . PRO B 1 112 ? -13.586 1.041 13.086 1 62.59 112 PRO B N 1
ATOM 2471 C CA . PRO B 1 112 ? -13.211 -0.329 13.438 1 62.59 112 PRO B CA 1
ATOM 2472 C C . PRO B 1 112 ? -11.906 -0.771 12.781 1 62.59 112 PRO B C 1
ATOM 2474 O O . PRO B 1 112 ? -11.672 -0.469 11.609 1 62.59 112 PRO B O 1
ATOM 2477 N N . PRO B 1 113 ? -11.156 -1.223 13.547 1 79.88 113 PRO B N 1
ATOM 2478 C CA . PRO B 1 113 ? -9.836 -1.607 13.047 1 79.88 113 PRO B CA 1
ATOM 2479 C C . PRO B 1 113 ? -9.898 -2.639 11.93 1 79.88 113 PRO B C 1
ATOM 2481 O O . PRO B 1 113 ? -10.758 -3.525 11.953 1 79.88 113 PRO B O 1
ATOM 2484 N N . SER B 1 114 ? -9.312 -2.365 10.898 1 87.62 114 SER B N 1
ATOM 2485 C CA . SER B 1 114 ? -9.141 -3.322 9.812 1 87.62 114 SER B CA 1
ATOM 2486 C C . SER B 1 114 ? -7.668 -3.588 9.523 1 87.62 114 SER B C 1
ATOM 2488 O O . SER B 1 114 ? -6.828 -2.701 9.695 1 87.62 114 SER B O 1
ATOM 2490 N N . LEU B 1 115 ? -7.43 -4.832 9.172 1 90.69 115 LEU B N 1
ATOM 2491 C CA . LEU B 1 115 ? -6.09 -5.273 8.805 1 90.69 115 LEU B CA 1
ATOM 2492 C C . LEU B 1 115 ? -6.078 -5.891 7.41 1 90.69 115 LEU B C 1
ATOM 2494 O O . LEU B 1 115 ? -6.973 -6.672 7.066 1 90.69 115 LEU B O 1
ATOM 2498 N N . GLN B 1 116 ? -5.238 -5.449 6.617 1 93.25 116 GLN B N 1
ATOM 2499 C CA . GLN B 1 116 ? -5.043 -6.004 5.281 1 93.25 116 GLN B CA 1
ATOM 2500 C C . GLN B 1 116 ? -3.615 -6.52 5.105 1 93.25 116 GLN B C 1
ATOM 2502 O O . GLN B 1 116 ? -2.656 -5.848 5.492 1 93.25 116 GLN B O 1
ATOM 2507 N N . VAL B 1 117 ? -3.443 -7.738 4.656 1 94.44 117 VAL B N 1
ATOM 2508 C CA . VAL B 1 117 ? -2.154 -8.344 4.336 1 94.44 117 VAL B CA 1
ATOM 2509 C C . VAL B 1 117 ? -2.082 -8.641 2.84 1 94.44 117 VAL B C 1
ATOM 2511 O O . VAL B 1 117 ? -2.955 -9.312 2.291 1 94.44 117 VAL B O 1
ATOM 2514 N N . ARG B 1 118 ? -1.096 -8.125 2.217 1 96.38 118 ARG B N 1
ATOM 2515 C CA . ARG B 1 118 ? -0.899 -8.367 0.792 1 96.38 118 ARG B CA 1
ATOM 2516 C C . ARG B 1 118 ? 0.446 -9.039 0.533 1 96.38 118 ARG B C 1
ATOM 2518 O O . ARG B 1 118 ? 1.453 -8.68 1.146 1 96.38 118 ARG B O 1
ATOM 2525 N N . LEU B 1 119 ? 0.385 -10.016 -0.313 1 95.19 119 LEU B N 1
ATOM 2526 C CA . LEU B 1 119 ? 1.582 -10.75 -0.71 1 95.19 119 LEU B CA 1
ATOM 2527 C C . LEU B 1 119 ? 1.661 -10.883 -2.229 1 95.19 119 LEU B C 1
ATOM 2529 O O . LEU B 1 119 ? 0.642 -11.086 -2.893 1 95.19 119 LEU B O 1
ATOM 2533 N N . CYS B 1 120 ? 2.838 -10.742 -2.695 1 95.31 120 CYS B N 1
ATOM 2534 C CA . CYS B 1 120 ? 3.059 -10.977 -4.121 1 95.31 120 CYS B CA 1
ATOM 2535 C C . CYS B 1 120 ? 4.402 -11.648 -4.359 1 95.31 120 CYS B C 1
ATOM 2537 O O . CYS B 1 120 ? 5.324 -11.516 -3.555 1 95.31 120 CYS B O 1
ATOM 2539 N N . CYS B 1 121 ? 4.469 -12.422 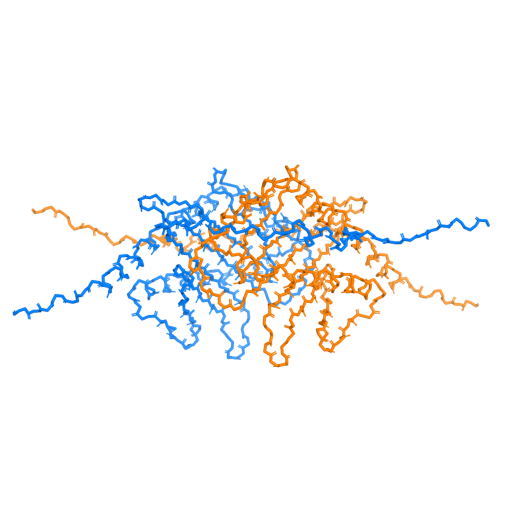-5.383 1 94.75 121 CYS B N 1
ATOM 2540 C CA . CYS B 1 121 ? 5.711 -13.031 -5.844 1 94.75 121 CYS B CA 1
ATOM 2541 C C . CYS B 1 121 ? 5.664 -13.305 -7.344 1 94.75 121 CYS B C 1
ATOM 2543 O O . CYS B 1 121 ? 4.609 -13.18 -7.969 1 94.75 121 CYS B O 1
ATOM 2545 N N . GLN B 1 122 ? 6.785 -13.562 -7.855 1 91.88 122 GLN B N 1
ATOM 2546 C CA . GLN B 1 122 ? 6.895 -13.875 -9.273 1 91.88 122 GLN B CA 1
ATOM 2547 C C . GLN B 1 122 ? 7.805 -15.078 -9.508 1 91.88 122 GLN B C 1
ATOM 2549 O O . GLN B 1 122 ? 8.703 -15.344 -8.703 1 91.88 122 GLN B O 1
ATOM 2554 N N . ARG B 1 123 ? 7.473 -15.789 -10.516 1 90.06 123 ARG B N 1
ATOM 2555 C CA . ARG B 1 123 ? 8.266 -16.953 -10.891 1 90.06 123 ARG B CA 1
ATOM 2556 C C . ARG B 1 123 ? 8.664 -16.906 -12.359 1 90.06 123 ARG B C 1
ATOM 2558 O O . ARG B 1 123 ? 7.828 -16.641 -13.227 1 90.06 123 ARG B O 1
ATOM 2565 N N . GLU B 1 124 ? 9.93 -16.953 -12.547 1 86 124 GLU B N 1
ATOM 2566 C CA . GLU B 1 124 ? 10.492 -17.125 -13.883 1 86 124 GLU B CA 1
ATOM 2567 C C . GLU B 1 124 ? 11.281 -18.422 -13.984 1 86 124 GLU B C 1
ATOM 2569 O O . GLU B 1 124 ? 12.336 -18.578 -13.352 1 86 124 GLU B O 1
ATOM 2574 N N . ALA B 1 125 ? 10.734 -19.344 -14.883 1 82.06 125 ALA B N 1
ATOM 2575 C CA . ALA B 1 125 ? 11.32 -20.688 -14.953 1 82.06 125 ALA B CA 1
ATOM 2576 C C . ALA B 1 125 ? 11.344 -21.344 -13.578 1 82.06 125 ALA B C 1
ATOM 2578 O O . ALA B 1 125 ? 10.297 -21.484 -12.93 1 82.06 125 ALA B O 1
ATOM 2579 N N . GLU B 1 126 ? 12.445 -21.672 -12.992 1 81.19 126 GLU B N 1
ATOM 2580 C CA . GLU B 1 126 ? 12.516 -22.359 -11.711 1 81.19 126 GLU B CA 1
ATOM 2581 C C . GLU B 1 126 ? 12.906 -21.406 -10.586 1 81.19 126 GLU B C 1
ATOM 2583 O O . GLU B 1 126 ? 13.133 -21.828 -9.453 1 81.19 126 GLU B O 1
ATOM 2588 N N . GLN B 1 127 ? 12.867 -20.156 -10.922 1 88.19 127 GLN B N 1
ATOM 2589 C CA . GLN B 1 127 ? 13.312 -19.188 -9.922 1 88.19 127 GLN B CA 1
ATOM 2590 C C . GLN B 1 127 ? 12.164 -18.281 -9.492 1 88.19 127 GLN B C 1
ATOM 2592 O O . GLN B 1 127 ? 11.383 -17.828 -10.336 1 88.19 127 GLN B O 1
ATOM 2597 N N . CYS B 1 128 ? 12.047 -18.203 -8.211 1 87.75 128 CYS B N 1
ATOM 2598 C CA . CYS B 1 128 ? 11.062 -17.281 -7.652 1 87.75 128 CYS B CA 1
ATOM 2599 C C . CYS B 1 128 ? 11.727 -16.031 -7.094 1 87.75 128 CYS B C 1
ATOM 2601 O O . CYS B 1 128 ? 12.805 -16.109 -6.496 1 87.75 128 CYS B O 1
ATOM 2603 N N . SER B 1 129 ? 11.172 -14.898 -7.461 1 90.06 129 SER B N 1
ATOM 2604 C CA . SER B 1 129 ? 11.711 -13.609 -7.031 1 90.06 129 SER B CA 1
ATOM 2605 C C . SER B 1 129 ? 10.594 -12.609 -6.762 1 90.06 129 SER B C 1
ATOM 2607 O O . SER B 1 129 ? 9.414 -12.938 -6.879 1 90.06 129 SER B O 1
ATOM 2609 N N . GLY B 1 130 ? 11.023 -11.469 -6.242 1 90.38 130 GLY B N 1
ATOM 2610 C CA . GLY B 1 130 ? 10.117 -10.336 -6.129 1 90.38 130 GLY B CA 1
ATOM 2611 C C . GLY B 1 130 ? 9.078 -10.516 -5.031 1 90.38 130 GLY B C 1
ATOM 2612 O O . GLY B 1 130 ? 8 -9.922 -5.094 1 90.38 130 GLY B O 1
ATOM 2613 N N . ALA B 1 131 ? 9.328 -11.469 -4.105 1 95.44 131 ALA B N 1
ATOM 2614 C CA . ALA B 1 131 ? 8.375 -11.688 -3.018 1 95.44 131 ALA B CA 1
ATOM 2615 C C . ALA B 1 131 ? 8.234 -10.438 -2.148 1 95.44 131 ALA B C 1
ATOM 2617 O O . ALA B 1 131 ? 9.234 -9.789 -1.831 1 95.44 131 ALA B O 1
ATOM 2618 N N . SER B 1 132 ? 7.051 -10.094 -1.83 1 96.94 132 SER B N 1
ATOM 2619 C CA . SER B 1 132 ? 6.781 -8.961 -0.955 1 96.94 132 SER B CA 1
ATOM 2620 C C . SER B 1 132 ? 5.582 -9.227 -0.051 1 96.94 132 SER B C 1
ATOM 2622 O O . SER B 1 132 ? 4.684 -9.992 -0.416 1 96.94 132 SER B O 1
ATOM 2624 N N . LEU B 1 133 ? 5.629 -8.68 1.046 1 97.31 133 LEU B N 1
ATOM 2625 C CA . LEU B 1 133 ? 4.551 -8.766 2.021 1 97.31 133 LEU B CA 1
ATOM 2626 C C . LEU B 1 133 ? 4.32 -7.418 2.701 1 97.31 133 LEU B C 1
ATOM 2628 O O . LEU B 1 133 ? 5.25 -6.836 3.26 1 97.31 133 LEU B O 1
ATOM 2632 N N . LEU B 1 134 ? 3.039 -6.945 2.627 1 97.44 134 LEU B N 1
ATOM 2633 C CA . LEU B 1 134 ? 2.637 -5.652 3.178 1 97.44 134 LEU B CA 1
ATOM 2634 C C . LEU B 1 134 ? 1.514 -5.82 4.195 1 97.44 134 LEU B C 1
ATOM 2636 O O . LEU B 1 134 ? 0.603 -6.629 3.992 1 97.44 134 LEU B O 1
ATOM 2640 N N . PHE B 1 135 ? 1.639 -5.035 5.262 1 93.81 135 PHE B N 1
ATOM 2641 C CA . PHE B 1 135 ? 0.542 -4.895 6.211 1 93.81 135 PHE B CA 1
ATOM 2642 C C . PHE B 1 135 ? -0.076 -3.506 6.121 1 93.81 135 PHE B C 1
ATOM 2644 O O . PHE B 1 135 ? 0.64 -2.502 6.102 1 93.81 135 PHE B O 1
ATOM 2651 N N . SER B 1 136 ? -1.376 -3.486 6.004 1 93.69 136 SER B N 1
ATOM 2652 C CA . SER B 1 136 ? -2.117 -2.23 6.059 1 93.69 136 SER B CA 1
ATOM 2653 C C . SER B 1 136 ? -3.09 -2.213 7.234 1 93.69 136 SER B C 1
ATOM 2655 O O . SER B 1 136 ? -3.695 -3.234 7.562 1 93.69 136 SER B O 1
ATOM 2657 N N . LEU B 1 137 ? -3.158 -1.082 7.832 1 88.31 137 LEU B N 1
ATOM 2658 C CA . LEU B 1 137 ? -4.082 -0.857 8.938 1 88.31 137 LEU B CA 1
ATOM 2659 C C . LEU B 1 137 ? -5.07 0.258 8.602 1 88.31 137 LEU B C 1
ATOM 2661 O O . LEU B 1 137 ? -4.664 1.353 8.211 1 88.31 137 LEU B O 1
ATOM 2665 N N . ASN B 1 138 ? -6.363 -0.116 8.773 1 84.19 138 ASN B N 1
ATOM 2666 C CA . ASN B 1 138 ? -7.434 0.844 8.523 1 84.19 138 ASN B CA 1
ATOM 2667 C C . ASN B 1 138 ? -7.266 1.531 7.172 1 84.19 138 ASN B C 1
ATOM 2669 O O . ASN B 1 138 ? -7.438 2.748 7.062 1 84.19 138 ASN B O 1
ATOM 2673 N N . GLY B 1 139 ? -6.777 0.793 6.184 1 86.5 139 GLY B N 1
ATOM 2674 C CA . GLY B 1 139 ? -6.754 1.271 4.809 1 86.5 139 GLY B CA 1
ATOM 2675 C C . GLY B 1 139 ? -5.438 1.91 4.418 1 86.5 139 GLY B C 1
ATOM 2676 O O . GLY B 1 139 ? -5.242 2.293 3.264 1 86.5 139 GLY B O 1
ATOM 2677 N N . TRP B 1 140 ? -4.5 2.074 5.41 1 90.44 140 TRP B N 1
ATOM 2678 C CA . TRP B 1 140 ? -3.205 2.666 5.094 1 90.44 140 TRP B CA 1
ATOM 2679 C C . TRP B 1 140 ? -2.086 1.64 5.242 1 90.44 140 TRP B C 1
ATOM 2681 O O . TRP B 1 140 ? -2.045 0.896 6.227 1 90.44 140 TRP B O 1
ATOM 2691 N N . THR B 1 141 ? -1.223 1.615 4.164 1 94.19 141 THR B N 1
ATOM 2692 C CA . THR B 1 141 ? -0.075 0.717 4.238 1 94.19 141 THR B CA 1
ATOM 2693 C C . THR B 1 141 ? 0.855 1.118 5.379 1 94.19 141 THR B C 1
ATOM 2695 O O . THR B 1 141 ? 1.285 2.27 5.461 1 94.19 141 THR B O 1
ATOM 2698 N N . ALA B 1 142 ? 1.12 0.189 6.234 1 93.31 142 ALA B N 1
ATOM 2699 C CA . ALA B 1 142 ? 1.845 0.509 7.461 1 93.31 142 ALA B CA 1
ATOM 2700 C C . ALA B 1 142 ? 3.275 -0.021 7.406 1 93.31 142 ALA B C 1
ATOM 2702 O O . ALA B 1 142 ? 4.227 0.718 7.668 1 93.31 142 ALA B O 1
ATOM 2703 N N . LEU B 1 143 ? 3.396 -1.269 7.039 1 95.44 143 LEU B N 1
ATOM 2704 C CA . LEU B 1 143 ? 4.691 -1.933 7.141 1 95.44 143 LEU B CA 1
ATOM 2705 C C . LEU B 1 143 ? 4.965 -2.785 5.906 1 95.44 143 LEU B C 1
ATOM 2707 O O . LEU B 1 143 ? 4.051 -3.414 5.367 1 95.44 143 LEU B O 1
ATOM 2711 N N . LEU B 1 144 ? 6.152 -2.764 5.508 1 97.56 144 LEU B N 1
ATOM 2712 C CA . LEU B 1 144 ? 6.688 -3.625 4.457 1 97.56 144 LEU B CA 1
ATOM 2713 C C . LEU B 1 144 ? 7.812 -4.504 4.996 1 97.56 144 LEU B C 1
ATOM 2715 O O . LEU B 1 144 ? 8.727 -4.012 5.66 1 97.56 144 LEU B O 1
ATOM 2719 N N . LEU B 1 145 ? 7.684 -5.805 4.773 1 97 145 LEU B N 1
ATOM 2720 C CA . LEU B 1 145 ? 8.75 -6.715 5.184 1 97 145 LEU B CA 1
ATOM 2721 C C . LEU B 1 145 ? 9.891 -6.699 4.176 1 97 145 LEU B C 1
ATOM 2723 O O . LEU B 1 145 ? 9.68 -6.906 2.98 1 97 145 LEU B O 1
ATOM 2727 N N . ASP B 1 146 ? 11.039 -6.375 4.648 1 95.38 146 ASP B N 1
ATOM 2728 C CA . ASP B 1 146 ? 12.234 -6.59 3.84 1 95.38 146 ASP B CA 1
ATOM 2729 C C . ASP B 1 146 ? 12.711 -8.039 3.932 1 95.38 146 ASP B C 1
ATOM 2731 O O . ASP B 1 146 ? 13.258 -8.453 4.957 1 95.38 146 ASP B O 1
ATOM 2735 N N . ASN B 1 147 ? 12.578 -8.734 2.842 1 94.69 147 ASN B N 1
ATOM 2736 C CA . ASN B 1 147 ? 12.852 -10.164 2.846 1 94.69 147 ASN B CA 1
ATOM 2737 C C . ASN B 1 147 ? 14.352 -10.453 2.891 1 94.69 147 ASN B C 1
ATOM 2739 O O . ASN B 1 147 ? 14.773 -11.547 3.264 1 94.69 147 ASN B O 1
ATOM 2743 N N . MET B 1 148 ? 15.141 -9.5 2.416 1 92.31 148 MET B N 1
ATOM 2744 C CA . MET B 1 148 ? 16.594 -9.711 2.391 1 92.31 148 MET B CA 1
ATOM 2745 C C . MET B 1 148 ? 17.188 -9.516 3.777 1 92.31 148 MET B C 1
ATOM 2747 O O . MET B 1 148 ? 17.891 -10.398 4.285 1 92.31 148 MET B O 1
ATOM 2751 N N . SER B 1 149 ? 16.812 -8.406 4.453 1 94.62 149 SER B N 1
ATOM 2752 C CA . SER B 1 149 ? 17.344 -8.117 5.781 1 94.62 149 SER B CA 1
ATOM 2753 C C . SER B 1 149 ? 16.438 -8.664 6.871 1 94.62 149 SER B C 1
ATOM 2755 O O . SER B 1 149 ? 16.797 -8.68 8.047 1 94.62 149 SER B O 1
ATOM 2757 N N . ILE B 1 150 ? 15.336 -9.18 6.52 1 95.62 150 ILE B N 1
ATOM 2758 C CA . ILE B 1 150 ? 14.32 -9.711 7.426 1 95.62 150 ILE B CA 1
ATOM 2759 C C . ILE B 1 150 ? 14.008 -8.688 8.508 1 95.62 150 ILE B C 1
ATOM 2761 O O . ILE B 1 150 ? 14.023 -9.008 9.703 1 95.62 150 ILE B O 1
ATOM 2765 N N . THR B 1 151 ? 13.789 -7.496 8.125 1 96 151 THR B N 1
ATOM 2766 C CA . THR B 1 151 ? 13.391 -6.391 8.984 1 96 151 THR B CA 1
ATOM 2767 C C . THR B 1 151 ? 12.141 -5.707 8.438 1 96 151 THR B C 1
ATOM 2769 O O . THR B 1 151 ? 11.688 -6.008 7.336 1 96 151 THR B O 1
ATOM 2772 N N . TRP B 1 152 ? 11.562 -4.855 9.281 1 95.31 152 TRP B N 1
ATOM 2773 C CA . TRP B 1 152 ? 10.344 -4.156 8.898 1 95.31 152 TRP B CA 1
ATOM 2774 C C . TRP B 1 152 ? 10.648 -2.73 8.453 1 95.31 152 TRP B C 1
ATOM 2776 O O . TRP B 1 152 ? 11.352 -1.995 9.148 1 95.31 152 TRP B O 1
ATOM 2786 N N . THR B 1 153 ? 10.211 -2.389 7.266 1 95.19 153 THR B N 1
ATOM 2787 C CA . THR B 1 153 ? 10.234 -1.004 6.805 1 95.19 153 THR B CA 1
ATOM 2788 C C . THR B 1 153 ? 8.922 -0.302 7.148 1 95.19 153 THR B C 1
ATOM 2790 O O . THR B 1 153 ? 7.848 -0.753 6.75 1 95.19 153 THR B O 1
ATOM 2793 N N . GLY B 1 154 ? 9.055 0.775 7.949 1 94.38 154 GLY B N 1
ATOM 2794 C CA . GLY B 1 154 ? 7.891 1.574 8.281 1 94.38 154 GLY B CA 1
ATOM 2795 C C . GLY B 1 154 ? 7.465 2.504 7.16 1 94.38 154 GLY B C 1
ATOM 2796 O O . GLY B 1 154 ? 8.297 3.18 6.559 1 94.38 154 GLY B O 1
ATOM 2797 N N . ILE B 1 155 ? 6.133 2.486 6.871 1 94.94 155 ILE B N 1
ATOM 2798 C CA . ILE B 1 155 ? 5.598 3.346 5.82 1 94.94 155 ILE B CA 1
ATOM 2799 C C . ILE B 1 155 ? 4.684 4.402 6.434 1 94.94 155 ILE B C 1
ATOM 2801 O O . ILE B 1 155 ? 4.801 5.59 6.125 1 94.94 155 ILE B O 1
ATOM 2805 N N . ASP B 1 156 ? 3.785 4.039 7.227 1 91.06 156 ASP B N 1
ATOM 2806 C CA . ASP B 1 156 ? 2.898 4.938 7.961 1 91.06 156 ASP B CA 1
ATOM 2807 C C . ASP B 1 156 ? 3.531 5.375 9.281 1 91.06 156 ASP B C 1
ATOM 2809 O O . ASP B 1 156 ? 3.797 4.547 10.156 1 91.06 156 ASP B O 1
ATOM 2813 N N . PRO B 1 157 ? 3.705 6.695 9.43 1 86.81 157 PRO B N 1
ATOM 2814 C CA . PRO B 1 157 ? 4.293 7.145 10.695 1 86.81 157 PRO B CA 1
ATOM 2815 C C . PRO B 1 157 ? 3.404 6.844 11.898 1 86.81 157 PRO B C 1
ATOM 2817 O O . PRO B 1 157 ? 3.895 6.762 13.031 1 86.81 157 PRO B O 1
ATOM 2820 N N . GLY B 1 158 ? 2.197 6.645 11.648 1 81.75 158 GLY B N 1
ATOM 2821 C CA . GLY B 1 158 ? 1.293 6.281 12.727 1 81.75 158 GLY B CA 1
ATOM 2822 C C . GLY B 1 158 ? 1.498 4.863 13.227 1 81.75 158 GLY B C 1
ATOM 2823 O O . GLY B 1 158 ? 0.966 4.484 14.273 1 81.75 158 GLY B O 1
ATOM 2824 N N . ALA B 1 159 ? 2.291 4.105 12.516 1 87.06 159 ALA B N 1
ATOM 2825 C CA . ALA B 1 159 ? 2.5 2.705 12.883 1 87.06 159 ALA B CA 1
ATOM 2826 C C . ALA B 1 159 ? 3.891 2.496 13.477 1 87.06 159 ALA B C 1
ATOM 2828 O O . ALA B 1 159 ? 4.41 1.378 13.469 1 87.06 159 ALA B O 1
ATOM 2829 N N . THR B 1 160 ? 4.512 3.613 13.945 1 86.12 160 THR B N 1
ATOM 2830 C CA . THR B 1 160 ? 5.867 3.533 14.477 1 86.12 160 THR B CA 1
ATOM 2831 C C . THR B 1 160 ? 5.922 2.605 15.688 1 86.12 160 THR B C 1
ATOM 2833 O O . THR B 1 160 ? 6.871 1.84 15.852 1 86.12 160 THR B O 1
ATOM 2836 N N . GLY B 1 161 ? 4.945 2.65 16.531 1 83.62 161 GLY B N 1
ATOM 2837 C CA . GLY B 1 161 ? 4.898 1.766 17.688 1 83.62 161 GLY B CA 1
ATOM 2838 C C . GLY B 1 161 ? 4.824 0.298 17.312 1 83.62 161 GLY B C 1
ATOM 2839 O O . GLY B 1 161 ? 5.516 -0.536 17.906 1 83.62 161 GLY B O 1
ATOM 2840 N N . ILE B 1 162 ? 3.961 -0.011 16.328 1 85.19 162 ILE B N 1
ATOM 2841 C CA . ILE B 1 162 ? 3.822 -1.381 15.852 1 85.19 162 ILE B CA 1
ATOM 2842 C C . ILE B 1 162 ? 5.141 -1.849 15.242 1 85.19 162 ILE B C 1
ATOM 2844 O O . ILE B 1 162 ? 5.59 -2.969 15.508 1 85.19 162 ILE B O 1
ATOM 2848 N N . LYS B 1 163 ? 5.719 -1.028 14.484 1 89.44 163 LYS B N 1
ATOM 2849 C CA . LYS B 1 163 ? 6.992 -1.383 13.867 1 89.44 163 LYS B CA 1
ATOM 2850 C C . LYS B 1 163 ? 8.039 -1.743 14.922 1 89.44 163 LYS B C 1
ATOM 2852 O O . LYS B 1 163 ? 8.742 -2.744 14.781 1 89.44 163 LYS B O 1
ATOM 2857 N N . GLU B 1 164 ? 8.156 -0.873 15.891 1 88.44 164 GLU B N 1
ATOM 2858 C CA . GLU B 1 164 ? 9.141 -1.106 16.938 1 88.44 164 GLU B CA 1
ATOM 2859 C C . GLU B 1 164 ? 8.891 -2.436 17.641 1 88.44 164 GLU B C 1
ATOM 2861 O O . GLU B 1 164 ? 9.828 -3.195 17.906 1 88.44 164 GLU B O 1
ATOM 2866 N N . GLU B 1 165 ? 7.691 -2.66 17.875 1 85.19 165 GLU B N 1
ATOM 2867 C CA . GLU B 1 165 ? 7.328 -3.916 18.516 1 85.19 165 GLU B CA 1
ATOM 2868 C C . GLU B 1 165 ? 7.691 -5.113 17.656 1 85.19 165 GLU B C 1
ATOM 2870 O O . GLU B 1 165 ? 8.234 -6.105 18.141 1 85.19 165 GLU B O 1
ATOM 2875 N N . TRP B 1 166 ? 7.367 -5.047 16.469 1 87.81 166 TRP B N 1
ATOM 2876 C CA . TRP B 1 166 ? 7.609 -6.16 15.555 1 87.81 166 TRP B CA 1
ATOM 2877 C C . TRP B 1 166 ? 9.102 -6.336 15.297 1 87.81 166 TRP B C 1
ATOM 2879 O O . TRP B 1 166 ? 9.578 -7.461 15.117 1 87.81 166 TRP B O 1
ATOM 2889 N N . GLU B 1 167 ? 9.844 -5.203 15.281 1 90.12 167 GLU B N 1
ATOM 2890 C CA . GLU B 1 167 ? 11.289 -5.258 15.102 1 90.12 167 GLU B CA 1
ATOM 2891 C C . GLU B 1 167 ? 11.961 -5.992 16.25 1 90.12 167 GLU B C 1
ATOM 2893 O O . GLU B 1 167 ? 13 -6.633 16.062 1 90.12 167 GLU B O 1
ATOM 2898 N N . ASN B 1 168 ? 11.375 -5.902 17.344 1 89.38 168 ASN B N 1
ATOM 2899 C CA . ASN B 1 168 ? 11.938 -6.555 18.516 1 89.38 168 ASN B CA 1
ATOM 2900 C C . ASN B 1 168 ? 11.578 -8.039 18.562 1 89.38 168 ASN B C 1
ATOM 2902 O O . ASN B 1 168 ? 12.055 -8.766 19.438 1 89.38 168 ASN B O 1
ATOM 2906 N N . ASN B 1 169 ? 10.828 -8.477 17.672 1 87.81 169 ASN B N 1
ATOM 2907 C CA . ASN B 1 169 ? 10.445 -9.875 17.562 1 87.81 169 ASN B CA 1
ATOM 2908 C C . ASN B 1 169 ? 10.969 -10.492 16.266 1 87.81 169 ASN B C 1
ATOM 2910 O O . ASN B 1 169 ? 10.234 -10.594 15.281 1 87.81 169 ASN B O 1
ATOM 2914 N N . GLN B 1 170 ? 12.125 -11.023 16.312 1 89.88 170 GLN B N 1
ATOM 2915 C CA . GLN B 1 170 ? 12.773 -11.555 15.109 1 89.88 170 GLN B CA 1
ATOM 2916 C C . GLN B 1 170 ? 12.055 -12.797 14.602 1 89.88 170 GLN B C 1
ATOM 2918 O O . GLN B 1 170 ? 12.016 -13.047 13.398 1 89.88 170 GLN B O 1
ATOM 2923 N N . GLU B 1 171 ? 11.555 -13.523 15.484 1 89.06 171 GLU B N 1
ATOM 2924 C CA . GLU B 1 171 ? 10.836 -14.734 15.094 1 89.06 171 GLU B CA 1
ATOM 2925 C C . GLU B 1 171 ? 9.617 -14.398 14.234 1 89.06 171 GLU B C 1
ATOM 2927 O O . GLU B 1 171 ? 9.289 -15.133 13.305 1 89.06 171 GLU B O 1
ATOM 2932 N N . LEU B 1 172 ? 8.984 -13.336 14.578 1 87.81 172 LEU B N 1
ATOM 2933 C CA . LEU B 1 172 ? 7.824 -12.891 13.812 1 87.81 172 LEU B CA 1
ATOM 2934 C C . LEU B 1 172 ? 8.219 -12.547 12.375 1 87.81 172 LEU B C 1
ATOM 2936 O O . LEU B 1 172 ? 7.531 -12.945 11.43 1 87.81 172 LEU B O 1
ATOM 2940 N N . ALA B 1 173 ? 9.281 -11.812 12.266 1 92.69 173 ALA B N 1
ATOM 2941 C CA . ALA B 1 173 ? 9.758 -11.438 10.938 1 92.69 173 ALA B CA 1
ATOM 2942 C C . ALA B 1 173 ? 10.133 -12.672 10.125 1 92.69 173 ALA B C 1
ATOM 2944 O O . ALA B 1 173 ? 9.82 -12.758 8.938 1 92.69 173 ALA B O 1
ATOM 2945 N N . GLU B 1 174 ? 10.773 -13.648 10.742 1 92.5 174 GLU B N 1
ATOM 2946 C CA . GLU B 1 174 ? 11.156 -14.883 10.062 1 92.5 174 GLU B CA 1
ATOM 2947 C C . GLU B 1 174 ? 9.93 -15.672 9.625 1 92.5 174 GLU B C 1
ATOM 2949 O O . GLU B 1 174 ? 9.914 -16.266 8.539 1 92.5 174 GLU B O 1
ATOM 2954 N N . TYR B 1 175 ? 9.023 -15.672 10.477 1 89.62 175 TYR B N 1
ATOM 2955 C CA . TYR B 1 175 ? 7.766 -16.344 10.164 1 89.62 175 TYR B CA 1
ATOM 2956 C C . TYR B 1 175 ? 7.129 -15.766 8.914 1 89.62 175 TYR B C 1
ATOM 2958 O O . TYR B 1 175 ? 6.77 -16.5 7.992 1 89.62 175 TYR B O 1
ATOM 2966 N N . PHE B 1 176 ? 6.996 -14.477 8.867 1 91.5 176 PHE B N 1
ATOM 2967 C CA . PHE B 1 176 ? 6.367 -13.828 7.723 1 91.5 176 PHE B CA 1
ATOM 2968 C C . PHE B 1 176 ? 7.246 -13.938 6.484 1 91.5 176 PHE B C 1
ATOM 2970 O O . PHE B 1 176 ? 6.742 -14 5.363 1 91.5 176 PHE B O 1
ATOM 2977 N N . ARG B 1 177 ? 8.531 -14.055 6.664 1 94.31 177 ARG B N 1
ATOM 2978 C CA . ARG B 1 177 ? 9.414 -14.281 5.527 1 94.31 177 ARG B CA 1
ATOM 2979 C C . ARG B 1 177 ? 9.148 -15.641 4.891 1 94.31 177 ARG B C 1
ATOM 2981 O O . ARG B 1 177 ? 9.148 -15.773 3.666 1 94.31 177 ARG B O 1
ATOM 2988 N N . LYS B 1 178 ? 8.898 -16.625 5.691 1 93.81 178 LYS B N 1
ATOM 2989 C CA . LYS B 1 178 ? 8.562 -17.938 5.172 1 93.81 178 LYS B CA 1
ATOM 2990 C C . LYS B 1 178 ? 7.281 -17.906 4.344 1 93.81 178 LYS B C 1
ATOM 2992 O O . LYS B 1 178 ? 7.168 -18.578 3.324 1 93.81 178 LYS B O 1
ATOM 2997 N N . ILE B 1 179 ? 6.379 -17.094 4.75 1 92.69 179 ILE B N 1
ATOM 2998 C CA . ILE B 1 179 ? 5.121 -16.953 4.027 1 92.69 179 ILE B CA 1
ATOM 2999 C C . ILE B 1 179 ? 5.359 -16.188 2.723 1 92.69 179 ILE B C 1
ATOM 3001 O O . ILE B 1 179 ? 4.965 -16.656 1.648 1 92.69 179 ILE B O 1
ATOM 3005 N N . SER B 1 180 ? 6.059 -15.062 2.873 1 95.06 180 SER B N 1
ATOM 3006 C CA . SER B 1 180 ? 6.27 -14.164 1.745 1 95.06 180 SER B CA 1
ATOM 3007 C C . SER B 1 180 ? 7.098 -14.828 0.652 1 95.06 180 SER B C 1
ATOM 3009 O O . SER B 1 180 ? 6.777 -14.719 -0.533 1 95.06 180 SER B O 1
ATOM 3011 N N . VAL B 1 181 ? 8.141 -15.523 1.029 1 94.69 181 VAL B N 1
ATOM 3012 C CA . VAL B 1 181 ? 9.062 -16.094 0.051 1 94.69 181 VAL B CA 1
ATOM 3013 C C . VAL B 1 181 ? 8.688 -17.547 -0.231 1 94.69 181 VAL B C 1
ATOM 3015 O O . VAL B 1 181 ? 8.562 -17.953 -1.391 1 94.69 181 VAL B O 1
ATOM 3018 N N . GLY B 1 182 ? 8.422 -18.281 0.78 1 94.12 182 GLY B N 1
ATOM 3019 C CA . GLY B 1 182 ? 8.172 -19.719 0.652 1 94.12 182 GLY B CA 1
ATOM 3020 C C . GLY B 1 182 ? 6.77 -20.047 0.183 1 94.12 182 GLY B C 1
ATOM 3021 O O . GLY B 1 182 ? 6.586 -20.578 -0.909 1 94.12 182 GLY B O 1
ATOM 3022 N N . ASP B 1 183 ? 5.758 -19.672 1 1 92.06 183 ASP B N 1
ATOM 3023 C CA . ASP B 1 183 ? 4.375 -20.031 0.698 1 92.06 183 ASP B CA 1
ATOM 3024 C C . ASP B 1 183 ? 3.918 -19.391 -0.609 1 92.06 183 ASP B C 1
ATOM 3026 O O . ASP B 1 183 ? 3.227 -20.016 -1.41 1 92.06 183 ASP B O 1
ATOM 3030 N N . CYS B 1 184 ? 4.289 -18.141 -0.753 1 94.25 184 CYS B N 1
ATOM 3031 C CA . CYS B 1 184 ? 3.895 -17.453 -1.979 1 94.25 184 CYS B CA 1
ATOM 3032 C C . CYS B 1 184 ? 4.395 -18.203 -3.209 1 94.25 184 CYS B C 1
ATOM 3034 O O . CYS B 1 184 ? 3.631 -18.438 -4.148 1 94.25 184 CYS B O 1
ATOM 3036 N N . SER B 1 185 ? 5.668 -18.594 -3.201 1 93.38 185 SER B N 1
ATOM 3037 C CA . SER B 1 185 ? 6.258 -19.344 -4.309 1 93.38 185 SER B CA 1
ATOM 3038 C C . SER B 1 185 ? 5.59 -20.703 -4.477 1 93.38 185 SER B C 1
ATOM 3040 O O . SER B 1 185 ? 5.316 -21.125 -5.602 1 93.38 185 SER B O 1
ATOM 3042 N N . TYR B 1 186 ? 5.367 -21.391 -3.414 1 92.06 186 TYR B N 1
ATOM 3043 C CA . TYR B 1 186 ? 4.727 -22.688 -3.441 1 92.06 186 TYR B CA 1
ATOM 3044 C C . TYR B 1 186 ? 3.361 -22.625 -4.113 1 92.06 186 TYR B C 1
ATOM 3046 O O . TYR B 1 186 ? 3.068 -23.406 -5.023 1 92.06 186 TYR B O 1
ATOM 3054 N N . TRP B 1 187 ? 2.525 -21.672 -3.662 1 90.88 187 TRP B N 1
ATOM 3055 C CA . TRP B 1 187 ? 1.167 -21.578 -4.188 1 90.88 187 TRP B CA 1
ATOM 3056 C C . TRP B 1 187 ? 1.177 -21.141 -5.648 1 90.88 187 TRP B C 1
ATOM 3058 O O . TRP B 1 187 ? 0.342 -21.578 -6.441 1 90.88 187 TRP B O 1
ATOM 3068 N N . LEU B 1 188 ? 2.092 -20.203 -5.98 1 91.56 188 LEU B N 1
ATOM 3069 C CA . LEU B 1 188 ? 2.203 -19.828 -7.387 1 91.56 188 LEU B CA 1
ATOM 3070 C C . LEU B 1 188 ? 2.484 -21.062 -8.25 1 91.56 188 LEU B C 1
ATOM 3072 O O . LEU B 1 188 ? 1.877 -21.234 -9.312 1 91.56 188 LEU B O 1
ATOM 3076 N N . ARG B 1 189 ? 3.365 -21.922 -7.816 1 90.44 189 ARG B N 1
ATOM 3077 C CA . ARG B 1 189 ? 3.674 -23.156 -8.539 1 90.44 189 ARG B CA 1
ATOM 3078 C C . ARG B 1 189 ? 2.445 -24.047 -8.641 1 90.44 189 ARG B C 1
ATOM 3080 O O . ARG B 1 189 ? 2.168 -24.609 -9.703 1 90.44 189 ARG B O 1
ATOM 3087 N N . GLU B 1 190 ? 1.707 -24.188 -7.547 1 87.19 190 GLU B N 1
ATOM 3088 C CA . GLU B 1 190 ? 0.506 -25.016 -7.543 1 87.19 190 GLU B CA 1
ATOM 3089 C C . GLU B 1 190 ? -0.519 -24.5 -8.555 1 87.19 190 GLU B C 1
ATOM 3091 O O . GLU B 1 190 ? -1.168 -25.297 -9.234 1 87.19 190 GLU B O 1
ATOM 3096 N N . PHE B 1 191 ? -0.707 -23.234 -8.625 1 85.75 191 PHE B N 1
ATOM 3097 C CA . PHE B 1 191 ? -1.656 -22.641 -9.562 1 85.75 191 PHE B CA 1
ATOM 3098 C C . PHE B 1 191 ? -1.211 -22.891 -11 1 85.75 191 PHE B C 1
ATOM 3100 O O . PHE B 1 191 ? -2.029 -23.219 -11.859 1 85.75 191 PHE B O 1
ATOM 3107 N N . LEU B 1 192 ? 0.067 -22.688 -11.258 1 84.75 192 LEU B N 1
ATOM 3108 C CA . LEU B 1 192 ? 0.591 -22.828 -12.609 1 84.75 192 LEU B CA 1
ATOM 3109 C C . LEU B 1 192 ? 0.525 -24.266 -13.07 1 84.75 192 LEU B C 1
ATOM 3111 O O . LEU B 1 192 ? 0.275 -24.547 -14.25 1 84.75 192 LEU B O 1
ATOM 3115 N N . GLU B 1 193 ? 0.812 -25.172 -12.18 1 81.25 193 GLU B N 1
ATOM 3116 C CA . GLU B 1 193 ? 0.692 -26.594 -12.516 1 81.25 193 GLU B CA 1
ATOM 3117 C C . GLU B 1 193 ? -0.745 -26.953 -12.883 1 81.25 193 GLU B C 1
ATOM 3119 O O . GLU B 1 193 ? -0.979 -27.719 -13.812 1 81.25 193 GLU B O 1
ATOM 3124 N N . HIS B 1 194 ? -1.671 -26.359 -12.18 1 73.81 194 HIS B N 1
ATOM 3125 C CA . HIS B 1 194 ? -3.078 -26.609 -12.461 1 73.81 194 HIS B CA 1
ATOM 3126 C C . HIS B 1 194 ? -3.49 -25.984 -13.789 1 73.81 194 HIS B C 1
ATOM 3128 O O . HIS B 1 194 ? -4.23 -26.609 -14.562 1 73.81 194 HIS B O 1
ATOM 3134 N N . TRP B 1 195 ? -3.096 -24.75 -13.977 1 66.94 195 TRP B N 1
ATOM 3135 C CA . TRP B 1 195 ? -3.424 -24.062 -15.211 1 66.94 195 TRP B CA 1
ATOM 3136 C C . TRP B 1 195 ? -2.82 -24.781 -16.422 1 66.94 195 TRP B C 1
ATOM 3138 O O . TRP B 1 195 ? -3.463 -24.891 -17.469 1 66.94 195 TRP B O 1
ATOM 3148 N N . GLU B 1 196 ? -1.555 -25.156 -16.328 1 63.38 196 GLU B N 1
ATOM 3149 C CA . GLU B 1 196 ? -0.936 -25.938 -17.406 1 63.38 196 GLU B CA 1
ATOM 3150 C C . GLU B 1 196 ? -1.712 -27.219 -17.672 1 63.38 196 GLU B C 1
ATOM 3152 O O . GLU B 1 196 ? -1.881 -27.609 -18.828 1 63.38 196 GLU B O 1
ATOM 3157 N N . ASN B 1 197 ? -2.164 -27.766 -16.594 1 59.19 197 ASN B N 1
ATOM 3158 C CA . ASN B 1 197 ? -2.924 -29.016 -16.734 1 59.19 197 ASN B CA 1
ATOM 3159 C C . ASN B 1 197 ? -4.285 -28.75 -17.375 1 59.19 197 ASN B C 1
ATOM 3161 O O . ASN B 1 197 ? -4.84 -29.641 -18.047 1 59.19 197 ASN B O 1
ATOM 3165 N N . MET B 1 198 ? -4.758 -27.531 -17.031 1 51.53 198 MET B N 1
ATOM 3166 C CA . MET B 1 198 ? -6.031 -27.188 -17.656 1 51.53 198 MET B CA 1
ATOM 3167 C C . MET B 1 198 ? -5.852 -26.922 -19.156 1 51.53 198 MET B C 1
ATOM 3169 O O . MET B 1 198 ? -6.773 -27.125 -19.938 1 51.53 198 MET B O 1
ATOM 3173 N N . LEU B 1 199 ? -4.734 -26.312 -19.516 1 48.59 199 LEU B N 1
ATOM 3174 C CA . LEU B 1 199 ? -4.461 -26.031 -20.922 1 48.59 199 LEU B CA 1
ATOM 3175 C C . LEU B 1 199 ? -4.055 -27.312 -21.656 1 48.59 199 LEU B C 1
ATOM 3177 O O . LEU B 1 199 ? -4.078 -27.359 -22.891 1 48.59 199 LEU B O 1
ATOM 3181 N N . LEU B 1 200 ? -3.559 -28.344 -21.031 1 47.28 200 LEU B N 1
ATOM 3182 C CA . LEU B 1 200 ? -3.246 -29.594 -21.719 1 47.28 200 LEU B CA 1
ATOM 3183 C C . LEU B 1 200 ? -4.52 -30.312 -22.141 1 47.28 200 LEU B C 1
ATOM 3185 O O . LEU B 1 200 ? -5.473 -30.406 -21.359 1 47.28 200 LEU B O 1
ATOM 3189 N N . PRO B 1 201 ? -4.688 -30.438 -23.438 1 46.47 201 PRO B N 1
ATOM 3190 C CA . PRO B 1 201 ? -5.809 -31.219 -23.969 1 46.47 201 PRO B CA 1
ATOM 3191 C C . PRO B 1 201 ? -6.051 -32.5 -23.219 1 46.47 201 PRO B C 1
ATOM 3193 O O . PRO B 1 201 ? -5.105 -33.125 -22.688 1 46.47 201 PRO B O 1
ATOM 3196 N N . GLU B 1 202 ? -7.219 -32.625 -22.547 1 47.84 202 GLU B N 1
ATOM 3197 C CA . GLU B 1 202 ? -7.598 -33.969 -22.047 1 47.84 202 GLU B CA 1
ATOM 3198 C C . GLU B 1 202 ? -7.121 -35.062 -22.984 1 47.84 202 GLU B C 1
ATOM 3200 O O . GLU B 1 202 ? -7.223 -34.938 -24.203 1 47.84 202 GLU B O 1
ATOM 3205 N N . PRO B 1 203 ? -6.223 -35.875 -22.594 1 45.09 203 PRO B N 1
ATOM 3206 C CA . PRO B 1 203 ? -5.957 -37 -23.5 1 45.09 203 PRO B CA 1
ATOM 3207 C C . PRO B 1 203 ? -7.227 -37.562 -24.125 1 45.09 203 PRO B C 1
ATOM 3209 O O . PRO B 1 203 ? -8.227 -37.781 -23.438 1 45.09 203 PRO B O 1
ATOM 3212 N N . THR B 1 204 ? -7.57 -37.188 -25.328 1 42.94 204 THR B N 1
ATOM 3213 C CA . THR B 1 204 ? -8.578 -37.938 -26.062 1 42.94 204 THR B CA 1
ATOM 3214 C C . THR B 1 204 ? -8.375 -39.438 -25.859 1 42.94 204 THR B C 1
ATOM 3216 O O . THR B 1 204 ? -7.277 -39.969 -26.062 1 42.94 204 THR B O 1
ATOM 3219 N N . GLY B 1 205 ? -8.953 -40.062 -24.812 1 38.03 205 GLY B N 1
ATOM 3220 C CA . GLY B 1 205 ? -9.047 -41.5 -24.922 1 38.03 205 GLY B CA 1
ATOM 3221 C C . GLY B 1 205 ? -9.227 -41.969 -26.344 1 38.03 205 GLY B C 1
ATOM 3222 O O . GLY B 1 205 ? -10.164 -41.562 -27.031 1 38.03 205 GLY B O 1
ATOM 3223 N N . ASN B 1 206 ? -8.086 -42.438 -26.984 1 32.47 206 ASN B N 1
ATOM 3224 C CA . ASN B 1 206 ? -8.352 -43.438 -28.031 1 32.47 206 ASN B CA 1
ATOM 3225 C C . ASN B 1 206 ? -9.172 -44.594 -27.5 1 32.47 206 ASN B C 1
ATOM 3227 O O . ASN B 1 206 ? -8.875 -45.125 -26.422 1 32.47 206 ASN B O 1
#